Protein AF-A0A0K8T2D1-F1 (afdb_monomer)

Radius of gyration: 96.95 Å; Cα contacts (8 Å, |Δi|>4): 441; chains: 1; bounding box: 193×61×308 Å

Structure (mmCIF, N/CA/C/O backbone):
data_AF-A0A0K8T2D1-F1
#
_entry.id   AF-A0A0K8T2D1-F1
#
loop_
_atom_site.group_PDB
_atom_site.id
_atom_site.type_symbol
_atom_site.label_atom_id
_atom_site.label_alt_id
_atom_site.label_comp_id
_atom_site.label_asym_id
_atom_site.label_entity_id
_atom_site.label_seq_id
_atom_site.pdbx_PDB_ins_code
_atom_site.Cartn_x
_atom_site.Cartn_y
_atom_site.Cartn_z
_atom_site.occupancy
_atom_site.B_iso_or_equiv
_atom_site.auth_seq_id
_atom_site.auth_comp_id
_atom_site.auth_asym_id
_atom_site.auth_atom_id
_atom_site.pdbx_PDB_model_num
ATOM 1 N N . ASP A 1 1 ? -95.360 -29.405 116.923 1.00 57.44 1 ASP A N 1
ATOM 2 C CA . ASP A 1 1 ? -95.898 -30.783 117.040 1.00 57.44 1 ASP A CA 1
ATOM 3 C C . ASP A 1 1 ? -95.953 -31.373 118.453 1.00 57.44 1 ASP A C 1
ATOM 5 O O . ASP A 1 1 ? -97.002 -31.284 119.079 1.00 57.44 1 ASP A O 1
ATOM 9 N N . LYS A 1 2 ? -94.900 -32.011 119.003 1.00 67.50 2 LYS A N 1
ATOM 10 C CA . LYS A 1 2 ? -95.017 -32.697 120.321 1.00 67.50 2 LYS A CA 1
ATOM 11 C C . LYS A 1 2 ? -95.194 -31.742 121.511 1.00 67.50 2 LYS A C 1
ATOM 13 O O . LYS A 1 2 ? -95.903 -32.084 122.450 1.00 67.50 2 LYS A O 1
ATOM 18 N N . LEU A 1 3 ? -94.571 -30.562 121.461 1.00 66.62 3 LEU A N 1
ATOM 19 C CA . LEU A 1 3 ? -94.695 -29.537 122.503 1.00 66.62 3 LEU A CA 1
ATOM 20 C C . LEU A 1 3 ? -96.104 -28.937 122.524 1.00 66.62 3 LEU A C 1
ATOM 22 O O . LEU A 1 3 ? -96.723 -28.935 123.571 1.00 66.62 3 LEU A O 1
ATOM 26 N N . GLU A 1 4 ? -96.676 -28.568 121.377 1.00 66.44 4 GLU A N 1
ATOM 27 C CA . GLU A 1 4 ? -98.050 -28.034 121.291 1.00 66.44 4 GLU A CA 1
ATOM 28 C C . GLU A 1 4 ? -99.099 -28.978 121.894 1.00 66.44 4 GLU A C 1
ATOM 30 O O . GLU A 1 4 ? -99.939 -28.539 122.674 1.00 66.44 4 GLU A O 1
ATOM 35 N N . LYS A 1 5 ? -98.983 -30.292 121.654 1.00 68.69 5 LYS A N 1
ATOM 36 C CA . LYS A 1 5 ? -99.836 -31.298 122.316 1.00 68.69 5 LYS A CA 1
ATOM 37 C C . LYS A 1 5 ? -99.653 -31.335 123.840 1.00 68.69 5 LYS A C 1
ATOM 39 O O . LYS A 1 5 ? -100.604 -31.623 124.563 1.00 68.69 5 LYS A O 1
ATOM 44 N N . GLY A 1 6 ? -98.443 -31.057 124.328 1.00 67.31 6 GLY A N 1
ATOM 45 C CA . GLY A 1 6 ? -98.145 -30.907 125.753 1.00 67.31 6 GLY A CA 1
ATOM 46 C C . GLY A 1 6 ? -98.808 -29.672 126.369 1.00 67.31 6 GLY A C 1
ATOM 47 O O . GLY A 1 6 ? -99.274 -29.756 127.501 1.00 67.31 6 GLY A O 1
ATOM 48 N N . SER A 1 7 ? -98.943 -28.578 125.608 1.00 70.12 7 SER A N 1
ATOM 49 C CA . SER A 1 7 ? -99.693 -27.377 126.011 1.00 70.12 7 SER A CA 1
ATOM 50 C C . SER A 1 7 ? -101.149 -27.716 126.318 1.00 70.12 7 SER A C 1
ATOM 52 O O . SER A 1 7 ? -101.653 -27.369 127.381 1.00 70.12 7 SER A O 1
ATOM 54 N N . ASP A 1 8 ? -101.807 -28.457 125.425 1.00 71.38 8 ASP A N 1
ATOM 55 C CA . ASP A 1 8 ? -103.209 -28.857 125.593 1.00 71.38 8 ASP A CA 1
ATOM 56 C C . ASP A 1 8 ? -103.417 -29.770 126.809 1.00 71.38 8 ASP A C 1
ATOM 58 O O . ASP A 1 8 ? -104.426 -29.669 127.513 1.00 71.38 8 ASP A O 1
ATOM 62 N N . GLN A 1 9 ? -102.461 -30.664 127.083 1.00 71.12 9 GLN A N 1
ATOM 63 C CA . GLN A 1 9 ? -102.489 -31.530 128.264 1.00 71.12 9 GLN A CA 1
ATOM 64 C C . GLN A 1 9 ? -102.270 -30.744 129.566 1.00 71.12 9 GLN A C 1
ATOM 66 O O . GLN A 1 9 ? -102.945 -31.022 130.556 1.00 71.12 9 GLN A O 1
ATOM 71 N N . LEU A 1 10 ? -101.391 -29.736 129.561 1.00 73.19 10 LEU A N 1
ATOM 72 C CA . LEU A 1 10 ? -101.150 -28.836 130.694 1.00 73.19 10 LEU A CA 1
ATOM 73 C C . LEU A 1 10 ? -102.385 -27.986 131.022 1.00 73.19 10 LEU A C 1
ATOM 75 O O . LEU A 1 10 ? -102.747 -27.840 132.186 1.00 73.19 10 LEU A O 1
ATOM 79 N N . THR A 1 11 ? -103.067 -27.464 129.999 1.00 73.38 11 THR A N 1
ATOM 80 C CA . THR A 1 11 ? -104.312 -26.698 130.161 1.00 73.38 11 THR A CA 1
ATOM 81 C C . THR A 1 11 ? -105.405 -27.566 130.780 1.00 73.38 11 THR A C 1
ATOM 83 O O . THR A 1 11 ? -106.062 -27.146 131.729 1.00 73.38 11 THR A O 1
ATOM 86 N N . LYS A 1 12 ? -105.547 -28.819 130.322 1.00 76.25 12 LYS A N 1
ATOM 87 C CA . LYS A 1 12 ? -106.464 -29.798 130.932 1.00 76.25 12 LYS A CA 1
ATOM 88 C C . LYS A 1 12 ? -106.097 -30.123 132.384 1.00 76.25 12 LYS A C 1
ATOM 90 O O . LYS A 1 12 ? -106.997 -30.236 133.210 1.00 76.25 12 LYS A O 1
ATOM 95 N N . LEU A 1 13 ? -104.806 -30.244 132.705 1.00 74.00 13 LEU A N 1
ATOM 96 C CA . LEU A 1 13 ? -104.315 -30.472 134.070 1.00 74.00 13 LEU A CA 1
ATOM 97 C C . LEU A 1 13 ? -104.621 -29.279 134.997 1.00 74.00 13 LEU A C 1
ATOM 99 O O . LEU A 1 13 ? -105.077 -29.489 136.119 1.00 74.00 13 LEU A O 1
ATOM 103 N N . ASN A 1 14 ? -104.427 -28.042 134.521 1.00 72.81 14 ASN A N 1
ATOM 104 C CA . ASN A 1 14 ? -104.759 -26.819 135.263 1.00 72.81 14 ASN A CA 1
ATOM 105 C C . ASN A 1 14 ? -106.273 -26.721 135.547 1.00 72.81 14 ASN A C 1
ATOM 107 O O . ASN A 1 14 ? -106.655 -26.423 136.675 1.00 72.81 14 ASN A O 1
ATOM 111 N N . VAL A 1 15 ? -107.130 -27.040 134.566 1.00 76.06 15 VAL A N 1
ATOM 112 C CA . VAL A 1 15 ? -108.599 -27.073 134.739 1.00 76.06 15 VAL A CA 1
ATOM 113 C C . VAL A 1 15 ? -109.030 -28.187 135.702 1.00 76.06 15 VAL A C 1
ATOM 115 O O . VAL A 1 15 ? -109.853 -27.968 136.586 1.00 76.06 15 VAL A O 1
ATOM 118 N N . ALA A 1 16 ? -108.451 -29.386 135.591 1.00 72.38 16 ALA A N 1
ATOM 119 C CA . ALA A 1 16 ? -108.781 -30.507 136.477 1.00 72.38 16 ALA A CA 1
ATOM 120 C C . ALA A 1 16 ? -108.389 -30.260 137.950 1.00 72.38 16 ALA A C 1
ATOM 122 O O . ALA A 1 16 ? -108.983 -30.852 138.851 1.00 72.38 16 ALA A O 1
ATOM 123 N N . ALA A 1 17 ? -107.410 -29.389 138.208 1.00 69.00 17 ALA A N 1
ATOM 124 C CA . ALA A 1 17 ? -106.948 -29.038 139.550 1.00 69.00 17 ALA A CA 1
ATOM 125 C C . ALA A 1 17 ? -107.707 -27.855 140.196 1.00 69.00 17 ALA A C 1
ATOM 127 O O . ALA A 1 17 ? -107.524 -27.573 141.381 1.00 69.00 17 ALA A O 1
ATOM 128 N N . GLU A 1 18 ? -108.599 -27.193 139.457 1.00 73.19 18 GLU A N 1
ATOM 129 C CA . GLU A 1 18 ? -109.391 -26.037 139.900 1.00 73.19 18 GLU A CA 1
ATOM 130 C C . GLU A 1 18 ? -110.307 -26.305 141.122 1.00 73.19 18 GLU A C 1
ATOM 132 O O . GLU A 1 18 ? -110.395 -25.440 142.000 1.00 73.19 18 GLU A O 1
ATOM 137 N N . PRO A 1 19 ? -110.929 -27.496 141.288 1.00 68.81 19 PRO A N 1
ATOM 138 C CA . PRO A 1 19 ? -111.664 -27.836 142.510 1.00 68.81 19 PRO A CA 1
ATOM 139 C C . PRO A 1 19 ? -110.750 -27.989 143.737 1.00 68.81 19 PRO A C 1
ATOM 141 O O . PRO A 1 19 ? -111.132 -27.610 144.843 1.00 68.81 19 PRO A O 1
ATOM 144 N N . LEU A 1 20 ? -109.533 -28.520 143.548 1.00 63.78 20 LEU A N 1
ATOM 145 C CA . LEU A 1 20 ? -108.553 -28.743 144.621 1.00 63.78 20 LEU A CA 1
ATOM 146 C C . LEU A 1 20 ? -107.973 -27.427 145.154 1.00 63.78 20 LEU A C 1
ATOM 148 O O . LEU A 1 20 ? -107.656 -27.338 146.340 1.00 63.78 20 LEU A O 1
ATOM 152 N N . LEU A 1 21 ? -107.912 -26.393 144.312 1.00 63.94 21 LEU A N 1
ATOM 153 C CA . LEU A 1 21 ? -107.496 -25.037 144.684 1.00 63.94 21 LEU A CA 1
ATOM 154 C C . LEU A 1 21 ? -108.496 -24.310 145.603 1.00 63.94 21 LEU A C 1
ATOM 156 O O . LEU A 1 21 ? -108.130 -23.319 146.220 1.00 63.94 21 LEU A O 1
ATOM 160 N N . LYS A 1 22 ? -109.737 -24.803 145.740 1.00 68.88 22 LYS A N 1
ATOM 161 C CA . LYS A 1 22 ? -110.740 -24.279 146.693 1.00 68.88 22 LYS A CA 1
ATOM 162 C C . LYS A 1 22 ? -110.741 -25.014 148.042 1.00 68.88 22 LYS A C 1
ATOM 164 O O . LYS A 1 22 ? -111.593 -24.742 148.885 1.00 68.88 22 LYS A O 1
ATOM 169 N N . SER A 1 23 ? -109.826 -25.965 148.236 1.00 64.62 23 SER A N 1
ATOM 170 C CA . SER A 1 23 ? -109.704 -26.778 149.452 1.00 64.62 23 SER A CA 1
ATOM 171 C C . SER A 1 23 ? -108.515 -26.343 150.318 1.00 64.62 23 SER A C 1
ATOM 173 O O . SER A 1 23 ? -107.701 -25.525 149.902 1.00 64.62 23 SER A O 1
ATOM 175 N N . HIS A 1 24 ? -108.349 -26.955 151.496 1.00 63.44 24 HIS A N 1
ATOM 176 C CA . HIS A 1 24 ? -107.194 -26.734 152.385 1.00 63.44 24 HIS A CA 1
ATOM 177 C C . HIS A 1 24 ? -105.820 -27.079 151.759 1.00 63.44 24 HIS A C 1
ATOM 179 O O . HIS A 1 24 ? -104.791 -26.842 152.384 1.00 63.44 24 HIS A O 1
ATOM 185 N N . LEU A 1 25 ? -105.789 -27.666 150.553 1.00 68.44 25 LEU A N 1
ATOM 186 C CA . LEU A 1 25 ? -104.579 -28.040 149.807 1.00 68.44 25 LEU A CA 1
ATOM 187 C C . LEU A 1 25 ? -104.137 -26.984 148.777 1.00 68.44 25 LEU A C 1
ATOM 189 O O . LEU A 1 25 ? -103.207 -27.250 148.007 1.00 68.44 25 LEU A O 1
ATOM 193 N N . ASP A 1 26 ? -104.780 -25.810 148.748 1.00 71.94 26 ASP A N 1
ATOM 194 C CA . ASP A 1 26 ? -104.563 -24.766 147.738 1.00 71.94 26 ASP A CA 1
ATOM 195 C C . ASP A 1 26 ? -103.077 -24.453 147.516 1.00 71.94 26 ASP A C 1
ATOM 197 O O . ASP A 1 26 ? -102.587 -24.469 146.391 1.00 71.94 26 ASP A O 1
ATOM 201 N N . THR A 1 27 ? -102.324 -24.289 148.597 1.00 71.56 27 THR A N 1
ATOM 202 C CA . THR A 1 27 ? -100.961 -23.777 148.582 1.00 71.56 27 THR A CA 1
ATOM 203 C C . THR A 1 27 ? -100.010 -24.820 147.992 1.00 71.56 27 THR A C 1
ATOM 205 O O . THR A 1 27 ? -99.103 -24.487 147.230 1.00 71.56 27 THR A O 1
ATOM 208 N N . TYR A 1 28 ? -100.237 -26.107 148.287 1.00 76.94 28 TYR A N 1
ATOM 209 C CA . TYR A 1 28 ? -99.431 -27.210 147.760 1.00 76.94 28 TYR A CA 1
ATOM 210 C C . TYR A 1 28 ? -99.719 -27.464 146.275 1.00 76.94 28 TYR A C 1
ATOM 212 O O . TYR A 1 28 ? -98.788 -27.549 145.472 1.00 76.94 28 TYR A O 1
ATOM 220 N N . VAL A 1 29 ? -100.998 -27.537 145.891 1.00 75.88 29 VAL A N 1
ATOM 221 C CA . VAL A 1 29 ? -101.412 -27.804 144.502 1.00 75.88 29 VAL A CA 1
ATOM 222 C C . VAL A 1 29 ? -101.021 -26.646 143.583 1.00 75.88 29 VAL A C 1
ATOM 224 O O . VAL A 1 29 ? -100.479 -26.881 142.504 1.00 75.88 29 VAL A O 1
ATOM 227 N N . ASN A 1 30 ? -101.202 -25.401 144.029 1.00 77.44 30 ASN A N 1
ATOM 228 C CA . ASN A 1 30 ? -100.813 -24.217 143.265 1.00 77.44 30 ASN A CA 1
ATOM 229 C C . ASN A 1 30 ? -99.290 -24.163 143.052 1.00 77.44 30 ASN A C 1
ATOM 231 O O . ASN A 1 30 ? -98.827 -23.905 141.942 1.00 77.44 30 ASN A O 1
ATOM 235 N N . ASN A 1 31 ? -98.492 -24.516 144.068 1.00 78.25 31 ASN A N 1
ATOM 236 C CA . ASN A 1 31 ? -97.039 -24.617 143.917 1.00 78.25 31 ASN A CA 1
ATOM 237 C C . ASN A 1 31 ? -96.616 -25.715 142.923 1.00 78.25 31 ASN A C 1
ATOM 239 O O . ASN A 1 31 ? -95.725 -25.472 142.110 1.00 78.25 31 ASN A O 1
ATOM 243 N N . GLN A 1 32 ? -97.259 -26.890 142.929 1.00 78.50 32 GLN A N 1
ATOM 244 C CA . GLN A 1 32 ? -96.952 -27.970 141.977 1.00 78.50 32 GLN A CA 1
ATOM 245 C C . GLN A 1 32 ? -97.352 -27.614 140.538 1.00 78.50 32 GLN A C 1
ATOM 247 O O . GLN A 1 32 ? -96.557 -27.809 139.617 1.00 78.50 32 GLN A O 1
ATOM 252 N N . LEU A 1 33 ? -98.537 -27.028 140.333 1.00 78.38 33 LEU A N 1
ATOM 253 C CA . LEU A 1 33 ? -98.969 -26.545 139.016 1.00 78.38 33 LEU A CA 1
ATOM 254 C C . LEU A 1 33 ? -98.051 -25.440 138.500 1.00 78.38 33 LEU A C 1
ATOM 256 O O . LEU A 1 33 ? -97.628 -25.484 137.349 1.00 78.38 33 LEU A O 1
ATOM 260 N N . ARG A 1 34 ? -97.673 -24.480 139.351 1.00 79.12 34 ARG A N 1
ATOM 261 C CA . ARG A 1 34 ? -96.733 -23.414 138.987 1.00 79.12 34 ARG A CA 1
ATOM 262 C C . ARG A 1 34 ? -95.361 -23.977 138.615 1.00 79.12 34 ARG A C 1
ATOM 264 O O . ARG A 1 34 ? -94.764 -23.516 137.645 1.00 79.12 34 ARG A O 1
ATOM 271 N N . HIS A 1 35 ? -94.886 -24.997 139.328 1.00 80.50 35 HIS A N 1
ATOM 272 C CA . HIS A 1 35 ? -93.622 -25.666 139.024 1.00 80.50 35 HIS A CA 1
ATOM 273 C C . HIS A 1 35 ? -93.678 -26.450 137.700 1.00 80.50 35 HIS A C 1
ATOM 275 O O . HIS A 1 35 ? -92.724 -26.412 136.924 1.00 80.50 35 HIS A O 1
ATOM 281 N N . ILE A 1 36 ? -94.783 -27.144 137.411 1.00 80.25 36 ILE A N 1
ATOM 282 C CA . ILE A 1 36 ? -94.980 -27.881 136.152 1.00 80.25 36 ILE A CA 1
ATOM 283 C C . ILE A 1 36 ? -95.158 -26.916 134.968 1.00 80.25 36 ILE A C 1
ATOM 285 O O . ILE A 1 36 ? -94.495 -27.098 133.947 1.00 80.25 36 ILE A O 1
ATOM 289 N N . ASN A 1 37 ? -95.967 -25.861 135.120 1.00 80.50 37 ASN A N 1
ATOM 290 C CA . ASN A 1 37 ? -96.170 -24.820 134.106 1.00 80.50 37 ASN A CA 1
ATOM 291 C C . ASN A 1 37 ? -94.863 -24.093 133.775 1.00 80.50 37 ASN A C 1
ATOM 293 O O . ASN A 1 37 ? -94.491 -24.011 132.609 1.00 80.50 37 ASN A O 1
ATOM 297 N N . SER A 1 38 ? -94.117 -23.667 134.797 1.00 81.75 38 SER A N 1
ATOM 298 C CA . SER A 1 38 ? -92.802 -23.042 134.624 1.00 81.75 38 SER A CA 1
ATOM 299 C C . SER A 1 38 ? -91.823 -23.970 133.901 1.00 81.75 38 SER A C 1
ATOM 301 O O . SER A 1 38 ? -91.172 -23.580 132.935 1.00 81.75 38 SER A O 1
ATOM 303 N N . ARG A 1 39 ? -91.755 -25.245 134.301 1.00 81.19 39 ARG A N 1
ATOM 304 C CA . ARG A 1 39 ? -90.843 -26.220 133.689 1.00 81.19 39 ARG A CA 1
ATOM 305 C C . ARG A 1 39 ? -91.211 -26.537 132.233 1.00 81.19 39 ARG A C 1
ATOM 307 O O . ARG A 1 39 ? -90.311 -26.731 131.418 1.00 81.19 39 ARG A O 1
ATOM 314 N N . TYR A 1 40 ? -92.498 -26.562 131.891 1.00 82.31 40 TYR A N 1
ATOM 315 C CA . TYR A 1 40 ? -92.961 -26.698 130.510 1.00 82.31 40 TYR A CA 1
ATOM 316 C C . TYR A 1 40 ? -92.665 -25.440 129.676 1.00 82.31 40 TYR A C 1
ATOM 318 O O . TYR A 1 40 ? -92.135 -25.572 128.576 1.00 82.31 40 TYR A O 1
ATOM 326 N N . GLU A 1 41 ? -92.907 -24.231 130.197 1.00 80.88 41 GLU A N 1
ATOM 327 C CA . GLU A 1 41 ? -92.520 -22.977 129.528 1.00 80.88 41 GLU A CA 1
ATOM 328 C C . GLU A 1 41 ? -91.013 -22.907 129.267 1.00 80.88 41 GLU A C 1
ATOM 330 O O . GLU A 1 41 ? -90.599 -22.556 128.163 1.00 80.88 41 GLU A O 1
ATOM 335 N N . VAL A 1 42 ? -90.184 -23.302 130.239 1.00 83.19 42 VAL A N 1
ATOM 336 C CA . VAL A 1 42 ? -88.727 -23.397 130.067 1.00 83.19 42 VAL A CA 1
ATOM 337 C C . VAL A 1 42 ? -88.377 -24.375 128.945 1.00 83.19 42 VAL A C 1
ATOM 339 O O . VAL A 1 42 ? -87.566 -24.038 128.087 1.00 83.19 42 VAL A O 1
ATOM 342 N N . LEU A 1 43 ? -89.012 -25.551 128.887 1.00 80.94 43 LEU A N 1
ATOM 343 C CA . LEU A 1 43 ? -88.780 -26.528 127.816 1.00 80.94 43 LEU A CA 1
ATOM 344 C C . LEU A 1 43 ? -89.247 -26.029 126.439 1.00 80.94 43 LEU A C 1
ATOM 346 O O . LEU A 1 43 ? -88.560 -26.266 125.447 1.00 80.94 43 LEU A O 1
ATOM 350 N N . VAL A 1 44 ? -90.376 -25.319 126.360 1.00 8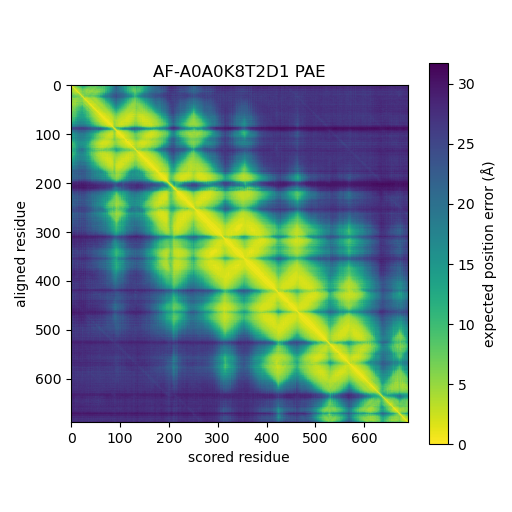1.50 44 VAL A N 1
ATOM 351 C CA . VAL A 1 44 ? -90.872 -24.703 125.117 1.00 81.50 44 VAL A CA 1
ATOM 352 C C . VAL A 1 44 ? -89.937 -23.594 124.651 1.00 81.50 44 VAL A C 1
ATOM 354 O O . VAL A 1 44 ? -89.601 -23.546 123.470 1.00 81.50 44 VAL A O 1
ATOM 357 N N . ASN A 1 45 ? -89.491 -22.726 125.558 1.00 81.94 45 ASN A N 1
ATOM 358 C CA . ASN A 1 45 ? -88.550 -21.657 125.238 1.00 81.94 45 ASN A CA 1
ATOM 359 C C . ASN A 1 45 ? -87.195 -22.232 124.814 1.00 81.94 45 ASN A C 1
ATOM 361 O O . ASN A 1 45 ? -86.679 -21.836 123.775 1.00 81.94 45 ASN A O 1
ATOM 365 N N . MET A 1 46 ? -86.682 -23.253 125.510 1.00 82.25 46 MET A N 1
ATOM 366 C CA . MET A 1 46 ? -85.479 -23.980 125.092 1.00 82.25 46 MET A CA 1
ATOM 367 C C . MET A 1 46 ? -85.643 -24.621 123.710 1.00 82.25 46 MET A C 1
ATOM 369 O O . MET A 1 46 ? -84.728 -24.553 122.897 1.00 82.25 46 MET A O 1
ATOM 373 N N . ALA A 1 47 ? -86.791 -25.228 123.411 1.00 80.62 47 ALA A N 1
ATOM 374 C CA . ALA A 1 47 ? -87.036 -25.835 122.107 1.00 80.62 47 ALA A CA 1
ATOM 375 C C . ALA A 1 47 ? -87.184 -24.797 120.984 1.00 80.62 47 ALA A C 1
ATOM 377 O O . ALA A 1 47 ? -86.665 -25.023 119.895 1.00 80.62 47 ALA A O 1
ATOM 378 N N . LYS A 1 48 ? -87.833 -23.653 121.241 1.00 82.25 48 LYS A N 1
ATOM 379 C CA . LYS A 1 48 ? -87.893 -22.515 120.306 1.00 82.25 48 LYS A CA 1
ATOM 380 C C . LYS A 1 48 ? -86.510 -21.908 120.075 1.00 82.25 48 LYS A C 1
ATOM 382 O O . LYS A 1 48 ? -86.181 -21.585 118.940 1.00 82.25 48 LYS A O 1
ATOM 387 N N . ASP A 1 49 ? -85.689 -21.806 121.116 1.00 82.81 49 ASP A N 1
ATOM 388 C CA . ASP A 1 49 ? -84.305 -21.343 121.007 1.00 82.81 49 ASP A CA 1
ATOM 389 C C . ASP A 1 49 ? -83.437 -22.330 120.222 1.00 82.81 49 ASP A C 1
ATOM 391 O O . ASP A 1 49 ? -82.619 -21.912 119.406 1.00 82.81 49 ASP A O 1
ATOM 395 N N . VAL A 1 50 ? -83.614 -23.640 120.426 1.00 83.06 50 VAL A N 1
ATOM 396 C CA . VAL A 1 50 ? -82.938 -24.677 119.631 1.00 83.06 50 VAL A CA 1
ATOM 397 C C . VAL A 1 50 ? -83.406 -24.635 118.177 1.00 83.06 50 VAL A C 1
ATOM 399 O O . VAL A 1 50 ? -82.559 -24.654 117.290 1.00 83.06 50 VAL A O 1
ATOM 402 N N . LEU A 1 51 ? -84.710 -24.512 117.917 1.00 82.81 51 LEU A N 1
ATOM 403 C CA . LEU A 1 51 ? -85.259 -24.392 116.564 1.00 82.81 51 LEU A CA 1
ATOM 404 C C . LEU A 1 51 ? -84.700 -23.155 115.851 1.00 82.81 51 LEU A C 1
ATOM 406 O O . LEU A 1 51 ? -84.099 -23.302 114.794 1.00 82.81 51 LEU A O 1
ATOM 410 N N . ARG A 1 52 ? -84.764 -21.972 116.480 1.00 84.31 52 ARG A N 1
ATOM 411 C CA . ARG A 1 52 ? -84.175 -20.735 115.941 1.00 84.31 52 ARG A CA 1
ATOM 412 C C . ARG A 1 52 ? -82.682 -20.877 115.666 1.00 84.31 52 ARG A C 1
ATOM 414 O O . ARG A 1 52 ? -82.202 -20.385 114.649 1.00 84.31 52 ARG A O 1
ATOM 421 N N . LYS A 1 53 ? -81.932 -21.553 116.546 1.00 83.19 53 LYS A N 1
ATOM 422 C CA . LYS A 1 53 ? -80.501 -21.824 116.337 1.00 83.19 53 LYS A CA 1
ATOM 423 C C . LYS A 1 53 ? -80.272 -22.749 115.144 1.00 83.19 53 LYS A C 1
ATOM 425 O O . LYS A 1 53 ? -79.337 -22.506 114.391 1.00 83.19 53 LYS A O 1
ATOM 430 N N . VAL A 1 54 ? -81.096 -23.780 114.964 1.00 84.06 54 VAL A N 1
ATOM 431 C CA . VAL A 1 54 ? -81.002 -24.714 113.832 1.00 84.06 54 VAL A CA 1
ATOM 432 C C . VAL A 1 54 ? -81.385 -24.029 112.518 1.00 84.06 54 VAL A C 1
ATOM 434 O O . VAL A 1 54 ? -80.635 -24.152 111.556 1.00 84.06 54 VAL A O 1
ATOM 437 N N . GLU A 1 55 ? -82.472 -23.256 112.486 1.00 84.56 55 GLU A N 1
ATOM 438 C CA . GLU A 1 55 ? -82.903 -22.465 111.321 1.00 84.56 55 GLU A CA 1
ATOM 439 C C . GLU A 1 55 ? -81.835 -21.442 110.915 1.00 84.56 55 GLU A C 1
ATOM 441 O O . GLU A 1 55 ? -81.394 -21.428 109.769 1.00 84.56 55 GLU A O 1
ATOM 446 N N . THR A 1 56 ? -81.317 -20.671 111.878 1.00 84.94 56 THR A N 1
ATOM 447 C CA . THR A 1 56 ? -80.232 -19.706 111.631 1.00 84.94 56 THR A CA 1
ATOM 448 C C . THR A 1 56 ? -78.962 -20.395 111.114 1.00 84.94 56 THR A C 1
ATOM 450 O O . THR A 1 56 ? -78.280 -19.869 110.238 1.00 84.94 56 THR A O 1
ATOM 453 N N . ASN A 1 57 ? -78.618 -21.574 111.643 1.00 84.88 57 ASN A N 1
ATOM 454 C CA . ASN A 1 57 ? -77.456 -22.346 111.195 1.00 84.88 57 ASN A CA 1
ATOM 455 C C . ASN A 1 57 ? -77.662 -22.868 109.760 1.00 84.88 57 ASN A C 1
ATOM 457 O O . ASN A 1 57 ? -76.774 -22.729 108.923 1.00 84.88 57 ASN A O 1
ATOM 461 N N . TYR A 1 58 ? -78.855 -23.380 109.446 1.00 87.44 58 TYR A N 1
ATOM 462 C CA . TYR A 1 58 ? -79.220 -23.810 108.096 1.00 87.44 58 TYR A CA 1
ATOM 463 C C . TYR A 1 58 ? -79.144 -22.663 107.079 1.00 87.44 58 TYR A C 1
ATOM 465 O O . TYR A 1 58 ? -78.492 -22.818 106.050 1.00 87.44 58 TYR A O 1
ATOM 473 N N . GLU A 1 59 ? -79.726 -21.498 107.375 1.00 86.44 59 GLU A N 1
ATOM 474 C CA . GLU A 1 59 ? -79.663 -20.319 106.496 1.00 86.44 59 GLU A CA 1
ATOM 475 C C . GLU A 1 59 ? -78.221 -19.846 106.259 1.00 86.44 59 GLU A C 1
ATOM 477 O O . GLU A 1 59 ? -77.854 -19.450 105.150 1.00 86.44 59 GLU A O 1
ATOM 482 N N . GLN A 1 60 ? -77.375 -19.917 107.291 1.00 86.88 60 GLN A N 1
ATOM 483 C CA . GLN A 1 60 ? -75.953 -19.598 107.173 1.00 86.88 60 GLN A CA 1
ATOM 484 C C . GLN A 1 60 ? -75.216 -20.597 106.266 1.00 86.88 60 GLN A C 1
ATOM 486 O O . GLN A 1 60 ? -74.436 -20.162 105.415 1.00 86.88 60 GLN A O 1
ATOM 491 N N . HIS A 1 61 ? -75.478 -21.905 106.397 1.00 87.62 61 HIS A N 1
ATOM 492 C CA . HIS A 1 61 ? -74.920 -22.943 105.513 1.00 87.62 61 HIS A CA 1
ATOM 493 C C . HIS A 1 61 ? -75.423 -22.813 104.070 1.00 87.62 61 HIS A C 1
ATOM 495 O O . HIS A 1 61 ? -74.619 -22.891 103.146 1.00 87.62 61 HIS A O 1
ATOM 501 N N . ASP A 1 62 ? -76.717 -22.563 103.855 1.00 88.62 62 ASP A N 1
ATOM 502 C CA . ASP A 1 62 ? -77.298 -22.349 102.520 1.00 88.62 62 ASP A CA 1
ATOM 503 C C . ASP A 1 62 ? -76.682 -21.120 101.830 1.00 88.62 62 ASP A C 1
ATOM 505 O O . ASP A 1 62 ? -76.283 -21.174 100.664 1.00 88.62 62 ASP A O 1
ATOM 509 N N . SER A 1 63 ? -76.506 -20.022 102.572 1.00 89.06 63 SER A N 1
ATOM 510 C CA . SER A 1 63 ? -75.824 -18.820 102.082 1.00 89.06 63 SER A CA 1
ATOM 511 C C . SER A 1 63 ? -74.354 -19.085 101.731 1.00 89.06 63 SER A C 1
ATOM 513 O O . SER A 1 63 ? -73.889 -18.667 100.667 1.00 89.06 63 SER A O 1
ATOM 515 N N . TYR A 1 64 ? -73.627 -19.829 102.573 1.00 90.75 64 TYR A N 1
ATOM 516 C CA . TYR A 1 64 ? -72.253 -20.255 102.288 1.00 90.75 64 TYR A CA 1
ATOM 517 C C . TYR A 1 64 ? -72.169 -21.105 101.016 1.00 90.75 64 TYR A C 1
ATOM 519 O O . TYR A 1 64 ? -71.382 -20.780 100.129 1.00 90.75 64 TYR A O 1
ATOM 527 N N . LEU A 1 65 ? -73.013 -22.131 100.873 1.00 89.62 65 LEU A N 1
ATOM 528 C CA . LEU A 1 65 ? -73.026 -23.009 99.699 1.00 89.62 65 LEU A CA 1
ATOM 529 C C . LEU A 1 65 ? -73.365 -22.248 98.408 1.00 89.62 65 LEU A C 1
ATOM 531 O O . LEU A 1 65 ? -72.742 -22.482 97.372 1.00 89.62 65 LEU A O 1
ATOM 535 N N . LYS A 1 66 ? -74.291 -21.282 98.463 1.00 90.38 66 LYS A N 1
ATOM 536 C CA . LYS A 1 66 ? -74.605 -20.403 97.322 1.00 90.38 66 LYS A CA 1
ATOM 537 C C . LYS A 1 66 ? -73.428 -19.506 96.933 1.00 90.38 66 LYS A C 1
ATOM 539 O O . LYS A 1 66 ? -73.172 -19.322 95.744 1.00 90.38 66 LYS A O 1
ATOM 544 N N . ASN A 1 67 ? -72.712 -18.940 97.906 1.00 89.94 67 ASN A N 1
ATOM 545 C CA . ASN A 1 67 ? -71.521 -18.126 97.636 1.00 89.94 67 ASN A CA 1
ATOM 546 C C . ASN A 1 67 ? -70.362 -18.983 97.100 1.00 89.94 67 ASN A C 1
ATOM 548 O O . ASN A 1 67 ? -69.677 -18.575 96.160 1.00 89.94 67 ASN A O 1
ATOM 552 N N . LEU A 1 68 ? -70.209 -20.199 97.628 1.00 89.56 68 LEU A N 1
ATOM 553 C CA . LEU A 1 68 ? -69.237 -21.195 97.188 1.00 89.56 68 LEU A CA 1
ATOM 554 C C . LEU A 1 68 ? -69.442 -21.583 95.716 1.00 89.56 68 LEU A C 1
ATOM 556 O O . LEU A 1 68 ? -68.492 -21.549 94.936 1.00 89.56 68 LEU A O 1
ATOM 560 N N . ASP A 1 69 ? -70.680 -21.896 95.322 1.00 90.31 69 ASP A N 1
ATOM 561 C CA . ASP A 1 69 ? -71.041 -22.235 93.939 1.00 90.31 69 ASP A CA 1
ATOM 562 C C . ASP A 1 69 ? -70.775 -21.070 92.974 1.00 90.31 69 ASP A C 1
ATOM 564 O O . ASP A 1 69 ? -70.140 -21.254 91.933 1.00 90.31 69 ASP A O 1
ATOM 568 N N . LYS A 1 70 ? -71.177 -19.846 93.344 1.00 90.56 70 LYS A N 1
ATOM 569 C CA . LYS A 1 70 ? -70.891 -18.639 92.549 1.00 90.56 70 LYS A CA 1
ATOM 570 C C . LYS A 1 70 ? -69.390 -18.421 92.358 1.00 90.56 70 LYS A C 1
ATOM 572 O O . LYS A 1 70 ? -68.955 -18.130 91.245 1.00 90.56 70 LYS A O 1
ATOM 577 N N . THR A 1 71 ? -68.606 -18.590 93.421 1.00 90.56 71 THR A N 1
ATOM 578 C CA . THR A 1 71 ? -67.147 -18.420 93.384 1.00 90.56 71 THR A CA 1
ATOM 579 C C . THR A 1 71 ? -66.488 -19.483 92.511 1.00 90.56 71 THR A C 1
ATOM 581 O O . THR A 1 71 ? -65.679 -19.143 91.653 1.00 90.56 71 THR A O 1
ATOM 584 N N . ARG A 1 72 ? -66.884 -20.755 92.647 1.00 89.88 72 ARG A N 1
ATOM 585 C CA . ARG A 1 72 ? -66.381 -21.853 91.805 1.00 89.88 72 ARG A CA 1
ATOM 586 C C . ARG A 1 72 ? -66.697 -21.636 90.327 1.00 89.88 72 ARG A C 1
ATOM 588 O O . ARG A 1 72 ? -65.799 -21.734 89.499 1.00 89.88 72 ARG A O 1
ATOM 595 N N . LYS A 1 73 ? -67.937 -21.266 89.988 1.00 91.06 73 LYS A N 1
ATOM 596 C CA . LYS A 1 73 ? -68.334 -20.965 88.599 1.00 91.06 73 LYS A CA 1
ATOM 597 C C . LYS A 1 73 ? -67.524 -19.820 87.996 1.00 91.06 73 LYS A C 1
ATOM 599 O O . LYS A 1 73 ? -67.139 -19.890 86.832 1.00 91.06 73 LYS A O 1
ATOM 604 N N . TRP A 1 74 ? -67.262 -18.774 88.779 1.00 92.69 74 TRP A N 1
ATOM 605 C CA . TRP A 1 74 ? -66.435 -17.656 88.330 1.00 92.69 74 TRP A CA 1
ATOM 606 C C . TRP A 1 74 ? -64.977 -18.088 88.113 1.00 92.69 74 TRP A C 1
ATOM 608 O O . TRP A 1 74 ? -64.404 -17.782 87.068 1.00 92.69 74 TRP A O 1
ATOM 618 N N . LEU A 1 75 ? -64.399 -18.849 89.053 1.00 90.25 75 LEU A N 1
ATOM 619 C CA . LEU A 1 75 ? -63.031 -19.369 88.953 1.00 90.25 75 LEU A CA 1
ATOM 620 C C . LEU A 1 75 ? -62.852 -20.281 87.733 1.00 90.25 75 LEU A C 1
ATOM 622 O O . LEU A 1 75 ? -61.875 -20.114 87.010 1.00 90.25 75 LEU A O 1
ATOM 626 N N . GLU A 1 76 ? -63.788 -21.192 87.464 1.00 89.56 76 GLU A N 1
ATOM 627 C CA . GLU A 1 76 ? -63.728 -22.068 86.284 1.00 89.56 76 GLU A CA 1
ATOM 628 C C . GLU A 1 76 ? -63.797 -21.273 84.978 1.00 89.56 76 GLU A C 1
ATOM 630 O O . GLU A 1 76 ? -62.945 -21.443 84.108 1.00 89.56 76 GLU A O 1
ATOM 635 N N . LYS A 1 77 ? -64.712 -20.300 84.877 1.00 89.31 77 LYS A N 1
ATOM 636 C CA . LYS A 1 77 ? -64.780 -19.419 83.703 1.00 89.31 77 LYS A CA 1
ATOM 637 C C . LYS A 1 77 ? -63.476 -18.636 83.493 1.00 89.31 77 LYS A C 1
ATOM 639 O O . LYS A 1 77 ? -63.025 -18.478 82.362 1.00 89.31 77 LYS A O 1
ATOM 644 N N . ALA A 1 78 ? -62.855 -18.153 84.568 1.00 88.00 78 ALA A N 1
ATOM 645 C CA . ALA A 1 78 ? -61.568 -17.465 84.499 1.00 88.00 78 ALA A CA 1
ATOM 646 C C . ALA A 1 78 ? -60.422 -18.405 84.077 1.00 88.00 78 ALA A C 1
ATOM 648 O O . ALA A 1 78 ? -59.579 -18.018 83.266 1.00 88.00 78 ALA A O 1
ATOM 649 N N . LYS A 1 79 ? -60.399 -19.646 84.586 1.00 88.88 79 LYS A N 1
ATOM 650 C CA . LYS A 1 79 ? -59.441 -20.687 84.171 1.00 88.88 79 LYS A CA 1
ATOM 651 C C . LYS A 1 79 ? -59.598 -21.020 82.683 1.00 88.88 79 LYS A C 1
ATOM 653 O O . LYS A 1 79 ? -58.585 -21.151 81.998 1.00 88.88 79 LYS A O 1
ATOM 658 N N . ASP A 1 80 ? -60.828 -21.095 82.177 1.00 87.81 80 ASP A N 1
ATOM 659 C CA . ASP A 1 80 ? -61.113 -21.347 80.761 1.00 87.81 80 ASP A CA 1
ATOM 660 C C . ASP A 1 80 ? -60.570 -20.233 79.855 1.00 87.81 80 ASP A C 1
ATOM 662 O O . ASP A 1 80 ? -59.868 -20.533 78.890 1.00 87.81 80 ASP A O 1
ATOM 666 N N . VAL A 1 81 ? -60.798 -18.961 80.208 1.00 87.44 81 VAL A N 1
ATOM 667 C CA . VAL A 1 81 ? -60.257 -17.803 79.465 1.00 87.44 81 VAL A CA 1
ATOM 668 C C . VAL A 1 81 ? -58.725 -17.833 79.429 1.00 87.44 81 VAL A C 1
ATOM 670 O O . VAL A 1 81 ? -58.115 -17.605 78.386 1.00 87.44 81 VAL A O 1
ATOM 673 N N . ILE A 1 82 ? -58.075 -18.170 80.547 1.00 86.75 82 ILE A N 1
ATOM 674 C CA . ILE A 1 82 ? -56.611 -18.304 80.596 1.00 86.75 82 ILE A CA 1
ATOM 675 C C . ILE A 1 82 ? -56.130 -19.484 79.748 1.00 86.75 82 ILE A C 1
ATOM 677 O O . ILE A 1 82 ? -55.110 -19.375 79.065 1.00 86.75 82 ILE A O 1
ATOM 681 N N . ARG A 1 83 ? -56.844 -20.615 79.776 1.00 86.81 83 ARG A N 1
ATOM 682 C CA . ARG A 1 83 ? -56.518 -21.795 78.966 1.00 86.81 83 ARG A CA 1
ATOM 683 C C . ARG A 1 83 ? -56.601 -21.471 77.479 1.00 86.81 83 ARG A C 1
ATOM 685 O O . ARG A 1 83 ? -55.683 -21.824 76.748 1.00 86.81 83 ARG A O 1
ATOM 692 N N . GLU A 1 84 ? -57.642 -20.767 77.049 1.00 83.62 84 GLU A N 1
ATOM 693 C CA . GLU A 1 84 ? -57.812 -20.328 75.662 1.00 83.62 84 GLU A CA 1
ATOM 694 C C . GLU A 1 84 ? -56.710 -19.343 75.240 1.00 83.62 84 GLU A C 1
ATOM 696 O O . GLU A 1 84 ? -56.074 -19.535 74.203 1.00 83.62 84 GLU A O 1
ATOM 701 N N . ALA A 1 85 ? -56.380 -18.368 76.093 1.00 81.94 85 ALA A N 1
ATOM 702 C CA . ALA A 1 85 ? -55.297 -17.416 75.843 1.00 81.94 85 ALA A CA 1
ATOM 703 C C . ALA A 1 85 ? -53.900 -18.067 75.789 1.00 81.94 85 ALA A C 1
ATOM 705 O O . ALA A 1 85 ? -53.017 -17.576 75.086 1.00 81.94 85 ALA A O 1
ATOM 706 N N . THR A 1 86 ? -53.700 -19.174 76.512 1.00 79.56 86 THR A N 1
ATOM 707 C CA . THR A 1 86 ? -52.435 -19.932 76.526 1.00 79.56 86 THR A CA 1
ATOM 708 C C . THR A 1 86 ? -52.373 -20.973 75.401 1.00 79.56 86 THR A C 1
ATOM 710 O O . THR A 1 86 ? -51.287 -21.347 74.957 1.00 79.56 86 THR A O 1
ATOM 713 N N . SER A 1 87 ? -53.523 -21.457 74.921 1.00 68.62 87 SER A N 1
ATOM 714 C CA . SER A 1 87 ? -53.589 -22.479 73.876 1.00 68.62 87 SER A CA 1
ATOM 715 C C . SER A 1 87 ? -53.000 -21.957 72.563 1.00 68.62 87 SER A C 1
ATOM 717 O O . SER A 1 87 ? -53.447 -20.952 72.013 1.00 68.62 87 SER A O 1
ATOM 719 N N . SER A 1 88 ? -51.957 -22.621 72.063 1.00 60.72 88 SER A N 1
ATOM 720 C CA . SER A 1 88 ? -51.300 -22.267 70.796 1.00 60.72 88 SER A CA 1
ATOM 721 C C . SER A 1 88 ? -50.790 -20.815 70.754 1.00 60.72 88 SER A C 1
ATOM 723 O O . SER A 1 88 ? -50.986 -20.110 69.766 1.00 60.72 88 SER A O 1
ATOM 725 N N . ALA A 1 89 ? -50.206 -20.313 71.848 1.00 57.72 89 ALA A N 1
ATOM 726 C CA . ALA A 1 89 ? -49.596 -18.976 71.889 1.00 57.72 89 ALA A CA 1
ATOM 727 C C . ALA A 1 89 ? -48.358 -18.859 70.978 1.00 57.72 89 ALA A C 1
ATOM 729 O O . ALA A 1 89 ? -48.104 -17.794 70.429 1.00 57.72 89 ALA A O 1
ATOM 730 N N . SER A 1 90 ? -47.639 -19.961 70.755 1.00 54.00 90 SER A N 1
ATOM 731 C CA . SER A 1 90 ? -46.412 -20.008 69.949 1.00 54.00 90 SER A CA 1
ATOM 732 C C . SER A 1 90 ? -46.630 -19.959 68.430 1.00 54.00 90 SER A C 1
ATOM 734 O O . SER A 1 90 ? -45.693 -19.647 67.711 1.00 54.00 90 SER A O 1
ATOM 736 N N . THR A 1 91 ? -47.845 -20.226 67.939 1.00 57.84 91 THR A N 1
ATOM 737 C CA . THR A 1 91 ? -48.182 -20.283 66.497 1.00 57.84 91 THR A CA 1
ATOM 738 C C . THR A 1 91 ? -49.170 -19.190 66.065 1.00 57.84 91 THR A C 1
ATOM 740 O O . THR A 1 91 ? -49.750 -19.264 64.983 1.00 57.84 91 THR A O 1
ATOM 743 N N . ALA A 1 92 ? -49.476 -18.230 66.938 1.00 67.38 92 ALA A N 1
ATOM 744 C CA . ALA A 1 92 ? -50.554 -17.267 66.730 1.00 67.38 92 ALA A CA 1
ATOM 745 C C . ALA A 1 92 ? -50.079 -16.016 65.972 1.00 67.38 92 ALA A C 1
ATOM 747 O O . ALA A 1 92 ? -49.006 -15.483 66.255 1.00 67.38 92 ALA A O 1
ATOM 748 N N . SER A 1 93 ? -50.905 -15.514 65.044 1.00 74.38 93 SER A N 1
ATOM 749 C CA . SER A 1 93 ? -50.647 -14.234 64.371 1.00 74.38 93 SER A CA 1
ATOM 750 C C . SER A 1 93 ? -50.702 -13.067 65.362 1.00 74.38 93 SER A C 1
ATOM 752 O O . SER A 1 93 ? -51.280 -13.174 66.451 1.00 74.38 93 SER A O 1
ATOM 754 N N . LYS A 1 94 ? -50.139 -11.920 64.970 1.00 81.62 94 LYS A N 1
ATOM 755 C CA . LYS A 1 94 ? -50.170 -10.685 65.765 1.00 81.62 94 LYS A CA 1
ATOM 756 C C . LYS A 1 94 ? -51.589 -10.318 66.214 1.00 81.62 94 LYS A C 1
ATOM 758 O O . LYS A 1 94 ? -51.791 -9.976 67.377 1.00 81.62 94 LYS A O 1
ATOM 763 N N . GLU A 1 95 ? -52.572 -10.428 65.324 1.00 83.00 95 GLU A N 1
ATOM 764 C CA . GLU A 1 95 ? -53.980 -10.107 65.592 1.00 83.00 95 GLU A CA 1
ATOM 765 C C . GLU A 1 95 ? -54.570 -11.050 66.648 1.00 83.00 95 GLU A C 1
ATOM 767 O O . GLU A 1 95 ? -55.280 -10.616 67.556 1.00 83.00 95 GLU A O 1
ATOM 772 N N . VAL A 1 96 ? -54.225 -12.339 66.575 1.00 82.88 96 VAL A N 1
ATOM 773 C CA . VAL A 1 96 ? -54.666 -13.352 67.542 1.00 82.88 96 VAL A CA 1
ATOM 774 C C . VAL A 1 96 ? -54.029 -13.111 68.915 1.00 82.88 96 VAL A C 1
ATOM 776 O O . VAL A 1 96 ? -54.717 -13.194 69.933 1.00 82.88 96 VAL A O 1
ATOM 779 N N . LEU A 1 97 ? -52.740 -12.759 68.970 1.00 84.12 97 LEU A N 1
ATOM 780 C CA . LEU A 1 97 ? -52.050 -12.409 70.218 1.00 84.12 97 LEU A CA 1
ATOM 781 C C . LEU A 1 97 ? -52.629 -11.138 70.863 1.00 84.12 97 LEU A C 1
ATOM 783 O O . LEU A 1 97 ? -52.835 -11.110 72.077 1.00 84.12 97 LEU A O 1
ATOM 787 N N . GLN A 1 98 ? -52.956 -10.114 70.065 1.00 86.44 98 GLN A N 1
ATOM 788 C CA . GLN A 1 98 ? -53.619 -8.893 70.542 1.00 86.44 98 GLN A CA 1
ATOM 789 C C . GLN A 1 98 ? -55.019 -9.179 71.097 1.00 86.44 98 GLN A C 1
ATOM 791 O O . GLN A 1 98 ? -55.353 -8.710 72.187 1.00 86.44 98 GLN A O 1
ATOM 796 N N . ALA A 1 99 ? -55.820 -9.984 70.391 1.00 86.31 99 ALA A N 1
ATOM 797 C CA . ALA A 1 99 ? -57.152 -10.374 70.847 1.00 86.31 99 ALA A CA 1
ATOM 798 C C . ALA A 1 99 ? -57.099 -11.147 72.178 1.00 86.31 99 ALA A C 1
ATOM 800 O O . ALA A 1 99 ? -57.870 -10.863 73.096 1.00 86.31 99 ALA A O 1
ATOM 801 N N . ARG A 1 100 ? -56.144 -12.074 72.327 1.00 87.12 100 ARG A N 1
ATOM 802 C CA . ARG A 1 100 ? -55.926 -12.830 73.574 1.00 87.12 100 ARG A CA 1
ATOM 803 C C . ARG A 1 100 ? -55.455 -11.944 74.725 1.00 87.12 100 ARG A C 1
ATOM 805 O O . ARG A 1 100 ? -55.928 -12.101 75.849 1.00 87.12 100 ARG A O 1
ATOM 812 N N . LEU A 1 101 ? -54.560 -10.988 74.462 1.00 88.62 101 LEU A N 1
ATOM 813 C CA . LEU A 1 101 ? -54.138 -10.020 75.475 1.00 88.62 101 LEU A CA 1
ATOM 814 C C . LEU A 1 101 ? -55.326 -9.179 75.957 1.00 88.62 101 LEU A C 1
ATOM 816 O O . LEU A 1 101 ? -55.476 -8.991 77.162 1.00 88.62 101 LEU A O 1
ATOM 820 N N . ALA A 1 102 ? -56.202 -8.741 75.046 1.00 88.75 102 ALA A N 1
ATOM 821 C CA . ALA A 1 102 ? -57.415 -8.008 75.402 1.00 88.75 102 ALA A CA 1
ATOM 822 C C . ALA A 1 102 ? -58.350 -8.838 76.304 1.00 88.75 102 ALA A C 1
ATOM 824 O O . ALA A 1 102 ? -58.856 -8.319 77.298 1.00 88.75 102 ALA A O 1
ATOM 825 N N . GLN A 1 103 ? -58.517 -10.138 76.028 1.00 89.00 103 GLN A N 1
ATOM 826 C CA . GLN A 1 103 ? -59.289 -11.051 76.887 1.00 89.00 103 GLN A CA 1
ATOM 827 C C . GLN A 1 103 ? -58.684 -11.187 78.296 1.00 89.00 103 GLN A C 1
ATOM 829 O O . GLN A 1 103 ? -59.407 -11.133 79.291 1.00 89.00 103 GLN A O 1
ATOM 834 N N . ILE A 1 104 ? -57.358 -11.329 78.407 1.00 90.56 104 ILE A N 1
ATOM 835 C CA . ILE A 1 104 ? -56.664 -11.414 79.704 1.00 90.56 104 ILE A CA 1
ATOM 836 C C . ILE A 1 104 ? -56.707 -10.080 80.461 1.00 90.56 104 ILE A C 1
ATOM 838 O O . ILE A 1 104 ? -56.835 -10.075 81.685 1.00 90.56 104 ILE A O 1
ATOM 842 N N . GLN A 1 105 ? -56.630 -8.947 79.760 1.00 89.75 105 GLN A N 1
ATOM 843 C CA . GLN A 1 105 ? -56.785 -7.618 80.354 1.00 89.75 105 GLN A CA 1
ATOM 844 C C . GLN A 1 105 ? -58.211 -7.396 80.879 1.00 89.75 105 GLN A C 1
ATOM 846 O O . GLN A 1 105 ? -58.363 -6.929 82.007 1.00 89.75 105 GLN A O 1
ATOM 851 N N . ASP A 1 106 ? -59.243 -7.794 80.129 1.00 90.06 106 ASP A N 1
ATOM 852 C CA . ASP A 1 106 ? -60.639 -7.768 80.588 1.00 90.06 106 ASP A CA 1
ATOM 853 C C . ASP A 1 106 ? -60.844 -8.659 81.827 1.00 90.06 106 ASP A C 1
ATOM 855 O O . ASP A 1 106 ? -61.432 -8.228 82.822 1.00 90.06 106 ASP A O 1
ATOM 859 N N . LEU A 1 107 ? -60.270 -9.868 81.829 1.00 89.31 107 LEU A N 1
ATOM 860 C CA . LEU A 1 107 ? -60.293 -10.752 82.998 1.00 89.31 107 LEU A CA 1
ATOM 861 C C . LEU A 1 107 ? -59.579 -10.130 84.209 1.00 89.31 107 LEU A C 1
ATOM 863 O O . LEU A 1 107 ? -60.053 -10.245 85.339 1.00 89.31 107 LEU A O 1
ATOM 867 N N . ASN A 1 108 ? -58.457 -9.444 83.984 1.00 88.50 108 ASN A N 1
ATOM 868 C CA . ASN A 1 108 ? -57.724 -8.742 85.032 1.00 88.50 108 ASN A CA 1
ATOM 869 C C . ASN A 1 108 ? -58.508 -7.541 85.591 1.00 88.50 108 ASN A C 1
ATOM 871 O O . ASN A 1 108 ? -58.406 -7.269 86.783 1.00 88.50 108 ASN A O 1
ATOM 875 N N . ASN A 1 109 ? -59.322 -6.862 84.777 1.00 89.00 109 ASN A N 1
ATOM 876 C CA . ASN A 1 109 ? -60.211 -5.790 85.241 1.00 89.00 109 ASN A CA 1
ATOM 877 C C . ASN A 1 109 ? -61.361 -6.338 86.103 1.00 89.00 109 ASN A C 1
ATOM 879 O O . ASN A 1 109 ? -61.727 -5.736 87.107 1.00 89.00 109 ASN A O 1
ATOM 883 N N . LYS A 1 110 ? -61.873 -7.533 85.780 1.00 89.12 110 LYS A N 1
ATOM 884 C CA . LYS A 1 110 ? -62.903 -8.244 86.568 1.00 89.12 110 LYS A CA 1
ATOM 885 C C . LYS A 1 110 ? -62.362 -8.914 87.836 1.00 89.12 110 LYS A C 1
ATOM 887 O O . LYS A 1 110 ? -63.106 -9.568 88.566 1.00 89.12 110 LYS A O 1
ATOM 892 N N . ARG A 1 111 ? -61.070 -8.755 88.134 1.00 87.56 111 ARG A N 1
ATOM 893 C CA . ARG A 1 111 ? -60.424 -9.323 89.323 1.00 87.56 111 ARG A CA 1
ATOM 894 C C . ARG A 1 111 ? -61.108 -8.898 90.623 1.00 87.56 111 ARG A C 1
ATOM 896 O O . ARG A 1 111 ? -61.233 -9.712 91.532 1.00 87.56 111 ARG A O 1
ATOM 903 N N . GLU A 1 112 ? -61.538 -7.647 90.738 1.00 87.75 112 GLU A N 1
ATOM 904 C CA . GLU A 1 112 ? -62.174 -7.161 91.969 1.00 87.75 112 GLU A CA 1
ATOM 905 C C . GLU A 1 112 ? -63.500 -7.883 92.246 1.00 87.75 112 GLU A C 1
ATOM 907 O O . GLU A 1 112 ? -63.798 -8.226 93.390 1.00 87.75 112 GLU A O 1
ATOM 912 N N . GLU A 1 113 ? -64.252 -8.217 91.194 1.00 88.44 113 GLU A N 1
ATOM 913 C CA . GLU A 1 113 ? -65.474 -9.019 91.294 1.00 88.44 113 GLU A CA 1
ATOM 914 C C . GLU A 1 113 ? -65.171 -10.426 91.827 1.00 88.44 113 GLU A C 1
ATOM 916 O O . GLU A 1 113 ? -65.816 -10.888 92.771 1.00 88.44 113 GLU A O 1
ATOM 921 N N . GLY A 1 114 ? -64.146 -11.088 91.276 1.00 87.31 114 GLY A N 1
ATOM 922 C CA . GLY A 1 114 ? -63.692 -12.401 91.742 1.00 87.31 114 GLY A CA 1
ATOM 923 C C . GLY A 1 114 ? -63.192 -12.379 93.192 1.00 87.31 114 GLY A C 1
ATOM 924 O O . GLY A 1 114 ? -63.545 -13.251 93.986 1.00 87.31 114 GLY A O 1
ATOM 925 N N . GLN A 1 115 ? -62.443 -11.340 93.576 1.00 89.69 115 GLN A N 1
ATOM 926 C CA . GLN A 1 115 ? -61.947 -11.160 94.942 1.00 89.69 115 GLN A CA 1
ATOM 927 C C . GLN A 1 115 ? -63.090 -10.974 95.943 1.00 89.69 115 GLN A C 1
ATOM 929 O O . GLN A 1 115 ? -63.065 -11.559 97.028 1.00 89.69 115 GLN A O 1
ATOM 934 N N . ASN A 1 116 ? -64.112 -10.202 95.567 1.00 90.38 116 ASN A N 1
ATOM 935 C CA . ASN A 1 116 ? -65.305 -10.004 96.383 1.00 90.38 116 ASN A CA 1
ATOM 936 C C . ASN A 1 116 ? -66.080 -11.315 96.581 1.00 90.38 116 ASN A C 1
ATOM 938 O O . ASN A 1 116 ? -66.491 -11.607 97.704 1.00 90.38 116 ASN A O 1
ATOM 942 N N . LEU A 1 117 ? -66.224 -12.145 95.540 1.00 89.62 117 LEU A N 1
ATOM 943 C CA . LEU A 1 117 ? -66.866 -13.464 95.644 1.00 89.62 117 LEU A CA 1
ATOM 944 C C . LEU A 1 117 ? -66.111 -14.407 96.595 1.00 89.62 117 LEU A C 1
ATOM 946 O O . LEU A 1 117 ? -66.722 -15.024 97.475 1.00 89.62 117 LEU A O 1
ATOM 950 N N . VAL A 1 118 ? -64.779 -14.459 96.487 1.00 89.94 118 VAL A N 1
ATOM 951 C CA . VAL A 1 118 ? -63.922 -15.227 97.407 1.00 89.94 118 VAL A CA 1
ATOM 952 C C . VAL A 1 118 ? -64.068 -14.710 98.841 1.00 89.94 118 VAL A C 1
ATOM 954 O O . VAL A 1 118 ? -64.291 -15.502 99.754 1.00 89.94 118 VAL A O 1
ATOM 957 N N . HIS A 1 119 ? -64.029 -13.391 99.053 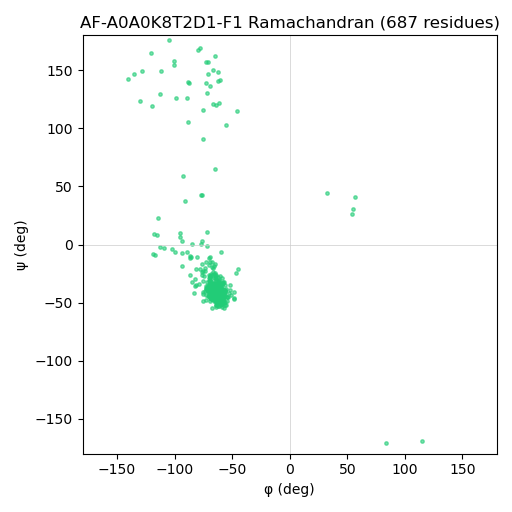1.00 91.75 119 HIS A N 1
ATOM 958 C CA . HIS A 1 119 ? -64.188 -12.784 100.377 1.00 91.75 119 HIS A CA 1
ATOM 959 C C . HIS A 1 119 ? -65.565 -13.073 100.997 1.00 91.75 119 HIS A C 1
ATOM 961 O O . HIS A 1 119 ? -65.654 -13.437 102.170 1.00 91.75 119 HIS A O 1
ATOM 967 N N . MET A 1 120 ? -66.648 -12.976 100.219 1.00 89.38 120 MET A N 1
ATOM 968 C CA . MET A 1 120 ? -67.997 -13.330 100.674 1.00 89.38 120 MET A CA 1
ATOM 969 C C . MET A 1 120 ? -68.106 -14.811 101.057 1.00 89.38 120 MET A C 1
ATOM 971 O O . MET A 1 120 ? -68.738 -15.143 102.063 1.00 89.38 120 MET A O 1
ATOM 975 N N . THR A 1 121 ? -67.467 -15.700 100.297 1.00 88.88 121 THR A N 1
ATOM 976 C CA . THR A 1 121 ? -67.427 -17.144 100.577 1.00 88.88 121 THR A CA 1
ATOM 977 C C . THR A 1 121 ? -66.639 -17.454 101.846 1.00 88.88 121 THR A C 1
ATOM 979 O O . THR A 1 121 ? -67.110 -18.219 102.681 1.00 88.88 121 THR A O 1
ATOM 982 N N . VAL A 1 122 ? -65.491 -16.804 102.049 1.00 89.00 122 VAL A N 1
ATOM 983 C CA . VAL A 1 122 ? -64.687 -16.935 103.275 1.00 89.00 122 VAL A CA 1
ATOM 984 C C . VAL A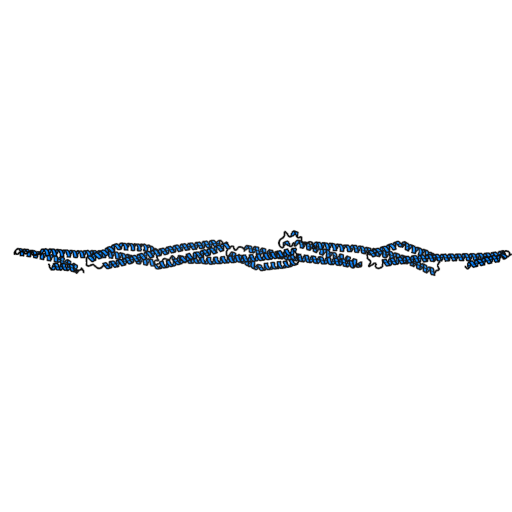 1 122 ? -65.444 -16.391 104.483 1.00 89.00 122 VAL A C 1
ATOM 986 O O . VAL A 1 122 ? -65.597 -17.102 105.469 1.00 89.00 122 VAL A O 1
ATOM 989 N N . SER A 1 123 ? -66.015 -15.188 104.390 1.00 89.44 123 SER A N 1
ATOM 990 C CA . SER A 1 123 ? -66.776 -14.576 105.487 1.00 89.44 123 SER A CA 1
ATOM 991 C C . SER A 1 123 ? -68.021 -15.387 105.871 1.00 89.44 123 SER A C 1
ATOM 993 O O . SER A 1 123 ? -68.328 -15.543 107.055 1.00 89.44 123 SER A O 1
ATOM 995 N N . SER A 1 124 ? -68.753 -15.926 104.888 1.00 88.19 124 SER A N 1
ATOM 996 C CA . SER A 1 124 ? -69.895 -16.813 105.158 1.00 88.19 124 SER A CA 1
ATOM 997 C C . SER A 1 124 ? -69.449 -18.175 105.702 1.00 88.19 124 SER A C 1
ATOM 999 O O . SER A 1 124 ? -70.042 -18.648 106.670 1.00 88.19 124 SER A O 1
ATOM 1001 N N . GLY A 1 125 ? -68.359 -18.751 105.190 1.00 86.62 125 GLY A N 1
ATOM 1002 C CA . GLY A 1 125 ? -67.772 -19.987 105.712 1.00 86.62 125 GLY A CA 1
ATOM 1003 C C . GLY A 1 125 ? -67.263 -19.855 107.154 1.00 86.62 125 GLY A C 1
ATOM 1004 O O . GLY A 1 125 ? -67.535 -20.717 107.985 1.00 86.62 125 GLY A O 1
ATOM 1005 N N . GLU A 1 126 ? -66.624 -18.738 107.513 1.00 86.75 126 GLU A N 1
ATOM 1006 C CA . GLU A 1 126 ? -66.188 -18.437 108.886 1.00 86.75 126 GLU A CA 1
ATOM 1007 C C . GLU A 1 126 ? -67.354 -18.330 109.879 1.00 86.75 126 GLU A C 1
ATOM 1009 O O . GLU A 1 126 ? -67.238 -18.775 111.025 1.00 86.75 126 GLU A O 1
ATOM 1014 N N . LYS A 1 127 ? -68.493 -17.761 109.458 1.00 85.88 127 LYS A N 1
ATOM 1015 C CA . LYS A 1 127 ? -69.716 -17.701 110.281 1.00 85.88 127 LYS A CA 1
ATOM 1016 C C . LYS A 1 127 ? -70.256 -19.101 110.567 1.00 85.88 127 LYS A C 1
ATOM 1018 O O . LYS A 1 127 ? -70.580 -19.415 111.711 1.00 85.88 127 LYS A O 1
ATOM 1023 N N . VAL A 1 128 ? -70.284 -19.942 109.540 1.00 86.25 128 VAL A N 1
ATOM 1024 C CA . VAL A 1 128 ? -70.779 -21.319 109.593 1.00 86.25 128 VAL A CA 1
ATOM 1025 C C . VAL A 1 128 ? -69.872 -22.236 110.430 1.00 86.25 128 VAL A C 1
ATOM 1027 O O . VAL A 1 128 ? -70.357 -23.091 111.180 1.00 86.25 128 VAL A O 1
ATOM 1030 N N . LEU A 1 129 ? -68.553 -22.017 110.396 1.00 84.06 129 LEU A N 1
ATOM 1031 C CA . LEU A 1 129 ? -67.582 -22.773 111.194 1.00 84.06 129 LEU A CA 1
ATOM 1032 C C . LEU A 1 129 ? -67.856 -22.692 112.701 1.00 84.06 129 LEU A C 1
ATOM 1034 O O . LEU A 1 129 ? -67.634 -23.670 113.411 1.00 84.06 129 LEU A O 1
ATOM 1038 N N . ARG A 1 130 ? -68.387 -21.570 113.210 1.00 81.81 130 ARG A N 1
ATOM 1039 C CA . ARG A 1 130 ? -68.648 -21.379 114.651 1.00 81.81 130 ARG A CA 1
ATOM 1040 C C . ARG A 1 130 ? -69.701 -22.339 115.210 1.00 81.81 130 ARG A C 1
ATOM 1042 O O . ARG A 1 130 ? -69.609 -22.697 116.384 1.00 81.81 130 ARG A O 1
ATOM 1049 N N . ASN A 1 131 ? -70.633 -22.798 114.371 1.00 79.06 131 ASN A N 1
ATOM 1050 C CA . ASN A 1 131 ? -71.823 -23.559 114.773 1.00 79.06 131 ASN A CA 1
ATOM 1051 C C . ASN A 1 131 ? -71.881 -24.986 114.186 1.00 79.06 131 ASN A C 1
ATOM 1053 O O . ASN A 1 131 ? -72.900 -25.663 114.315 1.00 79.06 131 ASN A O 1
ATOM 1057 N N . THR A 1 132 ? -70.803 -25.456 113.552 1.00 83.62 132 THR A N 1
ATOM 1058 C CA . THR A 1 132 ? -70.720 -26.790 112.922 1.00 83.62 132 THR A CA 1
ATOM 1059 C C . THR A 1 132 ? -69.971 -27.786 113.823 1.00 83.62 132 THR A C 1
ATOM 1061 O O . THR A 1 132 ? -69.176 -27.369 114.669 1.00 83.62 132 THR A O 1
ATOM 1064 N N . ARG A 1 133 ? -70.225 -29.096 113.692 1.00 78.88 133 ARG A N 1
ATOM 1065 C CA . ARG A 1 133 ? -69.496 -30.169 114.406 1.00 78.88 133 ARG A CA 1
ATOM 1066 C C . ARG A 1 133 ? -68.076 -30.342 113.834 1.00 78.88 133 ARG A C 1
ATOM 1068 O O . ARG A 1 133 ? -67.814 -29.918 112.715 1.00 78.88 133 ARG A O 1
ATOM 1075 N N . SER A 1 134 ? -67.147 -30.899 114.613 1.00 76.19 134 SER A N 1
ATOM 1076 C CA . SER A 1 134 ? -65.712 -30.975 114.277 1.00 76.19 134 SER A CA 1
ATOM 1077 C C . SER A 1 134 ? -65.403 -31.637 112.927 1.00 76.19 134 SER A C 1
ATOM 1079 O O . SER A 1 134 ? -64.552 -31.134 112.207 1.00 76.19 134 SER A O 1
ATOM 1081 N N . ASP A 1 135 ? -66.134 -32.688 112.553 1.00 77.00 135 ASP A N 1
ATOM 1082 C CA . ASP A 1 135 ? -66.017 -33.384 111.263 1.00 77.00 135 ASP A CA 1
ATOM 1083 C C . ASP A 1 135 ? -66.380 -32.492 110.063 1.00 77.00 135 ASP A C 1
ATOM 1085 O O . ASP A 1 135 ? -65.649 -32.436 109.081 1.00 77.00 135 ASP A O 1
ATOM 1089 N N . GLY A 1 136 ? -67.468 -31.724 110.157 1.00 81.56 136 GLY A N 1
ATOM 1090 C CA . GLY A 1 136 ? -67.849 -30.760 109.119 1.00 81.56 136 GLY A CA 1
ATOM 1091 C C . GLY A 1 136 ? -66.995 -29.484 109.108 1.00 81.56 136 GLY A C 1
ATOM 1092 O O . GLY A 1 136 ? -66.909 -28.809 108.084 1.00 81.56 136 GLY A O 1
ATOM 1093 N N . ARG A 1 137 ? -66.352 -29.130 110.234 1.00 83.56 137 ARG A N 1
ATOM 1094 C CA . ARG A 1 137 ? -65.461 -27.957 110.314 1.00 83.56 137 ARG A CA 1
ATOM 1095 C C . ARG A 1 137 ? -64.182 -28.147 109.510 1.00 83.56 137 ARG A C 1
ATOM 1097 O O . ARG A 1 137 ? -63.770 -27.205 108.838 1.00 83.56 137 ARG A O 1
ATOM 1104 N N . GLU A 1 138 ? -63.565 -29.324 109.583 1.00 84.06 138 GLU A N 1
ATOM 1105 C CA . GLU A 1 138 ? -62.338 -29.615 108.831 1.00 84.06 138 GLU A CA 1
ATOM 1106 C C . GLU A 1 138 ? -62.582 -29.545 107.317 1.00 84.06 138 GLU A C 1
ATOM 1108 O O . GLU A 1 138 ? -61.807 -28.905 106.606 1.00 84.06 138 GLU A O 1
ATOM 1113 N N . GLU A 1 139 ? -63.708 -30.082 106.840 1.00 85.31 139 GLU A N 1
ATOM 1114 C CA . GLU A 1 139 ? -64.097 -30.061 105.422 1.00 85.31 139 GLU A CA 1
ATOM 1115 C C . GLU A 1 139 ? -64.321 -28.632 104.889 1.00 85.31 139 GLU A C 1
ATOM 1117 O O . GLU A 1 139 ? -63.777 -28.241 103.851 1.00 85.31 139 GLU A O 1
ATOM 1122 N N . ILE A 1 140 ? -65.070 -27.803 105.630 1.00 86.56 140 ILE A N 1
ATOM 1123 C CA . ILE A 1 140 ? -65.308 -26.395 105.266 1.00 86.56 140 ILE A CA 1
ATOM 1124 C C . ILE A 1 140 ? -63.996 -25.606 105.299 1.00 86.56 140 ILE A C 1
ATOM 1126 O O . ILE A 1 140 ? -63.725 -24.816 104.396 1.00 86.56 140 ILE A O 1
ATOM 1130 N N . GLN A 1 141 ? -63.150 -25.824 106.309 1.00 86.25 141 GLN A N 1
ATOM 1131 C CA . GLN A 1 141 ? -61.860 -25.146 106.416 1.00 86.25 141 GLN A CA 1
ATOM 1132 C C . GLN A 1 141 ? -60.899 -25.549 105.287 1.00 86.25 141 GLN A C 1
ATOM 1134 O O . GLN A 1 141 ? -60.190 -24.687 104.764 1.00 86.25 141 GLN A O 1
ATOM 1139 N N . SER A 1 142 ? -60.892 -26.826 104.892 1.00 87.81 142 SER A N 1
ATOM 1140 C CA . SER A 1 142 ? -60.158 -27.320 103.723 1.00 87.81 142 SER A CA 1
ATOM 1141 C C . SER A 1 142 ? -60.647 -26.635 102.445 1.00 87.81 142 SER A C 1
ATOM 1143 O O . SER A 1 142 ? -59.852 -26.024 101.733 1.00 87.81 142 SER A O 1
ATOM 1145 N N . THR A 1 143 ? -61.965 -26.602 102.229 1.00 89.38 143 THR A N 1
ATOM 1146 C CA . THR A 1 143 ? -62.593 -25.966 101.060 1.00 89.38 143 THR A CA 1
ATOM 1147 C C . THR A 1 143 ? -62.298 -24.460 100.977 1.00 89.38 143 THR A C 1
ATOM 1149 O O . THR A 1 143 ? -62.039 -23.926 99.898 1.00 89.38 143 THR A O 1
ATOM 1152 N N . LEU A 1 144 ? -62.314 -23.743 102.108 1.00 89.12 144 LEU A N 1
ATOM 1153 C CA . LEU A 1 144 ? -61.973 -22.315 102.154 1.00 89.12 144 LEU A CA 1
ATOM 1154 C C . LEU A 1 144 ? -60.502 -22.063 101.813 1.00 89.12 144 LEU A C 1
ATOM 1156 O O . LEU A 1 144 ? -60.208 -21.165 101.022 1.00 89.12 144 LEU A O 1
ATOM 1160 N N . LYS A 1 145 ? -59.590 -22.871 102.371 1.00 89.69 145 LYS A N 1
ATOM 1161 C CA . LYS A 1 145 ? -58.161 -22.812 102.033 1.00 89.69 145 LYS A CA 1
ATOM 1162 C C . LYS A 1 145 ? -57.928 -23.131 100.561 1.00 89.69 145 LYS A C 1
ATOM 1164 O O . LYS A 1 145 ? -57.112 -22.472 99.925 1.00 89.69 145 LYS A O 1
ATOM 1169 N N . GLU A 1 146 ? -58.647 -24.109 100.018 1.00 91.25 146 GLU A N 1
ATOM 1170 C CA . GLU A 1 146 ? -58.567 -24.485 98.610 1.00 91.25 146 GLU A CA 1
ATOM 1171 C C . GLU A 1 146 ? -58.994 -23.327 97.705 1.00 91.25 146 GLU A C 1
ATOM 1173 O O . GLU A 1 146 ? -58.217 -22.931 96.844 1.00 91.25 146 GLU A O 1
ATOM 1178 N N . ILE A 1 147 ? -60.149 -22.699 97.944 1.00 90.12 147 ILE A N 1
ATOM 1179 C CA . ILE A 1 147 ? -60.608 -21.554 97.137 1.00 90.12 147 ILE A CA 1
ATOM 1180 C C . ILE A 1 147 ? -59.662 -20.356 97.236 1.00 90.12 147 ILE A C 1
ATOM 1182 O O . ILE A 1 147 ? -59.391 -19.707 96.224 1.00 90.12 147 ILE A O 1
ATOM 1186 N N . GLN A 1 148 ? -59.137 -20.058 98.427 1.00 89.81 148 GLN A N 1
ATOM 1187 C CA . GLN A 1 148 ? -58.135 -19.002 98.598 1.00 89.81 148 GLN A CA 1
ATOM 1188 C C . GLN A 1 148 ? -56.845 -19.324 97.826 1.00 89.81 148 GLN A C 1
ATOM 1190 O O . GLN A 1 148 ? -56.316 -18.462 97.122 1.00 89.81 148 GLN A O 1
ATOM 1195 N N . ALA A 1 149 ? -56.371 -20.571 97.884 1.00 91.19 149 ALA A N 1
ATOM 1196 C CA . ALA A 1 149 ? -55.197 -21.016 97.138 1.00 91.19 149 ALA A CA 1
ATOM 1197 C C . ALA A 1 149 ? -55.433 -21.024 95.617 1.00 91.19 149 ALA A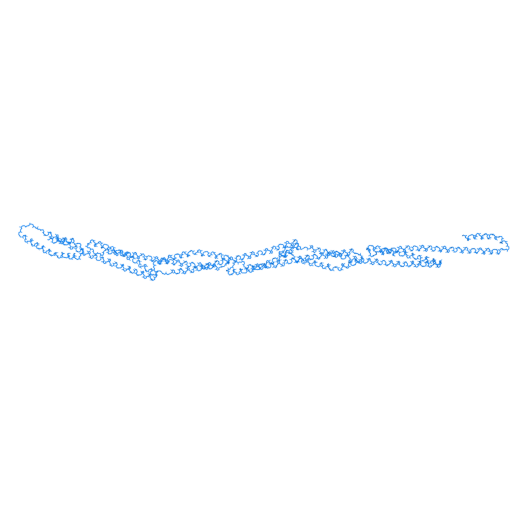 C 1
ATOM 1199 O O . ALA A 1 149 ? -54.542 -20.654 94.850 1.00 91.19 149 ALA A O 1
ATOM 1200 N N . GLU A 1 150 ? -56.620 -21.424 95.157 1.00 90.56 150 GLU A N 1
ATOM 1201 C CA . GLU A 1 150 ? -57.006 -21.365 93.747 1.00 90.56 150 GLU A CA 1
ATOM 1202 C C . GLU A 1 150 ? -57.051 -19.927 93.233 1.00 90.56 150 GLU A C 1
ATOM 1204 O O . GLU A 1 150 ? -56.528 -19.656 92.153 1.00 90.56 150 GLU A O 1
ATOM 1209 N N . TRP A 1 151 ? -57.605 -19.001 94.017 1.00 92.56 151 TRP A N 1
ATOM 1210 C CA . TRP A 1 151 ? -57.611 -17.575 93.704 1.00 92.56 151 TRP A CA 1
ATOM 1211 C C . TRP A 1 151 ? -56.191 -17.017 93.553 1.00 92.56 151 TRP A C 1
ATOM 1213 O O . TRP A 1 151 ? -55.871 -16.397 92.539 1.00 92.56 151 TRP A O 1
ATOM 1223 N N . GLU A 1 152 ? -55.300 -17.281 94.512 1.00 90.62 152 GLU A N 1
ATOM 1224 C CA . GLU A 1 152 ? -53.906 -16.830 94.431 1.00 90.62 152 GLU A CA 1
ATOM 1225 C C . GLU A 1 152 ? -53.169 -17.409 93.217 1.00 90.62 152 GLU A C 1
ATOM 1227 O O . GLU A 1 152 ? -52.426 -16.693 92.533 1.00 90.62 152 GLU A O 1
ATOM 1232 N N . ARG A 1 153 ? -53.379 -18.699 92.920 1.00 91.31 153 ARG A N 1
ATOM 1233 C CA . ARG A 1 153 ? -52.832 -19.341 91.715 1.00 91.31 153 ARG A CA 1
ATOM 1234 C C . ARG A 1 153 ? -53.371 -18.682 90.451 1.00 91.31 153 ARG A C 1
ATOM 1236 O O . ARG A 1 153 ? -52.586 -18.421 89.541 1.00 91.31 153 ARG A O 1
ATOM 1243 N N . LEU A 1 154 ? -54.669 -18.388 90.402 1.00 90.06 154 LEU A N 1
ATOM 1244 C CA . LEU A 1 154 ? -55.310 -17.735 89.268 1.00 90.06 154 LEU A CA 1
ATOM 1245 C C . LEU A 1 154 ? -54.719 -16.344 89.024 1.00 90.06 154 LEU A C 1
ATOM 1247 O O . LEU A 1 154 ? -54.332 -16.055 87.897 1.00 90.06 154 LEU A O 1
ATOM 1251 N N . ILE A 1 155 ? -54.556 -15.514 90.060 1.00 90.12 155 ILE A N 1
ATOM 1252 C CA . ILE A 1 155 ? -53.944 -14.180 89.928 1.00 90.12 155 ILE A CA 1
ATOM 1253 C C . ILE A 1 155 ? -52.531 -14.264 89.361 1.00 90.12 155 ILE A C 1
ATOM 1255 O O . ILE A 1 155 ? -52.208 -13.566 88.399 1.00 90.12 155 ILE A O 1
ATOM 1259 N N . LYS A 1 156 ? -51.698 -15.158 89.906 1.00 89.94 156 LYS A N 1
ATOM 1260 C CA . LYS A 1 156 ? -50.349 -15.389 89.372 1.00 89.94 156 LYS A CA 1
ATOM 1261 C C . LYS A 1 156 ? -50.404 -15.825 87.907 1.00 89.94 156 LYS A C 1
ATOM 1263 O O . LYS A 1 156 ? -49.606 -15.353 87.097 1.00 89.94 156 LYS A O 1
ATOM 1268 N N . LYS A 1 157 ? -51.355 -16.689 87.543 1.00 89.50 157 LYS A N 1
ATOM 1269 C CA . LYS A 1 157 ? -51.545 -17.170 86.168 1.00 89.50 157 LYS A CA 1
ATOM 1270 C C . LYS A 1 157 ? -52.002 -16.053 85.218 1.00 89.50 157 LYS A C 1
ATOM 1272 O O . LYS A 1 157 ? -51.449 -15.949 84.129 1.00 89.50 157 LYS A O 1
ATOM 1277 N N . ILE A 1 158 ? -52.926 -15.180 85.629 1.00 88.69 158 ILE A N 1
ATOM 1278 C CA . ILE A 1 158 ? -53.366 -14.003 84.853 1.00 88.69 158 ILE A CA 1
ATOM 1279 C C . ILE A 1 158 ? -52.173 -13.084 84.576 1.00 88.69 158 ILE A C 1
ATOM 1281 O O . ILE A 1 158 ? -51.915 -12.747 83.423 1.00 88.69 158 ILE A O 1
ATOM 1285 N N . SER A 1 159 ? -51.403 -12.723 85.609 1.00 89.62 159 SER A N 1
ATOM 1286 C CA . SER A 1 159 ? -50.247 -11.832 85.450 1.00 89.62 159 SER A CA 1
ATOM 1287 C C . SER A 1 159 ? -49.146 -12.443 84.580 1.00 89.62 159 SER A C 1
ATOM 1289 O O . SER A 1 159 ? -48.631 -11.769 83.695 1.00 89.62 159 SER A O 1
ATOM 1291 N N . THR A 1 160 ? -48.806 -13.719 84.781 1.00 89.62 160 THR A N 1
ATOM 1292 C CA . THR A 1 160 ? -47.780 -14.405 83.968 1.00 89.62 160 THR A CA 1
ATOM 1293 C C . THR A 1 160 ? -48.203 -14.564 82.509 1.00 89.62 160 THR A C 1
ATOM 1295 O O . THR A 1 160 ? -47.393 -14.321 81.619 1.00 89.62 160 THR A O 1
ATOM 1298 N N . THR A 1 161 ? -49.472 -14.892 82.249 1.00 87.69 161 THR A N 1
ATOM 1299 C CA . THR A 1 161 ? -50.013 -14.994 80.881 1.00 87.69 161 THR A CA 1
ATOM 1300 C C . THR A 1 161 ? -50.046 -13.626 80.199 1.00 87.69 161 THR A C 1
ATOM 1302 O O . THR A 1 161 ? -49.668 -13.518 79.036 1.00 87.69 161 THR A O 1
ATOM 1305 N N . LYS A 1 162 ? -50.419 -12.562 80.928 1.00 88.44 162 LYS A N 1
ATOM 1306 C CA . LYS A 1 162 ? -50.373 -11.180 80.430 1.00 88.44 162 LYS A CA 1
ATOM 1307 C C . LYS A 1 162 ? -48.953 -10.786 80.009 1.00 88.44 162 LYS A C 1
ATOM 1309 O O . LYS A 1 162 ? -48.760 -10.382 78.869 1.00 88.44 162 LYS A O 1
ATOM 1314 N N . VAL A 1 163 ? -47.972 -10.956 80.900 1.00 89.81 163 VAL A N 1
ATOM 1315 C CA . VAL A 1 163 ? -46.562 -10.621 80.623 1.00 89.81 163 VAL A CA 1
ATOM 1316 C C . VAL A 1 163 ? -46.023 -11.431 79.444 1.00 89.81 163 VAL A C 1
ATOM 1318 O O . VAL A 1 163 ? -45.317 -10.888 78.598 1.00 89.81 163 VAL A O 1
ATOM 1321 N N . HIS A 1 164 ? -46.370 -12.717 79.356 1.00 86.75 164 HIS A N 1
ATOM 1322 C CA . HIS A 1 164 ? -45.985 -13.558 78.226 1.00 86.75 164 HIS A CA 1
ATOM 1323 C C . HIS A 1 164 ? -46.539 -13.022 76.896 1.00 86.75 164 HIS A C 1
ATOM 1325 O O . HIS A 1 164 ? -45.763 -12.814 75.969 1.00 86.75 164 HIS A O 1
ATOM 1331 N N . LEU A 1 165 ? -47.841 -12.712 76.821 1.00 86.38 165 LEU A N 1
ATOM 1332 C CA . LEU A 1 165 ? -48.465 -12.158 75.612 1.00 86.38 165 LEU A CA 1
ATOM 1333 C C . LEU A 1 165 ? -47.900 -10.773 75.247 1.00 86.38 165 LEU A C 1
ATOM 1335 O O . LEU A 1 165 ? -47.663 -10.506 74.071 1.00 86.38 165 LEU A O 1
ATOM 1339 N N . GLU A 1 166 ? -47.636 -9.909 76.233 1.00 87.56 166 GLU A N 1
ATOM 1340 C CA . GLU A 1 166 ? -46.986 -8.604 76.021 1.00 87.56 166 GLU A CA 1
ATOM 1341 C C . GLU A 1 166 ? -45.556 -8.760 75.478 1.00 87.56 166 GLU A C 1
ATOM 1343 O O . GLU A 1 166 ? -45.176 -8.062 74.539 1.00 87.56 166 GLU A O 1
ATOM 1348 N N . THR A 1 167 ? -44.788 -9.718 76.004 1.00 87.81 167 THR A N 1
ATOM 1349 C CA . THR A 1 167 ? -43.425 -10.020 75.533 1.00 87.81 167 THR A CA 1
ATOM 1350 C C . THR A 1 167 ? -43.443 -10.547 74.099 1.00 87.81 167 THR A C 1
ATOM 1352 O O . THR A 1 167 ? -42.693 -10.055 73.258 1.00 87.81 167 THR A O 1
ATOM 1355 N N . SER A 1 168 ? -44.336 -11.489 73.785 1.00 83.56 168 SER A N 1
ATOM 1356 C CA . SER A 1 168 ? -44.479 -12.034 72.430 1.00 83.56 168 SER A CA 1
ATOM 1357 C C . SER A 1 168 ? -44.933 -10.980 71.416 1.00 83.56 168 SER A C 1
ATOM 1359 O O . SER A 1 168 ? -44.454 -10.974 70.285 1.00 83.56 168 SER A O 1
ATOM 1361 N N . LEU A 1 169 ? -45.809 -10.043 71.801 1.00 86.00 169 LEU A N 1
ATOM 1362 C CA . LEU A 1 169 ? -46.195 -8.920 70.937 1.00 86.00 169 LEU A CA 1
ATOM 1363 C C . LEU A 1 169 ? -45.042 -7.944 70.687 1.00 86.00 169 LEU A C 1
ATOM 1365 O O . LEU A 1 169 ? -44.943 -7.387 69.593 1.00 86.00 169 LEU A O 1
ATOM 1369 N N . LEU A 1 170 ? -44.164 -7.750 71.672 1.00 87.31 170 LEU A N 1
ATOM 1370 C CA . LEU A 1 170 ? -42.980 -6.908 71.527 1.00 87.31 170 LEU A CA 1
ATOM 1371 C C . LEU A 1 170 ? -41.941 -7.556 70.599 1.00 87.31 170 LEU A C 1
ATOM 1373 O O . LEU A 1 170 ? -41.401 -6.878 69.729 1.00 87.31 170 LEU A O 1
ATOM 1377 N N . GLN A 1 171 ? -41.744 -8.875 70.706 1.00 85.81 171 GLN A N 1
ATOM 1378 C CA . GLN A 1 171 ? -40.936 -9.657 69.759 1.00 85.81 171 GLN A CA 1
ATOM 1379 C C . GLN A 1 171 ? -41.500 -9.581 68.332 1.00 85.81 171 GLN A C 1
ATOM 1381 O O . GLN A 1 171 ? -40.750 -9.380 67.380 1.00 85.81 171 GLN A O 1
ATOM 1386 N N . TRP A 1 172 ? -42.826 -9.649 68.175 1.00 85.75 172 TRP A N 1
ATOM 1387 C CA . TRP A 1 172 ? -43.496 -9.451 66.886 1.00 85.75 172 TRP A CA 1
ATOM 1388 C C . TRP A 1 172 ? -43.308 -8.043 66.314 1.00 85.75 172 TRP A C 1
ATOM 1390 O O . TRP A 1 172 ? -43.160 -7.888 65.102 1.00 85.75 172 TRP A O 1
ATOM 1400 N N . ALA A 1 173 ? -43.333 -7.011 67.159 1.00 85.62 173 ALA A N 1
ATOM 1401 C CA . ALA A 1 173 ? -43.079 -5.638 66.732 1.00 85.62 173 ALA A CA 1
ATOM 1402 C C . ALA A 1 173 ? -41.623 -5.453 66.269 1.00 85.62 173 ALA A C 1
ATOM 1404 O O . ALA A 1 173 ? -41.402 -4.859 65.213 1.00 85.62 173 ALA A O 1
ATOM 1405 N N . ASP A 1 174 ? -40.654 -6.015 67.003 1.00 85.69 174 ASP A N 1
ATOM 1406 C CA . ASP A 1 174 ? -39.239 -6.012 66.610 1.00 85.69 174 ASP A CA 1
ATOM 1407 C C . ASP A 1 174 ? -39.014 -6.766 65.293 1.00 85.69 174 ASP A C 1
ATOM 1409 O O . ASP A 1 174 ? -38.354 -6.253 64.388 1.00 85.69 174 ASP A O 1
ATOM 1413 N N . TYR A 1 175 ? -39.623 -7.943 65.133 1.00 85.56 175 TYR A N 1
ATOM 1414 C CA . TYR A 1 175 ? -39.571 -8.704 63.887 1.00 85.56 175 TYR A CA 1
ATOM 1415 C C . TYR A 1 175 ? -40.206 -7.947 62.717 1.00 85.56 175 TYR A C 1
ATOM 1417 O O . TYR A 1 175 ? -39.571 -7.798 61.680 1.00 85.56 175 TYR A O 1
ATOM 1425 N N . SER A 1 176 ? -41.420 -7.413 62.878 1.00 85.50 176 SER A N 1
ATOM 1426 C CA . SER A 1 176 ? -42.109 -6.667 61.817 1.00 85.50 176 SER A CA 1
ATOM 1427 C C . SER A 1 176 ? -41.321 -5.430 61.377 1.00 85.50 176 SER A C 1
ATOM 1429 O O . SER A 1 176 ? -41.278 -5.137 60.182 1.00 85.50 176 SER A O 1
ATOM 1431 N N . SER A 1 177 ? -40.684 -4.725 62.317 1.00 84.62 177 SER A N 1
ATOM 1432 C CA . SER A 1 177 ? -39.772 -3.621 62.004 1.00 84.62 177 SER A CA 1
ATOM 1433 C C . SER A 1 177 ? -38.495 -4.114 61.321 1.00 84.62 177 SER A C 1
ATOM 1435 O O . SER A 1 177 ? -38.018 -3.485 60.383 1.00 84.62 177 SER A O 1
ATOM 1437 N N . SER A 1 178 ? -37.935 -5.233 61.780 1.00 85.31 178 SER A N 1
ATOM 1438 C CA . SER A 1 178 ? -36.720 -5.816 61.206 1.00 85.31 178 SER A CA 1
ATOM 1439 C C . SER A 1 178 ? -36.958 -6.391 59.807 1.00 85.31 178 SER A C 1
ATOM 1441 O O . SER A 1 178 ? -36.028 -6.401 59.018 1.00 85.31 178 SER A O 1
ATOM 1443 N N . TYR A 1 179 ? -38.172 -6.852 59.484 1.00 87.81 179 TYR A N 1
ATOM 1444 C CA . TYR A 1 179 ? -38.540 -7.458 58.198 1.00 87.81 179 TYR A CA 1
ATOM 1445 C C . TYR A 1 179 ? -38.849 -6.422 57.107 1.00 87.81 179 TYR A C 1
ATOM 1447 O O . TYR A 1 179 ? -38.513 -6.621 55.939 1.00 87.81 179 TYR A O 1
ATOM 1455 N N . SER A 1 180 ? -39.443 -5.281 57.475 1.00 88.56 180 SER A N 1
ATOM 1456 C CA . SER A 1 180 ? -39.754 -4.212 56.516 1.00 88.56 180 SER A CA 1
ATOM 1457 C C . SER A 1 180 ? -38.496 -3.584 55.906 1.00 88.56 180 SER A C 1
ATOM 1459 O O . SER A 1 180 ? -38.499 -3.230 54.725 1.00 88.56 180 SER A O 1
ATOM 1461 N N . GLN A 1 181 ? -37.408 -3.503 56.678 1.00 89.50 181 GLN A N 1
ATOM 1462 C CA . GLN A 1 181 ? -36.142 -2.918 56.243 1.00 89.50 181 GLN A CA 1
ATOM 1463 C C . GLN A 1 181 ? -35.487 -3.699 55.080 1.00 89.50 181 GLN A C 1
ATOM 1465 O O . GLN A 1 181 ? -35.227 -3.077 54.049 1.00 89.50 181 GLN A O 1
ATOM 1470 N N . PRO A 1 182 ? -35.254 -5.028 55.154 1.00 90.94 182 PRO A N 1
ATOM 1471 C CA . PRO A 1 182 ? -34.809 -5.821 54.012 1.00 90.94 182 PRO A CA 1
ATOM 1472 C C . PRO A 1 182 ? -35.724 -5.734 52.801 1.00 90.94 182 PRO A C 1
ATOM 1474 O O . PRO A 1 182 ? -35.236 -5.661 51.680 1.00 90.94 182 PRO A O 1
ATOM 1477 N N . GLN A 1 183 ? -37.042 -5.716 53.002 1.00 91.25 183 GLN A N 1
ATOM 1478 C CA . GLN A 1 183 ? -37.984 -5.699 51.888 1.00 91.25 183 GLN A CA 1
ATOM 1479 C C . GLN A 1 183 ? -37.924 -4.388 51.092 1.00 91.25 183 GLN A C 1
ATOM 1481 O O . GLN A 1 183 ? -37.914 -4.420 49.859 1.00 91.25 183 GLN A O 1
ATOM 1486 N N . GLN A 1 184 ? -37.833 -3.245 51.778 1.00 92.62 184 GLN A N 1
ATOM 1487 C CA . GLN A 1 184 ? -37.589 -1.955 51.127 1.00 92.62 184 GLN A CA 1
ATOM 1488 C C . GLN A 1 184 ? -36.215 -1.925 50.461 1.00 92.62 184 GLN A C 1
ATOM 1490 O O . GLN A 1 184 ? -36.105 -1.545 49.301 1.00 92.62 184 GLN A O 1
ATOM 1495 N N . TRP A 1 185 ? -35.180 -2.399 51.158 1.00 94.88 185 TRP A N 1
ATOM 1496 C CA . TRP A 1 185 ? -33.817 -2.392 50.637 1.00 94.88 185 TRP A CA 1
ATOM 1497 C C . TRP A 1 185 ? -33.665 -3.221 49.352 1.00 94.88 185 TRP A C 1
ATOM 1499 O O . TRP A 1 185 ? -33.046 -2.752 48.395 1.00 94.88 185 TRP A O 1
ATOM 1509 N N . ILE A 1 186 ? -34.264 -4.419 49.303 1.00 94.50 186 ILE A N 1
ATOM 1510 C CA . ILE A 1 186 ? -34.293 -5.271 48.105 1.00 94.50 186 ILE A CA 1
ATOM 1511 C C . ILE A 1 186 ? -35.004 -4.537 46.967 1.00 94.50 186 ILE A C 1
ATOM 1513 O O . ILE A 1 186 ? -34.437 -4.432 45.884 1.00 94.50 186 ILE A O 1
ATOM 1517 N N . SER A 1 187 ? -36.180 -3.957 47.227 1.00 93.75 187 SER A N 1
ATOM 1518 C CA . SER A 1 187 ? -36.952 -3.219 46.214 1.00 93.75 187 SER A CA 1
ATOM 1519 C C . SER A 1 187 ? -36.162 -2.027 45.649 1.00 93.75 187 SER A C 1
ATOM 1521 O O . SER A 1 187 ? -36.100 -1.826 44.437 1.00 93.75 187 SER A O 1
ATOM 1523 N N . ASP A 1 188 ? -35.489 -1.264 46.514 1.00 94.00 188 ASP A N 1
ATOM 1524 C CA . ASP A 1 188 ? -34.664 -0.120 46.116 1.00 94.00 188 ASP A CA 1
ATOM 1525 C C . ASP A 1 188 ? -33.445 -0.545 45.287 1.00 94.00 188 ASP A C 1
ATOM 1527 O O . ASP A 1 188 ? -33.008 0.179 44.389 1.00 94.00 188 ASP A O 1
ATOM 1531 N N . ARG A 1 189 ? -32.834 -1.695 45.598 1.00 93.19 189 ARG A N 1
ATOM 1532 C CA . ARG A 1 189 ? -31.682 -2.213 44.846 1.00 93.19 189 ARG A CA 1
ATOM 1533 C C . ARG A 1 189 ? -32.089 -2.885 43.543 1.00 93.19 189 ARG A C 1
ATOM 1535 O O . ARG A 1 189 ? -31.370 -2.699 42.568 1.00 93.19 189 ARG A O 1
ATOM 1542 N N . GLU A 1 190 ? -33.237 -3.552 43.488 1.00 92.62 190 GLU A N 1
ATOM 1543 C CA . GLU A 1 190 ? -33.859 -4.006 42.238 1.00 92.62 190 GLU A CA 1
ATOM 1544 C C . GLU A 1 190 ? -34.132 -2.822 41.300 1.00 92.62 190 GLU A C 1
ATOM 1546 O O . GLU A 1 190 ? -33.743 -2.864 40.133 1.00 92.62 190 GLU A O 1
ATOM 1551 N N . ALA A 1 191 ? -34.710 -1.728 41.813 1.00 91.75 191 ALA A N 1
ATOM 1552 C CA . ALA A 1 191 ? -34.975 -0.523 41.026 1.00 91.75 191 ALA A CA 1
ATOM 1553 C C . ALA A 1 191 ? -33.685 0.119 40.489 1.00 91.75 191 ALA A C 1
ATOM 1555 O O . ALA A 1 191 ? -33.596 0.422 39.300 1.00 91.75 191 ALA A O 1
ATOM 1556 N N . LYS A 1 192 ? -32.652 0.264 41.333 1.00 91.06 192 LYS A N 1
ATOM 1557 C CA . LYS A 1 192 ? -31.340 0.765 40.884 1.00 91.06 192 LYS A CA 1
ATOM 1558 C C . LYS A 1 192 ? -30.670 -0.159 39.871 1.00 91.06 192 LYS A C 1
ATOM 1560 O O . LYS A 1 192 ? -30.023 0.327 38.949 1.00 91.06 192 LYS A O 1
ATOM 1565 N N . LEU A 1 193 ? -30.795 -1.476 40.036 1.00 91.06 193 LEU A N 1
ATOM 1566 C CA . LEU A 1 193 ? -30.242 -2.442 39.089 1.00 91.06 193 LEU A CA 1
ATOM 1567 C C . LEU A 1 193 ? -30.928 -2.320 37.720 1.00 91.06 193 LEU A C 1
ATOM 1569 O O . LEU A 1 193 ? -30.243 -2.340 36.698 1.00 91.06 193 LEU A O 1
ATOM 1573 N N . MET A 1 194 ? -32.253 -2.133 37.694 1.00 87.38 194 MET A N 1
ATOM 1574 C CA . MET A 1 194 ? -32.984 -1.855 36.454 1.00 87.38 194 MET A CA 1
ATOM 1575 C C . MET A 1 194 ? -32.573 -0.525 35.822 1.00 87.38 194 MET A C 1
ATOM 1577 O O . MET A 1 194 ? -32.335 -0.492 34.619 1.00 87.38 194 MET A O 1
ATOM 1581 N N . GLU A 1 195 ? -32.403 0.540 36.608 1.00 87.31 195 GLU A N 1
ATOM 1582 C CA . GLU A 1 195 ? -31.956 1.841 36.095 1.00 87.31 195 GLU A CA 1
ATOM 1583 C C . GLU A 1 195 ? -30.600 1.734 35.378 1.00 87.31 195 GLU A C 1
ATOM 1585 O O . GLU A 1 195 ? -30.437 2.233 34.267 1.00 87.31 195 GLU A O 1
ATOM 1590 N N . VAL A 1 196 ? -29.635 1.022 35.968 1.00 85.19 196 VAL A N 1
ATOM 1591 C CA . VAL A 1 196 ? -28.304 0.813 35.368 1.00 85.19 196 VAL A CA 1
ATOM 1592 C C . VAL A 1 196 ? -28.361 -0.100 34.136 1.00 85.19 196 VAL A C 1
ATOM 1594 O O . VAL A 1 196 ? -27.547 0.037 33.224 1.00 85.19 196 VAL A O 1
ATOM 1597 N N . CYS A 1 197 ? -29.333 -1.012 34.071 1.00 77.31 197 CYS A N 1
ATOM 1598 C CA . CYS A 1 197 ? -29.593 -1.832 32.887 1.00 77.31 197 CYS A CA 1
ATOM 1599 C C . CYS A 1 197 ? -30.200 -1.005 31.733 1.00 77.31 197 CYS A C 1
ATOM 1601 O O . CYS A 1 197 ? -29.858 -1.208 30.567 1.00 77.31 197 CYS A O 1
ATOM 1603 N N . GLU A 1 198 ? -31.082 -0.053 32.055 1.00 68.38 198 GLU A N 1
ATOM 1604 C CA . GLU A 1 198 ? -31.749 0.832 31.092 1.00 68.38 198 GLU A CA 1
ATOM 1605 C C . GLU A 1 198 ? -30.905 2.030 30.654 1.00 68.38 198 GLU A C 1
ATOM 1607 O O . GLU A 1 198 ? -31.167 2.575 29.577 1.00 68.38 198 GLU A O 1
ATOM 1612 N N . GLN A 1 199 ? -29.887 2.418 31.434 1.00 65.19 199 GLN A N 1
ATOM 1613 C CA . GLN A 1 199 ? -28.835 3.367 31.051 1.00 65.19 199 GLN A CA 1
ATOM 1614 C C . GLN A 1 199 ? -27.988 2.799 29.900 1.00 65.19 199 GLN A C 1
ATOM 1616 O O . GLN A 1 199 ? -26.794 2.525 30.014 1.00 65.19 199 GLN A O 1
ATOM 1621 N N . LYS A 1 200 ? -28.622 2.626 28.744 1.00 59.81 200 LYS A N 1
ATOM 1622 C CA . LYS A 1 200 ? -27.957 2.412 27.470 1.00 59.81 200 LYS A CA 1
ATOM 1623 C C . LYS A 1 200 ? -27.125 3.649 27.168 1.00 59.81 200 LYS A C 1
ATOM 1625 O O . LYS A 1 200 ? -27.568 4.777 27.397 1.00 59.81 200 LYS A O 1
ATOM 1630 N N . VAL A 1 201 ? -25.932 3.425 26.623 1.00 58.78 201 VAL A N 1
ATOM 1631 C CA . VAL A 1 201 ? -25.063 4.472 26.079 1.00 58.78 201 VAL A CA 1
ATOM 1632 C C . VAL A 1 201 ? -25.911 5.397 25.203 1.00 58.78 201 VAL A C 1
ATOM 1634 O O . VAL A 1 201 ? -26.503 4.977 24.208 1.00 58.78 201 VAL A O 1
ATOM 1637 N N . SER A 1 202 ? -26.052 6.653 25.623 1.00 49.69 202 SER A N 1
ATOM 1638 C CA . SER A 1 202 ? -26.986 7.592 25.009 1.00 49.69 202 SER A CA 1
ATOM 1639 C C . SER A 1 202 ? -26.633 7.828 23.536 1.00 49.69 202 SER A C 1
ATOM 1641 O O . SER A 1 202 ? -25.554 8.341 23.233 1.00 49.69 202 SER A O 1
ATOM 1643 N N . ARG A 1 203 ? -27.584 7.540 22.631 1.00 49.31 203 ARG A N 1
ATOM 1644 C CA . ARG A 1 203 ? -27.515 7.763 21.167 1.00 49.31 203 ARG A CA 1
ATOM 1645 C C . ARG A 1 203 ? -27.007 9.155 20.750 1.00 49.31 203 ARG A C 1
ATOM 1647 O O . ARG A 1 203 ? -26.481 9.315 19.656 1.00 49.31 203 ARG A O 1
ATOM 1654 N N . ALA A 1 204 ? -27.145 10.161 21.613 1.00 42.78 204 ALA A N 1
ATOM 1655 C CA . ALA A 1 204 ? -26.873 11.565 21.311 1.00 42.78 204 ALA A CA 1
ATOM 1656 C C . ALA A 1 204 ? -25.381 11.946 21.175 1.00 42.78 204 ALA A C 1
ATOM 1658 O O . ALA A 1 204 ? -25.096 13.018 20.649 1.00 42.78 204 ALA A O 1
ATOM 1659 N N . LYS A 1 205 ? -24.425 11.110 21.614 1.00 48.97 205 LYS A N 1
ATOM 1660 C CA . LYS A 1 205 ? -22.978 11.422 21.527 1.00 48.97 205 LYS A CA 1
ATOM 1661 C C . LYS A 1 205 ? -22.231 10.763 20.359 1.00 48.97 205 LYS A C 1
ATOM 1663 O O . LYS A 1 205 ? -21.072 11.099 20.133 1.00 48.97 205 LYS A O 1
ATOM 1668 N N . ARG A 1 206 ? -22.873 9.874 19.587 1.00 51.00 206 ARG A N 1
ATOM 1669 C CA . ARG A 1 206 ? -22.220 9.125 18.491 1.00 51.00 206 ARG A CA 1
ATOM 1670 C C . ARG A 1 206 ? -21.763 9.997 17.309 1.00 51.00 206 ARG A C 1
ATOM 1672 O O . ARG A 1 206 ? -20.867 9.602 16.582 1.00 51.00 206 ARG A O 1
ATOM 1679 N N . GLY A 1 207 ? -22.306 11.205 17.146 1.00 49.25 207 GLY A N 1
ATOM 1680 C CA . GLY A 1 207 ? -22.029 12.061 15.982 1.00 49.25 207 GLY A CA 1
ATOM 1681 C C . GLY A 1 207 ? -20.635 12.707 15.903 1.00 49.25 207 GLY A C 1
ATOM 1682 O O . GLY A 1 207 ? -20.394 13.447 14.956 1.00 49.25 207 GLY A O 1
ATOM 1683 N N . GLN A 1 208 ? -19.737 12.497 16.875 1.00 52.62 208 GLN A N 1
ATOM 1684 C CA . GLN A 1 208 ? -18.405 13.134 16.897 1.00 52.62 208 GLN A CA 1
ATOM 1685 C C . GLN A 1 208 ? -17.215 12.166 16.809 1.00 52.62 208 GLN A C 1
ATOM 1687 O O . GLN A 1 208 ? -16.092 12.634 16.636 1.00 52.62 208 GLN A O 1
ATOM 1692 N N . ALA A 1 209 ? -17.426 10.851 16.910 1.00 57.19 209 ALA A N 1
ATOM 1693 C CA . ALA A 1 209 ? -16.349 9.863 16.871 1.00 57.19 209 ALA A CA 1
ATOM 1694 C C . ALA A 1 209 ? -16.547 8.904 15.688 1.00 57.19 209 ALA A C 1
ATOM 1696 O O . ALA A 1 209 ? -17.555 8.208 15.628 1.00 57.19 209 ALA A O 1
ATOM 1697 N N . SER A 1 210 ? -15.581 8.880 14.768 1.00 61.84 210 SER A N 1
ATOM 1698 C CA . SER A 1 210 ? -15.459 7.876 13.700 1.00 61.84 210 SER A CA 1
ATOM 1699 C C . SER A 1 210 ? -14.417 6.829 14.091 1.00 61.84 210 SER A C 1
ATOM 1701 O O . SER A 1 210 ? -13.529 7.121 14.902 1.00 61.84 210 SER A O 1
ATOM 1703 N N . GLY A 1 211 ? -14.472 5.640 13.497 1.00 68.56 211 GLY A N 1
ATOM 1704 C CA . GLY A 1 211 ? -13.520 4.586 13.821 1.00 68.56 211 GLY A CA 1
ATOM 1705 C C . GLY A 1 211 ? -13.926 3.799 15.071 1.00 68.56 211 GLY A C 1
ATOM 1706 O O . GLY A 1 211 ? -14.945 4.065 15.715 1.00 68.56 211 GLY A O 1
ATOM 1707 N N . LEU A 1 212 ? -13.005 2.952 15.534 1.00 71.62 212 LEU A N 1
ATOM 1708 C CA . LEU A 1 212 ? -13.009 2.289 16.850 1.00 71.62 212 LEU A CA 1
ATOM 1709 C C . LEU A 1 212 ? -13.349 3.204 18.055 1.00 71.62 212 LEU A C 1
ATOM 1711 O O . LEU A 1 212 ? -13.736 2.715 19.117 1.00 71.62 212 LEU A O 1
ATOM 1715 N N . GLY A 1 213 ? -13.197 4.528 17.926 1.00 68.19 213 GLY A N 1
ATOM 1716 C CA . GLY A 1 213 ? -13.546 5.505 18.966 1.00 68.19 213 GLY A CA 1
ATOM 1717 C C . GLY A 1 213 ? -15.053 5.675 19.210 1.00 68.19 213 GLY A C 1
ATOM 1718 O O . GLY A 1 213 ? -15.442 6.296 20.200 1.00 68.19 213 GLY A O 1
ATOM 1719 N N . SER A 1 214 ? -15.900 5.127 18.338 1.00 70.38 214 SER A N 1
ATOM 1720 C CA . SER A 1 214 ? -17.365 5.229 18.388 1.00 70.38 214 SER A CA 1
ATOM 1721 C C . SER A 1 214 ? -18.028 4.290 19.413 1.00 70.38 214 SER A C 1
ATOM 1723 O O . SER A 1 214 ? -19.118 4.596 19.898 1.00 70.38 214 SER A O 1
ATOM 1725 N N . LEU A 1 215 ? -17.352 3.213 19.840 1.00 70.19 215 LEU A N 1
ATOM 1726 C CA . LEU A 1 215 ? -17.877 2.172 20.748 1.00 70.19 215 LEU A CA 1
ATOM 1727 C C . LEU A 1 215 ? -18.052 2.597 22.227 1.00 70.19 215 LEU A C 1
ATOM 1729 O O . LEU A 1 215 ? -18.262 1.752 23.097 1.00 70.19 215 LEU A O 1
ATOM 1733 N N . SER A 1 216 ? -17.943 3.898 22.536 1.00 76.31 216 SER A N 1
ATOM 1734 C CA . SER A 1 216 ? -18.100 4.537 23.862 1.00 76.31 216 SER A CA 1
ATOM 1735 C C . SER A 1 216 ? -17.660 3.679 25.067 1.00 76.31 216 SER A C 1
ATOM 1737 O O . SER A 1 216 ? -18.320 3.604 26.110 1.00 76.31 216 SER A O 1
ATOM 1739 N N . ILE A 1 217 ? -16.500 3.023 24.941 1.00 83.56 217 ILE A N 1
ATOM 1740 C CA . ILE A 1 217 ? -15.988 2.048 25.918 1.00 83.56 217 ILE A CA 1
ATOM 1741 C C . ILE A 1 217 ? -15.816 2.650 27.319 1.00 83.56 217 ILE A C 1
ATOM 1743 O O . ILE A 1 217 ? -15.947 1.962 28.330 1.00 83.56 217 ILE A O 1
ATOM 1747 N N . VAL A 1 218 ? -15.553 3.957 27.389 1.00 84.19 218 VAL A N 1
ATOM 1748 C CA . VAL A 1 218 ? -15.413 4.713 28.638 1.00 84.19 218 VAL A CA 1
ATOM 1749 C C . VAL A 1 218 ? -16.730 4.743 29.412 1.00 84.19 218 VAL A C 1
ATOM 1751 O O . VAL A 1 218 ? -16.730 4.513 30.622 1.00 84.19 218 VAL A O 1
ATOM 1754 N N . GLU A 1 219 ? -17.846 4.984 28.722 1.00 83.88 219 GLU A N 1
ATOM 1755 C CA . GLU A 1 219 ? -19.176 5.013 29.331 1.00 83.88 219 GLU A CA 1
ATOM 1756 C C . GLU A 1 219 ? -19.573 3.600 29.783 1.00 83.88 219 GLU A C 1
ATOM 1758 O O . GLU A 1 219 ? -19.945 3.423 30.942 1.00 83.88 219 GLU A O 1
ATOM 1763 N N . ARG A 1 220 ? -19.346 2.568 28.953 1.00 85.81 220 ARG A N 1
ATOM 1764 C CA . ARG A 1 220 ? -19.598 1.162 29.336 1.00 85.81 220 ARG A CA 1
ATOM 1765 C C . ARG A 1 220 ? -18.768 0.720 30.553 1.00 85.81 220 ARG A C 1
ATOM 1767 O O . ARG A 1 220 ? -19.291 0.064 31.453 1.00 85.81 220 ARG A O 1
ATOM 1774 N N . LYS A 1 221 ? -17.494 1.127 30.645 1.00 89.25 221 LYS A N 1
ATOM 1775 C CA . LYS A 1 221 ? -16.636 0.881 31.823 1.00 89.25 221 LYS A CA 1
ATOM 1776 C C . LYS A 1 221 ? -17.146 1.586 33.083 1.00 89.25 221 LYS A C 1
ATOM 1778 O O . LYS A 1 221 ? -16.990 1.048 34.179 1.00 89.25 221 LYS A O 1
ATOM 1783 N N . ALA A 1 222 ? -17.732 2.776 32.955 1.00 88.50 222 ALA A N 1
ATOM 1784 C CA . ALA A 1 222 ? -18.346 3.477 34.080 1.00 88.50 222 ALA A CA 1
ATOM 1785 C C . ALA A 1 222 ? -19.604 2.742 34.572 1.00 88.50 222 ALA A C 1
ATOM 1787 O O . ALA A 1 222 ? -19.711 2.480 35.772 1.00 88.50 222 ALA A O 1
ATOM 1788 N N . THR A 1 223 ? -20.480 2.322 33.653 1.00 89.00 223 THR A N 1
ATOM 1789 C CA . THR A 1 223 ? -21.668 1.509 33.962 1.00 89.00 223 THR A CA 1
ATOM 1790 C C . THR A 1 223 ? -21.282 0.197 34.649 1.00 89.00 223 THR A C 1
ATOM 1792 O O . THR A 1 223 ? -21.828 -0.122 35.700 1.00 89.00 223 THR A O 1
ATOM 1795 N N . LEU A 1 224 ? -20.263 -0.515 34.153 1.00 92.12 224 LEU A N 1
ATOM 1796 C CA . LEU A 1 224 ? -19.771 -1.752 34.774 1.00 92.12 224 LEU A CA 1
ATOM 1797 C C . LEU A 1 224 ? -19.298 -1.541 36.224 1.00 92.12 224 LEU A C 1
ATOM 1799 O O . LEU A 1 224 ? -19.586 -2.357 37.100 1.00 92.12 224 LEU A O 1
ATOM 1803 N N . ARG A 1 225 ? -18.596 -0.433 36.510 1.00 92.25 225 ARG A N 1
ATOM 1804 C CA . ARG A 1 225 ? -18.177 -0.079 37.881 1.00 92.25 225 ARG A CA 1
ATOM 1805 C C . ARG A 1 225 ? -19.377 0.199 38.784 1.00 92.25 225 ARG A C 1
ATOM 1807 O O . ARG A 1 225 ? -19.370 -0.214 39.942 1.00 92.25 225 ARG A O 1
ATOM 1814 N N . GLN A 1 226 ? -20.400 0.871 38.262 1.00 91.88 226 GLN A N 1
ATOM 1815 C CA . GLN A 1 226 ? -21.639 1.120 38.995 1.00 91.88 226 GLN A CA 1
ATOM 1816 C C . GLN A 1 226 ? -22.365 -0.194 39.316 1.00 91.88 226 GLN A C 1
ATOM 1818 O O . GLN A 1 226 ? -22.711 -0.424 40.474 1.00 91.88 226 GLN A O 1
ATOM 1823 N N . THR A 1 227 ? -22.504 -1.098 38.341 1.00 92.56 227 THR A N 1
ATOM 1824 C CA . THR A 1 227 ? -23.065 -2.444 38.550 1.00 92.56 227 THR A CA 1
ATOM 1825 C C . THR A 1 227 ? -22.247 -3.240 39.568 1.00 92.56 227 THR A C 1
ATOM 1827 O O . THR A 1 227 ? -22.819 -3.846 40.470 1.00 92.56 227 THR A O 1
ATOM 1830 N N . SER A 1 228 ? -20.911 -3.177 39.504 1.00 94.88 228 SER A N 1
ATOM 1831 C CA . SER A 1 228 ? -20.021 -3.814 40.488 1.00 94.88 228 SER A CA 1
ATOM 1832 C C . SER A 1 228 ? -20.288 -3.328 41.913 1.00 94.88 228 SER A C 1
ATOM 1834 O O . SER A 1 228 ? -20.312 -4.136 42.840 1.00 94.88 228 SER A O 1
ATOM 1836 N N . SER A 1 229 ? -20.497 -2.019 42.095 1.00 94.62 229 SER A N 1
ATOM 1837 C CA . SER A 1 229 ? -20.835 -1.442 43.401 1.00 94.62 229 SER A CA 1
ATOM 1838 C C . SER A 1 229 ? -22.177 -1.968 43.911 1.00 94.62 229 SER A C 1
ATOM 1840 O O . SER A 1 229 ? -22.291 -2.289 45.089 1.00 94.62 229 SER A O 1
ATOM 1842 N N . ILE A 1 230 ? -23.180 -2.101 43.036 1.00 93.75 230 ILE A N 1
ATOM 1843 C CA . ILE A 1 230 ? -24.496 -2.648 43.400 1.00 93.75 230 ILE A CA 1
ATOM 1844 C C . ILE A 1 230 ? -24.382 -4.127 43.795 1.00 93.75 230 ILE A C 1
ATOM 1846 O O . ILE A 1 230 ? -24.969 -4.540 44.793 1.00 93.75 230 ILE A O 1
ATOM 1850 N N . VAL A 1 231 ? -23.606 -4.928 43.060 1.00 95.00 231 VAL A N 1
ATOM 1851 C CA . VAL A 1 231 ? -23.358 -6.338 43.409 1.00 95.00 231 VAL A CA 1
ATOM 1852 C C . VAL A 1 231 ? -22.691 -6.448 44.782 1.00 95.00 231 VAL A C 1
ATOM 1854 O O . VAL A 1 231 ? -23.091 -7.285 45.590 1.00 95.00 231 VAL A O 1
ATOM 1857 N N . GLN A 1 232 ? -21.710 -5.591 45.077 1.00 94.31 232 GLN A N 1
ATOM 1858 C CA . GLN A 1 232 ? -21.042 -5.574 46.378 1.00 94.31 232 GLN A CA 1
ATOM 1859 C C . GLN A 1 232 ? -22.001 -5.183 47.513 1.00 94.31 232 GLN A C 1
ATOM 1861 O O . GLN A 1 232 ? -22.005 -5.848 48.551 1.00 94.31 232 GLN A O 1
ATOM 1866 N N . ASP A 1 233 ? -22.856 -4.178 47.293 1.00 94.50 233 ASP A N 1
ATOM 1867 C CA . ASP A 1 233 ? -23.937 -3.805 48.212 1.00 94.50 233 ASP A CA 1
ATOM 1868 C C . ASP A 1 233 ? -24.841 -5.019 48.515 1.00 94.50 233 ASP A C 1
ATOM 1870 O O . ASP A 1 233 ? -25.087 -5.321 49.682 1.00 94.50 233 ASP A O 1
ATOM 1874 N N . ILE A 1 234 ? -25.284 -5.757 47.486 1.00 94.44 234 ILE A N 1
ATOM 1875 C CA . ILE A 1 234 ? -26.138 -6.957 47.617 1.00 94.44 234 ILE A CA 1
ATOM 1876 C C . ILE A 1 234 ? -25.456 -8.060 48.412 1.00 94.44 234 ILE A C 1
ATOM 1878 O O . ILE A 1 234 ? -26.053 -8.602 49.341 1.00 94.44 234 ILE A O 1
ATOM 1882 N N . VAL A 1 235 ? -24.199 -8.373 48.111 1.00 93.75 235 VAL A N 1
ATOM 1883 C CA . VAL A 1 235 ? -23.459 -9.397 48.862 1.00 93.75 235 VAL A CA 1
ATOM 1884 C C . VAL A 1 235 ? -23.271 -8.976 50.323 1.00 93.75 235 VAL A C 1
ATOM 1886 O O . VAL A 1 235 ? -23.416 -9.800 51.221 1.00 93.75 235 VAL A O 1
ATOM 1889 N N . SER A 1 236 ? -23.017 -7.691 50.589 1.00 94.31 236 SER A N 1
ATOM 1890 C CA . SER A 1 236 ? -22.849 -7.185 51.958 1.00 94.31 236 SER A CA 1
ATOM 1891 C C . SER A 1 236 ? -24.132 -7.223 52.800 1.00 94.31 236 SER A C 1
ATOM 1893 O O . SER A 1 236 ? -24.051 -7.192 54.028 1.00 94.31 236 SER A O 1
ATOM 1895 N N . PHE A 1 237 ? -25.304 -7.313 52.161 1.00 93.81 237 PHE A N 1
ATOM 1896 C CA . PHE A 1 237 ? -26.608 -7.338 52.828 1.00 93.81 237 PHE A CA 1
ATOM 1897 C C . PHE A 1 237 ? -27.047 -8.745 53.277 1.00 93.81 237 PHE A C 1
ATOM 1899 O O . PHE A 1 237 ? -27.978 -8.874 54.073 1.00 93.81 237 PHE A O 1
ATOM 1906 N N . GLU A 1 238 ? -26.344 -9.797 52.842 1.00 93.00 238 GLU A N 1
ATOM 1907 C CA . GLU A 1 238 ? -26.584 -11.201 53.220 1.00 93.00 238 GLU A CA 1
ATOM 1908 C C . GLU A 1 238 ? -26.744 -11.418 54.744 1.00 93.00 238 GLU A C 1
ATOM 1910 O O . GLU A 1 238 ? -27.729 -12.037 55.154 1.00 93.00 238 GLU A O 1
ATOM 1915 N N . PRO A 1 239 ? -25.880 -10.871 55.631 1.00 92.56 239 PRO A N 1
ATOM 1916 C CA . PRO A 1 239 ? -26.012 -11.100 57.072 1.00 92.56 239 PRO A CA 1
ATOM 1917 C C . PRO A 1 239 ? -27.313 -10.529 57.655 1.00 92.56 239 PRO A C 1
ATOM 1919 O O . PRO A 1 239 ? -27.847 -11.058 58.630 1.00 92.56 239 PRO A O 1
ATOM 1922 N N . MET A 1 240 ? -27.838 -9.450 57.063 1.00 90.75 240 MET A N 1
ATOM 1923 C CA . MET A 1 240 ? -29.107 -8.851 57.481 1.00 90.75 240 MET A CA 1
ATOM 1924 C C . MET A 1 240 ? -30.287 -9.751 57.103 1.00 90.75 240 MET A C 1
ATOM 1926 O O . MET A 1 240 ? -31.201 -9.922 57.908 1.00 90.75 240 MET A O 1
ATOM 1930 N N . ILE A 1 241 ? -30.245 -10.367 55.916 1.00 92.44 241 ILE A N 1
ATOM 1931 C CA . ILE A 1 241 ? -31.239 -11.360 55.489 1.00 92.44 241 ILE A CA 1
ATOM 1932 C C . ILE A 1 241 ? -31.225 -12.550 56.446 1.00 92.44 241 ILE A C 1
ATOM 1934 O O . ILE A 1 241 ? -32.265 -12.871 57.010 1.00 92.44 241 ILE A O 1
ATOM 1938 N N . GLN A 1 242 ? -30.051 -13.119 56.730 1.00 90.94 242 GLN A N 1
ATOM 1939 C CA . GLN A 1 242 ? -29.908 -14.241 57.667 1.00 90.94 242 GLN A CA 1
ATOM 1940 C C . GLN A 1 242 ? -30.449 -13.909 59.064 1.00 90.94 242 GLN A C 1
ATOM 1942 O O . GLN A 1 242 ? -31.176 -14.706 59.650 1.00 90.94 242 GLN A O 1
ATOM 1947 N N . SER A 1 243 ? -30.156 -12.711 59.581 1.00 90.25 243 SER A N 1
ATOM 1948 C CA . SER A 1 243 ? -30.683 -12.232 60.867 1.00 90.25 243 SER A CA 1
ATOM 1949 C C . SER A 1 243 ? -32.216 -12.195 60.892 1.00 90.25 243 SER A C 1
ATOM 1951 O O . SER A 1 243 ? -32.843 -12.657 61.846 1.00 90.25 243 SER A O 1
ATOM 1953 N N . VAL A 1 244 ? -32.842 -11.683 59.830 1.00 89.25 244 VAL A N 1
ATOM 1954 C CA . VAL A 1 244 ? -34.306 -11.583 59.730 1.00 89.25 244 VAL A CA 1
ATOM 1955 C C . VAL A 1 244 ? -34.959 -12.946 59.508 1.00 89.25 244 VAL A C 1
ATOM 1957 O O . VAL A 1 244 ? -36.022 -13.197 60.078 1.00 89.25 244 VAL A O 1
ATOM 1960 N N . THR A 1 245 ? -34.317 -13.842 58.758 1.00 88.50 245 THR A N 1
ATOM 1961 C CA . THR A 1 245 ? -34.764 -15.229 58.574 1.00 88.50 245 THR A CA 1
ATOM 1962 C C . THR A 1 245 ? -34.704 -16.008 59.891 1.00 88.50 245 THR A C 1
ATOM 1964 O O . THR A 1 245 ? -35.686 -16.655 60.241 1.00 88.50 245 THR A O 1
ATOM 1967 N N . LEU A 1 246 ? -33.636 -15.865 60.686 1.00 87.44 246 LEU A N 1
ATOM 1968 C CA . LEU A 1 246 ? -33.539 -16.471 62.023 1.00 87.44 246 LEU A CA 1
ATOM 1969 C C . LEU A 1 246 ? -34.636 -15.955 62.969 1.00 87.44 246 LEU A C 1
ATOM 1971 O O . LEU A 1 246 ? -35.330 -16.743 63.607 1.00 87.44 246 LEU A O 1
ATOM 1975 N N . LYS A 1 247 ? -34.869 -14.634 63.009 1.00 85.75 247 LYS A N 1
ATOM 1976 C CA . LYS A 1 247 ? -35.972 -14.051 63.800 1.00 85.75 247 LYS A CA 1
ATOM 1977 C C . LYS A 1 247 ? -37.351 -14.557 63.348 1.00 85.75 247 LYS A C 1
ATOM 1979 O O . LYS A 1 247 ? -38.254 -14.700 64.170 1.00 85.75 247 LYS A O 1
ATOM 1984 N N . ALA A 1 248 ? -37.535 -14.796 62.049 1.00 84.75 248 ALA A N 1
ATOM 1985 C CA . ALA A 1 248 ? -38.766 -15.368 61.511 1.00 84.75 248 ALA A CA 1
ATOM 1986 C C . ALA A 1 248 ? -38.938 -16.837 61.927 1.00 84.75 248 ALA A C 1
ATOM 1988 O O . ALA A 1 248 ? -40.048 -17.233 62.278 1.00 84.75 248 ALA A O 1
ATOM 1989 N N . GLU A 1 249 ? -37.864 -17.632 61.927 1.00 83.62 249 GLU A N 1
ATOM 1990 C CA . GLU A 1 249 ? -37.870 -19.018 62.412 1.00 83.62 249 GLU A CA 1
ATOM 1991 C C . GLU A 1 249 ? -38.249 -19.101 63.897 1.00 83.62 249 GLU A C 1
ATOM 1993 O O . GLU A 1 249 ? -39.131 -19.888 64.250 1.00 83.62 249 GLU A O 1
ATOM 1998 N N . ASP A 1 250 ? -37.683 -18.230 64.743 1.00 81.88 250 ASP A N 1
ATOM 1999 C CA . ASP A 1 250 ? -38.017 -18.131 66.175 1.00 81.88 250 ASP A CA 1
ATOM 2000 C C . ASP A 1 250 ? -39.515 -17.849 66.416 1.00 81.88 250 ASP A C 1
ATOM 2002 O O . ASP A 1 250 ? -40.103 -18.323 67.390 1.00 81.88 250 ASP A O 1
ATOM 2006 N N . LEU A 1 251 ? -40.155 -17.104 65.506 1.00 80.19 251 LEU A N 1
ATOM 2007 C CA . LEU A 1 251 ? -41.589 -16.776 65.526 1.00 80.19 251 LEU A CA 1
ATOM 2008 C C . LEU A 1 251 ? -42.453 -17.730 64.679 1.00 80.19 251 LEU A C 1
ATOM 2010 O O . LEU A 1 251 ? -43.638 -17.461 64.450 1.00 80.19 251 LEU A O 1
ATOM 2014 N N . GLN A 1 252 ? -41.872 -18.833 64.193 1.00 79.38 252 GLN A N 1
ATOM 2015 C CA . GLN A 1 252 ? -42.521 -19.831 63.335 1.00 79.38 252 GLN A CA 1
ATOM 2016 C C . GLN A 1 252 ? -43.153 -19.237 62.055 1.00 79.38 252 GLN A C 1
ATOM 2018 O O . GLN A 1 252 ? -44.133 -19.756 61.522 1.00 79.38 252 GLN A O 1
ATOM 2023 N N . GLN A 1 253 ? -42.576 -18.150 61.532 1.00 79.38 253 GLN A N 1
ATOM 2024 C CA . GLN A 1 253 ? -42.982 -17.442 60.313 1.00 79.38 253 GLN A CA 1
ATOM 2025 C C . GLN A 1 253 ? -42.230 -17.948 59.074 1.00 79.38 253 GLN A C 1
ATOM 2027 O O . GLN A 1 253 ? -41.557 -17.187 58.378 1.00 79.38 253 GLN A O 1
ATOM 2032 N N . ALA A 1 254 ? -42.361 -19.241 58.769 1.00 77.88 254 ALA A N 1
ATOM 2033 C CA . ALA A 1 254 ? -41.605 -19.884 57.687 1.00 77.88 254 ALA A CA 1
ATOM 2034 C C . ALA A 1 254 ? -41.875 -19.287 56.287 1.00 77.88 254 ALA A C 1
ATOM 2036 O O . ALA A 1 254 ? -40.958 -19.178 55.476 1.00 77.88 254 ALA A O 1
ATOM 2037 N N . LEU A 1 255 ? -43.119 -18.880 55.999 1.00 81.38 255 LEU A N 1
ATOM 2038 C CA . LEU A 1 255 ? -43.503 -18.340 54.687 1.00 81.38 255 LEU A CA 1
ATOM 2039 C C . LEU A 1 255 ? -42.839 -16.974 54.392 1.00 81.38 255 LEU A C 1
ATOM 2041 O O . LEU A 1 255 ? -42.143 -16.887 53.380 1.00 81.38 255 LEU A O 1
ATOM 2045 N N . PRO A 1 256 ? -42.958 -15.938 55.254 1.00 83.56 256 PRO A N 1
ATOM 2046 C CA . PRO A 1 256 ? -42.221 -14.682 55.074 1.00 83.56 256 PRO A CA 1
ATOM 2047 C C . PRO A 1 256 ? -40.696 -14.855 55.030 1.00 83.56 256 PRO A C 1
ATOM 2049 O O . PRO A 1 256 ? -40.031 -14.218 54.217 1.00 83.56 256 PRO A O 1
ATOM 2052 N N . ALA A 1 257 ? -40.133 -15.740 55.866 1.00 83.56 257 ALA A N 1
ATOM 2053 C CA . ALA A 1 257 ? -38.701 -16.061 55.834 1.00 83.56 257 ALA A CA 1
ATOM 2054 C C . ALA A 1 257 ? -38.268 -16.581 54.456 1.00 83.56 257 ALA A C 1
ATOM 2056 O O . ALA A 1 257 ? -37.300 -16.096 53.877 1.00 83.56 257 ALA A O 1
ATOM 2057 N N . SER A 1 258 ? -39.019 -17.535 53.904 1.00 87.19 258 SER A N 1
ATOM 2058 C CA . SER A 1 258 ? -38.731 -18.078 52.579 1.00 87.19 258 SER A CA 1
ATOM 2059 C C . SER A 1 258 ? -38.902 -17.034 51.473 1.00 87.19 258 SER A C 1
ATOM 2061 O O . SER A 1 258 ? -38.143 -17.056 50.506 1.00 87.19 258 SER A O 1
ATOM 2063 N N . GLU A 1 259 ? -39.883 -16.134 51.582 1.00 90.06 259 GLU A N 1
ATOM 2064 C CA . GLU A 1 259 ? -40.141 -15.104 50.571 1.00 90.06 259 GLU A CA 1
ATOM 2065 C C . GLU A 1 259 ? -39.000 -14.081 50.495 1.00 90.06 259 GLU A C 1
ATOM 2067 O O . GLU A 1 259 ? -38.523 -13.780 49.399 1.00 90.06 259 GLU A O 1
ATOM 2072 N N . ILE A 1 260 ? -38.532 -13.569 51.642 1.00 90.81 260 ILE A N 1
ATOM 2073 C CA . ILE A 1 260 ? -37.449 -12.578 51.669 1.00 90.81 260 ILE A CA 1
ATOM 2074 C C . ILE A 1 260 ? -36.121 -13.182 51.201 1.00 90.81 260 ILE A C 1
ATOM 2076 O O . ILE A 1 260 ? -35.415 -12.554 50.410 1.00 90.81 260 ILE A O 1
ATOM 2080 N N . THR A 1 261 ? -35.819 -14.420 51.611 1.00 92.12 261 THR A N 1
ATOM 2081 C CA . THR A 1 261 ? -34.642 -15.157 51.136 1.00 92.12 261 THR A CA 1
ATOM 2082 C C . THR A 1 261 ? -34.727 -15.398 49.629 1.00 92.12 261 THR A C 1
ATOM 2084 O O . THR A 1 261 ? -33.776 -15.100 48.914 1.00 92.12 261 THR A O 1
ATOM 2087 N N . SER A 1 262 ? -35.883 -15.831 49.112 1.00 94.12 262 SER A N 1
ATOM 2088 C CA . SER A 1 262 ? -36.072 -16.055 47.674 1.00 94.12 262 SER A CA 1
ATOM 2089 C C . SER A 1 262 ? -35.906 -14.771 46.852 1.00 94.12 262 SER A C 1
ATOM 2091 O O . SER A 1 262 ? -35.195 -14.777 45.846 1.00 94.12 262 SER A O 1
ATOM 2093 N N . LYS A 1 263 ? -36.501 -13.653 47.290 1.00 93.88 263 LYS A N 1
ATOM 2094 C CA . LYS A 1 263 ? -36.339 -12.342 46.637 1.00 93.88 263 LYS A CA 1
ATOM 2095 C C . LYS A 1 263 ? -34.878 -11.897 46.617 1.00 93.88 263 LYS A C 1
ATOM 2097 O O . LYS A 1 263 ? -34.371 -11.503 45.570 1.00 93.88 263 LYS A O 1
ATOM 2102 N N . TYR A 1 264 ? -34.184 -12.021 47.748 1.00 95.56 264 TYR A N 1
ATOM 2103 C CA . TYR A 1 264 ? -32.760 -11.708 47.835 1.00 95.56 264 TYR A CA 1
ATOM 2104 C C . TYR A 1 264 ? -31.917 -12.573 46.884 1.00 95.56 264 TYR A C 1
ATOM 2106 O O . TYR A 1 264 ? -31.077 -12.047 46.155 1.00 95.56 264 TYR A O 1
ATOM 2114 N N . GLU A 1 265 ? -32.149 -13.888 46.849 1.00 94.75 265 GLU A N 1
ATOM 2115 C CA . GLU A 1 265 ? -31.424 -14.803 45.962 1.00 94.75 265 GLU A CA 1
ATOM 2116 C C . GLU A 1 265 ? -31.657 -14.480 44.482 1.00 94.75 265 GLU A C 1
ATOM 2118 O O . GLU A 1 265 ? -30.716 -14.535 43.687 1.00 94.75 265 GLU A O 1
ATOM 2123 N N . ILE A 1 266 ? -32.889 -14.118 44.103 1.00 94.81 266 ILE A N 1
ATOM 2124 C CA . ILE A 1 266 ? -33.224 -13.683 42.741 1.00 94.81 266 ILE A CA 1
ATOM 2125 C C . ILE A 1 266 ? -32.488 -12.384 42.398 1.00 94.81 266 ILE A C 1
ATOM 2127 O O . ILE A 1 266 ? -31.837 -12.329 41.352 1.00 94.81 266 ILE A O 1
ATOM 2131 N N . LEU A 1 267 ? -32.527 -11.371 43.269 1.00 95.00 267 LEU A N 1
ATOM 2132 C CA . LEU A 1 267 ? -31.799 -10.112 43.078 1.00 95.00 267 LEU A CA 1
ATOM 2133 C C . LEU A 1 267 ? -30.285 -10.356 42.958 1.00 95.00 267 LEU A C 1
ATOM 2135 O O . LEU A 1 267 ? -29.653 -9.873 42.021 1.00 95.00 267 LEU A O 1
ATOM 2139 N N . SER A 1 268 ? -29.705 -11.145 43.866 1.00 95.50 268 SER A N 1
ATOM 2140 C CA . SER A 1 268 ? -28.276 -11.490 43.879 1.00 95.50 268 SER A CA 1
ATOM 2141 C C . SER A 1 268 ? -27.850 -12.205 42.600 1.00 95.50 268 SER A C 1
ATOM 2143 O O . SER A 1 268 ? -26.828 -11.857 42.005 1.00 95.50 268 SER A O 1
ATOM 2145 N N . ARG A 1 269 ? -28.653 -13.166 42.129 1.00 95.25 269 ARG A N 1
ATOM 2146 C CA . ARG A 1 269 ? -28.411 -13.874 40.868 1.00 95.25 269 ARG A CA 1
ATOM 2147 C C . ARG A 1 269 ? -28.484 -12.929 39.672 1.00 95.25 269 ARG A C 1
ATOM 2149 O O . ARG A 1 269 ? -27.527 -12.850 38.912 1.00 95.25 269 ARG A O 1
ATOM 2156 N N . THR A 1 270 ? -29.566 -12.160 39.566 1.00 93.94 270 THR A N 1
ATOM 2157 C CA . THR A 1 270 ? -29.801 -11.226 38.452 1.00 93.94 270 THR A CA 1
ATOM 2158 C C . THR A 1 270 ? -28.704 -10.162 38.377 1.00 93.94 270 THR A C 1
ATOM 2160 O O . THR A 1 270 ? -28.214 -9.847 37.296 1.00 93.94 270 THR A O 1
ATOM 2163 N N . ALA A 1 271 ? -28.260 -9.634 39.523 1.00 94.25 271 ALA A N 1
ATOM 2164 C CA . ALA A 1 271 ? -27.181 -8.653 39.580 1.00 94.25 271 ALA A CA 1
ATOM 2165 C C . ALA A 1 271 ? -25.833 -9.238 39.131 1.00 94.25 271 ALA A C 1
ATOM 2167 O O . ALA A 1 271 ? -25.096 -8.576 38.400 1.00 94.25 271 ALA A O 1
ATOM 2168 N N . LYS A 1 272 ? -25.518 -10.479 39.531 1.00 94.62 272 LYS A N 1
ATOM 2169 C CA . LYS A 1 272 ? -24.298 -11.183 39.101 1.00 94.62 272 LYS A CA 1
ATOM 2170 C C . LYS A 1 272 ? -24.319 -11.502 37.608 1.00 94.62 272 LYS A C 1
ATOM 2172 O O . LYS A 1 272 ? -23.327 -11.249 36.937 1.00 94.62 272 LYS A O 1
ATOM 2177 N N . GLU A 1 273 ? -25.436 -12.003 37.086 1.00 93.62 273 GLU A N 1
ATOM 2178 C CA . GLU A 1 273 ? -25.608 -12.290 35.654 1.00 93.62 273 GLU A CA 1
ATOM 2179 C C . GLU A 1 273 ? -25.490 -11.016 34.804 1.00 93.62 273 GLU A C 1
ATOM 2181 O O . GLU A 1 273 ? -24.801 -11.013 33.784 1.00 93.62 273 GLU A O 1
ATOM 2186 N N . LEU A 1 274 ? -26.101 -9.907 35.243 1.00 91.62 274 LEU A N 1
ATOM 2187 C CA . LEU A 1 274 ? -25.982 -8.617 34.561 1.00 91.62 274 LEU A CA 1
ATOM 2188 C C . LEU A 1 274 ? -24.541 -8.097 34.577 1.00 91.62 274 LEU A C 1
ATOM 2190 O O . LEU A 1 274 ? -24.047 -7.642 33.545 1.00 91.62 274 LEU A O 1
ATOM 2194 N N . PHE A 1 275 ? -23.875 -8.159 35.734 1.00 93.94 275 PHE A N 1
ATOM 2195 C CA . PHE A 1 275 ? -22.477 -7.758 35.865 1.00 93.94 275 PHE A CA 1
ATOM 2196 C C . PHE A 1 275 ? -21.578 -8.564 34.928 1.00 93.94 275 PHE A C 1
ATOM 2198 O O . PHE A 1 275 ? -20.775 -7.977 34.208 1.00 93.94 275 PHE A O 1
ATOM 2205 N N . GLU A 1 276 ? -21.745 -9.885 34.906 1.00 94.06 276 GLU A N 1
ATOM 2206 C CA . GLU A 1 276 ? -20.943 -10.782 34.082 1.00 94.06 276 GLU A CA 1
ATOM 2207 C C . GLU A 1 276 ? -21.133 -10.485 32.591 1.00 94.06 276 GLU A C 1
ATOM 2209 O O . GLU A 1 276 ? -20.160 -10.255 31.877 1.00 94.06 276 GLU A O 1
ATOM 2214 N N . LYS A 1 277 ? -22.384 -10.329 32.143 1.00 91.38 277 LYS A N 1
ATOM 2215 C CA . LYS A 1 277 ? -22.692 -9.956 30.757 1.00 91.38 277 LYS A CA 1
ATOM 2216 C C . LYS A 1 277 ? -22.091 -8.601 30.365 1.00 91.38 277 LYS A C 1
ATOM 2218 O O . LYS A 1 277 ? -21.527 -8.452 29.279 1.00 91.38 277 LYS A O 1
ATOM 2223 N N . GLN A 1 278 ? -22.217 -7.589 31.228 1.00 90.19 278 GLN A N 1
ATOM 2224 C CA . GLN A 1 278 ? -21.621 -6.271 30.984 1.00 90.19 278 GLN A CA 1
ATOM 2225 C C . GLN A 1 278 ? -20.091 -6.345 30.950 1.00 90.19 278 GLN A C 1
ATOM 2227 O O . GLN A 1 278 ? -19.472 -5.670 30.127 1.00 90.19 278 GLN A O 1
ATOM 2232 N N . ARG A 1 279 ? -19.485 -7.165 31.818 1.00 93.12 279 ARG A N 1
ATOM 2233 C CA . ARG A 1 279 ? -18.040 -7.392 31.867 1.00 93.12 279 ARG A CA 1
ATOM 2234 C C . ARG A 1 279 ? -17.541 -8.015 30.570 1.00 93.12 279 ARG A C 1
ATOM 2236 O O . ARG A 1 279 ? -16.664 -7.428 29.947 1.00 93.12 279 ARG A O 1
ATOM 2243 N N . GLU A 1 280 ? -18.139 -9.124 30.141 1.00 93.69 280 GLU A N 1
ATOM 2244 C CA . GLU A 1 280 ? -17.794 -9.803 28.885 1.00 93.69 280 GLU A CA 1
ATOM 2245 C C . GLU A 1 280 ? -17.908 -8.850 27.689 1.00 93.69 280 GLU A C 1
ATOM 2247 O O . GLU A 1 280 ? -16.999 -8.774 26.867 1.00 93.69 280 GLU A O 1
ATOM 2252 N N . THR A 1 281 ? -18.978 -8.048 27.630 1.00 90.75 281 THR A N 1
ATOM 2253 C CA . THR A 1 281 ? -19.168 -7.051 26.560 1.00 90.75 281 THR A CA 1
ATOM 2254 C C . THR A 1 281 ? -18.050 -6.001 26.559 1.00 90.75 281 THR A C 1
ATOM 2256 O O . THR A 1 281 ? -17.485 -5.685 25.514 1.00 90.75 281 THR A O 1
ATOM 2259 N N . VAL A 1 282 ? -17.707 -5.450 27.731 1.00 91.38 282 VAL A N 1
ATOM 2260 C CA . VAL A 1 282 ? -16.637 -4.446 27.868 1.00 91.38 282 VAL A CA 1
ATOM 2261 C C . VAL A 1 282 ? -15.273 -5.035 27.508 1.00 91.38 282 VAL A C 1
ATOM 2263 O O . VAL A 1 282 ? -14.490 -4.371 26.833 1.00 91.38 282 VAL A O 1
ATOM 2266 N N . GLU A 1 283 ? -14.979 -6.256 27.948 1.00 93.31 283 GLU A N 1
ATOM 2267 C CA . GLU A 1 283 ? -13.727 -6.950 27.640 1.00 93.31 283 GLU A CA 1
ATOM 2268 C C . GLU A 1 283 ? -13.620 -7.274 26.144 1.00 93.31 283 GLU A C 1
ATOM 2270 O O . GLU A 1 283 ? -12.587 -6.984 25.542 1.00 93.31 283 GLU A O 1
ATOM 2275 N N . GLY A 1 284 ? -14.696 -7.768 25.524 1.00 93.00 284 GLY A N 1
ATOM 2276 C CA . GLY A 1 284 ? -14.761 -8.045 24.087 1.00 93.00 284 GLY A CA 1
ATOM 2277 C C . GLY A 1 284 ? -14.575 -6.790 23.232 1.00 93.00 284 GLY A C 1
ATOM 2278 O O . GLY A 1 284 ? -13.714 -6.765 22.354 1.00 93.00 284 GLY A O 1
ATOM 2279 N N . HIS A 1 285 ? -15.310 -5.710 23.530 1.00 91.88 285 HIS A N 1
ATOM 2280 C CA . HIS A 1 285 ? -15.155 -4.433 22.820 1.00 91.88 285 HIS A CA 1
ATOM 2281 C C . HIS A 1 285 ? -13.745 -3.857 22.998 1.00 91.88 285 HIS A C 1
ATOM 2283 O O . HIS A 1 285 ? -13.157 -3.369 22.038 1.00 91.88 285 HIS A O 1
ATOM 2289 N N . GLN A 1 286 ? -13.180 -3.919 24.210 1.00 93.44 286 GLN A N 1
ATOM 2290 C CA . GLN A 1 286 ? -11.822 -3.439 24.464 1.00 93.44 286 GLN A CA 1
ATOM 2291 C C . GLN A 1 286 ? -10.781 -4.251 23.683 1.00 93.44 286 GLN A C 1
ATOM 2293 O O . GLN A 1 286 ? -9.901 -3.654 23.072 1.00 93.44 286 GLN A O 1
ATOM 2298 N N . ALA A 1 287 ? -10.896 -5.581 23.664 1.00 95.44 287 ALA A N 1
ATOM 2299 C CA . ALA A 1 287 ? -9.981 -6.445 22.926 1.00 95.44 287 ALA A CA 1
ATOM 2300 C C . ALA A 1 287 ? -10.026 -6.166 21.415 1.00 95.44 287 ALA A C 1
ATOM 2302 O O . ALA A 1 287 ? -8.973 -6.043 20.789 1.00 95.44 287 ALA A O 1
ATOM 2303 N N . PHE A 1 288 ? -11.225 -5.994 20.845 1.00 95.44 288 PHE A N 1
ATOM 2304 C CA . PHE A 1 288 ? -11.387 -5.576 19.450 1.00 95.44 288 PHE A CA 1
ATOM 2305 C C . PHE A 1 288 ? -10.748 -4.206 19.189 1.00 95.44 288 PHE A C 1
ATOM 2307 O O . PHE A 1 288 ? -9.989 -4.055 18.232 1.00 95.44 288 PHE A O 1
ATOM 2314 N N . ILE A 1 289 ? -10.989 -3.225 20.070 1.00 93.12 289 ILE A N 1
ATOM 2315 C CA . ILE A 1 289 ? -10.408 -1.883 19.947 1.00 93.12 289 ILE A CA 1
ATOM 2316 C C . ILE A 1 289 ? -8.872 -1.937 19.982 1.00 93.12 289 ILE A C 1
ATOM 2318 O O . ILE A 1 289 ? -8.194 -1.290 19.184 1.00 93.12 289 ILE A O 1
ATOM 2322 N N . ASP A 1 290 ? -8.295 -2.704 20.900 1.00 94.69 290 ASP A N 1
ATOM 2323 C CA . ASP A 1 290 ? -6.842 -2.801 21.034 1.00 94.69 290 ASP A CA 1
ATOM 2324 C C . ASP A 1 290 ? -6.213 -3.488 19.813 1.00 94.69 290 ASP A C 1
ATOM 2326 O O . ASP A 1 290 ? -5.229 -2.983 19.266 1.00 94.69 290 ASP A O 1
ATOM 2330 N N . ALA A 1 291 ? -6.818 -4.575 19.325 1.00 96.88 291 ALA A N 1
ATOM 2331 C CA . ALA A 1 291 ? -6.360 -5.277 18.126 1.00 96.88 291 ALA A CA 1
ATOM 2332 C C . ALA A 1 291 ? -6.503 -4.428 16.850 1.00 96.88 291 ALA A C 1
ATOM 2334 O O . ALA A 1 291 ? -5.567 -4.349 16.052 1.00 96.88 291 ALA A O 1
ATOM 2335 N N . GLY A 1 292 ? -7.632 -3.734 16.671 1.00 95.69 292 GLY A N 1
ATOM 2336 C CA . GLY A 1 292 ? -7.842 -2.841 15.531 1.00 95.69 292 GLY A CA 1
ATOM 2337 C C . GLY A 1 292 ? -6.890 -1.639 15.534 1.00 95.69 292 GLY A C 1
ATOM 2338 O O . GLY A 1 292 ? -6.396 -1.247 14.475 1.00 95.69 292 GLY A O 1
ATOM 2339 N N . ASN A 1 293 ? -6.547 -1.090 16.706 1.00 95.00 293 ASN A N 1
ATOM 2340 C CA . ASN A 1 293 ? -5.544 -0.025 16.836 1.00 95.00 293 ASN A CA 1
ATOM 2341 C C . ASN A 1 293 ? -4.115 -0.513 16.549 1.00 95.00 293 ASN A C 1
ATOM 2343 O O . ASN A 1 293 ? -3.342 0.207 15.908 1.00 95.00 293 ASN A O 1
ATOM 2347 N N . ASP A 1 294 ? -3.757 -1.716 17.006 1.00 96.88 294 ASP A N 1
ATOM 2348 C CA . ASP A 1 294 ? -2.469 -2.353 16.703 1.00 96.88 294 ASP A CA 1
ATOM 2349 C C . ASP A 1 294 ? -2.309 -2.567 15.188 1.00 96.88 294 ASP A C 1
ATOM 2351 O O . ASP A 1 294 ? -1.329 -2.110 14.592 1.00 96.88 294 ASP A O 1
ATOM 2355 N N . PHE A 1 295 ? -3.326 -3.139 14.535 1.00 97.94 295 PHE A N 1
ATOM 2356 C CA . PHE A 1 295 ? -3.358 -3.285 13.079 1.00 97.94 295 PHE A CA 1
ATOM 2357 C C . PHE A 1 295 ? -3.304 -1.930 12.356 1.00 97.94 295 PHE A C 1
ATOM 2359 O O . PHE A 1 295 ? -2.463 -1.728 11.479 1.00 97.94 295 PHE A O 1
ATOM 2366 N N . SER A 1 296 ? -4.135 -0.962 12.753 1.00 96.31 296 SER A N 1
ATOM 2367 C CA . SER A 1 296 ? -4.160 0.372 12.134 1.00 96.31 296 SER A CA 1
ATOM 2368 C C . SER A 1 296 ? -2.809 1.084 12.241 1.00 96.31 296 SER A C 1
ATOM 2370 O O . SER A 1 296 ? -2.369 1.755 11.304 1.00 96.31 296 SER A O 1
ATOM 2372 N N . THR A 1 297 ? -2.114 0.925 13.371 1.00 96.62 297 THR A N 1
ATOM 2373 C CA . THR A 1 297 ? -0.773 1.485 13.578 1.00 96.62 297 THR A CA 1
ATOM 2374 C C . THR A 1 297 ? 0.245 0.824 12.657 1.00 96.62 297 THR A C 1
ATOM 2376 O O . THR A 1 297 ? 1.043 1.533 12.036 1.00 96.62 297 THR A O 1
ATOM 2379 N N . TRP A 1 298 ? 0.183 -0.503 12.521 1.00 98.06 298 TRP A N 1
ATOM 2380 C CA . TRP A 1 298 ? 1.028 -1.254 11.596 1.00 98.06 298 TRP A CA 1
ATOM 2381 C C . TRP A 1 298 ? 0.794 -0.817 10.141 1.00 98.06 298 TRP A C 1
ATOM 2383 O O . TRP A 1 298 ? 1.748 -0.420 9.470 1.00 98.06 298 TRP A O 1
ATOM 2393 N N . VAL A 1 299 ? -0.463 -0.766 9.677 1.00 97.25 299 VAL A N 1
ATOM 2394 C CA . VAL A 1 299 ? -0.805 -0.344 8.304 1.00 97.25 299 VAL A CA 1
ATOM 2395 C C . VAL A 1 299 ? -0.344 1.082 8.038 1.00 97.25 299 VAL A C 1
ATOM 2397 O O . VAL A 1 299 ? 0.216 1.360 6.979 1.00 97.25 299 VAL A O 1
ATOM 2400 N N . ARG A 1 300 ? -0.535 2.006 8.987 1.00 96.25 300 ARG A N 1
ATOM 2401 C CA . ARG A 1 300 ? -0.071 3.392 8.842 1.00 96.25 300 ARG A CA 1
ATOM 2402 C C . ARG A 1 300 ? 1.449 3.462 8.677 1.00 96.25 300 ARG A C 1
ATOM 2404 O O . ARG A 1 300 ? 1.923 4.156 7.781 1.00 96.25 300 ARG A O 1
ATOM 2411 N N . ALA A 1 301 ? 2.203 2.725 9.493 1.00 96.31 301 ALA A N 1
ATOM 2412 C CA . ALA A 1 301 ? 3.662 2.668 9.392 1.00 96.31 301 ALA A CA 1
ATOM 2413 C C . ALA A 1 301 ? 4.134 2.002 8.085 1.00 96.31 301 ALA A C 1
ATOM 2415 O O . ALA A 1 301 ? 5.140 2.410 7.498 1.00 96.31 301 ALA A O 1
ATOM 2416 N N . ALA A 1 302 ? 3.415 0.986 7.604 1.00 96.00 302 ALA A N 1
ATOM 2417 C CA . ALA A 1 302 ? 3.682 0.347 6.321 1.00 96.00 302 ALA A CA 1
ATOM 2418 C C . ALA A 1 302 ? 3.399 1.296 5.140 1.00 96.00 302 ALA A C 1
ATOM 2420 O O . ALA A 1 302 ? 4.239 1.420 4.248 1.00 96.00 302 ALA A O 1
ATOM 2421 N N . LYS A 1 303 ? 2.281 2.038 5.171 1.00 95.94 303 LYS A N 1
ATOM 2422 C CA . LYS A 1 303 ? 1.928 3.068 4.175 1.00 95.94 303 LYS A CA 1
ATOM 2423 C C . LYS A 1 303 ? 2.947 4.213 4.136 1.00 95.94 303 LYS A C 1
ATOM 2425 O O . LYS A 1 303 ? 3.338 4.632 3.053 1.00 95.94 303 LYS A O 1
ATOM 2430 N N . GLU A 1 304 ? 3.440 4.676 5.286 1.00 95.19 304 GLU A N 1
ATOM 2431 C CA . GLU A 1 304 ? 4.481 5.718 5.346 1.00 95.19 304 GLU A CA 1
ATOM 2432 C C . GLU A 1 304 ? 5.825 5.247 4.763 1.00 95.19 304 GLU A C 1
ATOM 2434 O O . GLU A 1 304 ? 6.565 6.018 4.151 1.00 95.19 304 GLU A O 1
ATOM 2439 N N . ARG A 1 305 ? 6.177 3.970 4.938 1.00 94.38 305 ARG A N 1
ATOM 2440 C CA . ARG A 1 305 ? 7.375 3.405 4.299 1.00 94.38 305 ARG A CA 1
ATOM 2441 C C . ARG A 1 305 ? 7.176 3.201 2.800 1.00 94.38 305 ARG A C 1
ATOM 2443 O O . ARG A 1 305 ? 8.107 3.458 2.039 1.00 94.38 305 ARG A O 1
ATOM 2450 N N . LEU A 1 306 ? 5.978 2.794 2.383 1.00 95.38 306 LEU A N 1
ATOM 2451 C CA . LEU A 1 306 ? 5.619 2.642 0.975 1.00 95.38 306 LEU A CA 1
ATOM 2452 C C . LEU A 1 306 ? 5.672 3.979 0.224 1.00 95.38 306 LEU A C 1
ATOM 2454 O O . LEU A 1 306 ? 6.248 4.025 -0.859 1.00 95.38 306 LEU A O 1
ATOM 2458 N N . SER A 1 307 ? 5.180 5.074 0.815 1.00 92.88 307 SER A N 1
ATOM 2459 C CA . SER A 1 307 ? 5.170 6.393 0.159 1.00 92.88 307 SER A CA 1
ATOM 2460 C C . SER A 1 307 ? 6.571 6.901 -0.208 1.00 92.88 307 SER A C 1
ATOM 2462 O O . SER A 1 307 ? 6.742 7.614 -1.192 1.00 92.88 307 SER A O 1
ATOM 2464 N N . LYS A 1 308 ? 7.614 6.472 0.518 1.00 90.25 308 LYS A N 1
ATOM 2465 C CA . LYS A 1 308 ? 9.022 6.793 0.204 1.00 90.25 308 LYS A CA 1
ATOM 2466 C C . LYS A 1 308 ? 9.534 6.093 -1.061 1.00 90.25 308 LYS A C 1
ATOM 2468 O O . LYS A 1 308 ? 10.568 6.486 -1.601 1.00 90.25 308 LYS A O 1
ATOM 2473 N N . CYS A 1 309 ? 8.842 5.050 -1.514 1.00 90.44 309 CYS A N 1
ATOM 2474 C CA . CYS A 1 309 ? 9.196 4.247 -2.683 1.00 90.44 309 CYS A CA 1
ATOM 2475 C C . CYS A 1 309 ? 8.202 4.409 -3.844 1.00 90.44 309 CYS A C 1
ATOM 2477 O O . CYS A 1 309 ? 8.420 3.803 -4.888 1.00 90.44 309 CYS A O 1
ATOM 2479 N N . GLU A 1 310 ? 7.136 5.195 -3.665 1.00 84.19 310 GLU A N 1
ATOM 2480 C CA . GLU A 1 310 ? 5.999 5.261 -4.589 1.00 84.19 310 GLU A CA 1
ATOM 2481 C C . GLU A 1 310 ? 6.367 5.840 -5.961 1.00 84.19 310 GLU A C 1
ATOM 2483 O O . GLU A 1 310 ? 5.863 5.405 -6.996 1.00 84.19 310 GLU A O 1
ATOM 2488 N N . GLU A 1 311 ? 7.296 6.794 -5.977 1.00 86.62 311 GLU A N 1
ATOM 2489 C CA . GLU A 1 311 ? 7.732 7.447 -7.203 1.00 86.62 311 GLU A CA 1
ATOM 2490 C C . GLU A 1 311 ? 8.913 6.705 -7.860 1.00 86.62 311 GLU A C 1
ATOM 2492 O O . GLU A 1 311 ? 9.973 6.553 -7.229 1.00 86.62 311 GLU A O 1
ATOM 2497 N N . PRO A 1 312 ? 8.811 6.322 -9.150 1.00 85.06 312 PRO A N 1
ATOM 2498 C CA . PRO A 1 312 ? 9.879 5.669 -9.909 1.00 85.06 312 PRO A CA 1
ATOM 2499 C C . PRO A 1 312 ? 10.972 6.649 -10.369 1.00 85.06 312 PRO A C 1
ATOM 2501 O O . PRO A 1 312 ? 11.454 6.571 -11.492 1.00 85.06 312 PRO A O 1
ATOM 2504 N N . THR A 1 313 ? 11.387 7.572 -9.502 1.00 88.19 313 THR A N 1
ATOM 2505 C CA . THR A 1 313 ? 12.389 8.609 -9.782 1.00 88.19 313 THR A CA 1
ATOM 2506 C C . THR A 1 313 ? 13.824 8.143 -9.518 1.00 88.19 313 THR A C 1
ATOM 2508 O O . THR A 1 313 ? 14.090 7.501 -8.492 1.00 88.19 313 THR A O 1
ATOM 2511 N N . GLY A 1 314 ? 14.750 8.517 -10.411 1.00 88.88 314 GLY A N 1
ATOM 2512 C CA . GLY A 1 314 ? 16.198 8.297 -10.279 1.00 88.88 314 GLY A CA 1
ATOM 2513 C C . GLY A 1 314 ? 16.814 7.348 -11.317 1.00 88.88 314 GLY A C 1
ATOM 2514 O O . GLY A 1 314 ? 16.181 6.984 -12.310 1.00 88.88 314 GLY A O 1
ATOM 2515 N N . ASP A 1 315 ? 18.070 6.951 -11.077 1.00 90.50 315 ASP A N 1
ATOM 2516 C CA . ASP A 1 315 ? 18.761 5.934 -11.884 1.00 90.50 315 ASP A CA 1
ATOM 2517 C C . ASP A 1 315 ? 18.336 4.507 -11.532 1.00 90.50 315 ASP A C 1
ATOM 2519 O O . ASP A 1 315 ? 17.689 4.238 -10.517 1.00 90.50 315 ASP A O 1
ATOM 2523 N N . LYS A 1 316 ? 18.763 3.566 -12.378 1.00 91.94 316 LYS A N 1
ATOM 2524 C CA . LYS A 1 316 ? 18.555 2.126 -12.211 1.00 91.94 316 LYS A CA 1
ATOM 2525 C C . LYS A 1 316 ? 18.923 1.618 -10.811 1.00 91.94 316 LYS A C 1
ATOM 2527 O O . LYS A 1 316 ? 18.189 0.802 -10.259 1.00 91.94 316 LYS A O 1
ATOM 2532 N N . GLU A 1 317 ? 20.019 2.099 -10.222 1.00 92.44 317 GLU A N 1
ATOM 2533 C CA . GLU A 1 317 ? 20.457 1.702 -8.874 1.00 92.44 317 GLU A CA 1
ATOM 2534 C C . GLU A 1 317 ? 19.518 2.235 -7.780 1.00 92.44 317 GLU A C 1
ATOM 2536 O O . GLU A 1 317 ? 19.125 1.492 -6.872 1.00 92.44 317 GLU A O 1
ATOM 2541 N N . SER A 1 318 ? 19.080 3.490 -7.900 1.00 92.56 318 SER A N 1
ATOM 2542 C CA . SER A 1 318 ? 18.075 4.083 -7.011 1.00 92.56 318 SER A CA 1
ATOM 2543 C C . SER A 1 318 ? 16.749 3.319 -7.068 1.00 92.56 318 SER A C 1
ATOM 2545 O O . SER A 1 318 ? 16.174 3.001 -6.023 1.00 92.56 318 SER A O 1
ATOM 2547 N N . LEU A 1 319 ? 16.280 2.961 -8.270 1.00 93.50 319 LEU A N 1
ATOM 2548 C CA . LEU A 1 319 ? 15.064 2.157 -8.440 1.00 93.50 319 LEU A CA 1
ATOM 2549 C C . LEU A 1 319 ? 15.222 0.747 -7.866 1.00 93.50 319 LEU A C 1
ATOM 2551 O O . LEU A 1 319 ? 14.321 0.266 -7.181 1.00 93.50 319 LEU A O 1
ATOM 2555 N N . ALA A 1 320 ? 16.371 0.099 -8.078 1.00 93.62 320 ALA A N 1
ATOM 2556 C CA . ALA A 1 320 ? 16.657 -1.217 -7.510 1.00 93.62 320 ALA A CA 1
ATOM 2557 C C . ALA A 1 320 ? 16.681 -1.186 -5.971 1.00 93.62 320 ALA A C 1
ATOM 2559 O O . ALA A 1 320 ? 16.175 -2.100 -5.318 1.00 93.62 320 ALA A O 1
ATOM 2560 N N . THR A 1 321 ? 17.206 -0.109 -5.383 1.00 94.25 321 THR A N 1
ATOM 2561 C CA . THR A 1 321 ? 17.205 0.103 -3.929 1.00 94.25 321 THR A CA 1
ATOM 2562 C C . THR A 1 321 ? 15.783 0.272 -3.391 1.00 94.25 321 THR A C 1
ATOM 2564 O O . THR A 1 321 ? 15.409 -0.399 -2.427 1.00 94.25 321 THR A O 1
ATOM 2567 N N . LYS A 1 322 ? 14.951 1.099 -4.043 1.00 94.44 322 LYS A N 1
ATOM 2568 C CA . LYS A 1 322 ? 13.519 1.236 -3.713 1.00 94.44 322 LYS A CA 1
ATOM 2569 C C . LYS A 1 322 ? 12.778 -0.102 -3.841 1.00 94.44 322 LYS A C 1
ATOM 2571 O O . LYS A 1 322 ? 12.017 -0.462 -2.946 1.00 94.44 322 LYS A O 1
ATOM 2576 N N . LEU A 1 323 ? 13.056 -0.882 -4.889 1.00 94.94 323 LEU A N 1
ATOM 2577 C CA . L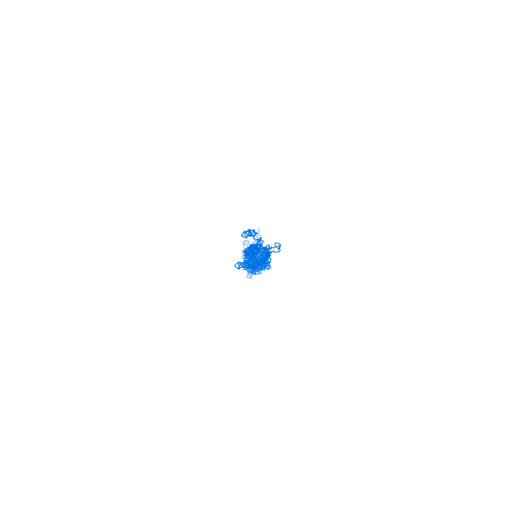EU A 1 323 ? 12.469 -2.210 -5.092 1.00 94.94 323 LEU A CA 1
ATOM 2578 C C . LEU A 1 323 ? 12.862 -3.189 -3.974 1.00 94.94 323 LEU A C 1
ATOM 2580 O O . LEU A 1 323 ? 12.034 -3.979 -3.526 1.00 94.94 323 LEU A O 1
ATOM 2584 N N . ASN A 1 324 ? 14.102 -3.130 -3.481 1.00 93.88 324 ASN A N 1
ATOM 2585 C CA . ASN A 1 324 ? 14.533 -3.944 -2.344 1.00 93.88 324 ASN A CA 1
ATOM 2586 C C . ASN A 1 324 ? 13.789 -3.574 -1.052 1.00 93.88 324 ASN A C 1
ATOM 2588 O O . ASN A 1 324 ? 13.358 -4.475 -0.335 1.00 93.88 324 ASN A O 1
ATOM 2592 N N . HIS A 1 325 ? 13.563 -2.285 -0.774 1.00 94.38 325 HIS A N 1
ATOM 2593 C CA . HIS A 1 325 ? 12.709 -1.871 0.349 1.00 94.38 325 HIS A CA 1
ATOM 2594 C C . HIS A 1 325 ? 11.267 -2.372 0.192 1.00 94.38 325 HIS A C 1
ATOM 2596 O O . HIS A 1 325 ? 10.663 -2.841 1.155 1.00 94.38 325 HIS A O 1
ATOM 2602 N N . LEU A 1 326 ? 10.734 -2.342 -1.030 1.00 95.12 326 LEU A N 1
ATOM 2603 C CA . LEU A 1 326 ? 9.418 -2.891 -1.353 1.00 95.12 326 LEU A CA 1
ATOM 2604 C C . LEU A 1 326 ? 9.331 -4.402 -1.102 1.00 95.12 326 LEU A C 1
ATOM 2606 O O . LEU A 1 326 ? 8.331 -4.874 -0.569 1.00 95.12 326 LEU A O 1
ATOM 2610 N N . LYS A 1 327 ? 10.389 -5.162 -1.410 1.00 94.12 327 LYS A N 1
ATOM 2611 C CA . LYS A 1 327 ? 10.468 -6.596 -1.083 1.00 94.12 327 LYS A CA 1
ATOM 2612 C C . LYS A 1 327 ? 10.454 -6.856 0.423 1.00 94.12 327 LYS A C 1
ATOM 2614 O O . LYS A 1 327 ? 9.868 -7.846 0.848 1.00 94.12 327 LYS A O 1
ATOM 2619 N N . ILE A 1 328 ? 11.062 -5.978 1.224 1.00 95.25 328 ILE A N 1
ATOM 2620 C CA . ILE A 1 328 ? 10.987 -6.062 2.692 1.00 95.25 328 ILE A CA 1
ATOM 2621 C C . ILE A 1 328 ? 9.536 -5.853 3.148 1.00 95.25 328 ILE A C 1
ATOM 2623 O O . ILE A 1 328 ? 9.015 -6.687 3.880 1.00 95.25 328 ILE A O 1
ATOM 2627 N N . LEU A 1 329 ? 8.854 -4.817 2.643 1.00 95.44 329 LEU A N 1
ATOM 2628 C CA . LEU A 1 329 ? 7.432 -4.571 2.934 1.00 95.44 329 LEU A CA 1
ATOM 2629 C C . LEU A 1 329 ? 6.531 -5.743 2.501 1.00 95.44 329 LEU A C 1
ATOM 2631 O O . LEU A 1 329 ? 5.627 -6.137 3.235 1.00 95.44 329 LEU A O 1
ATOM 2635 N N . GLN A 1 330 ? 6.807 -6.356 1.346 1.00 95.12 330 GLN A N 1
ATOM 2636 C CA . GLN A 1 330 ? 6.129 -7.586 0.919 1.00 95.12 330 GLN A CA 1
ATOM 2637 C C . GLN A 1 330 ? 6.382 -8.748 1.889 1.00 95.12 330 GLN A C 1
ATOM 2639 O O . GLN A 1 330 ? 5.459 -9.492 2.206 1.00 95.12 330 GLN A O 1
ATOM 2644 N N . GLY A 1 331 ? 7.604 -8.888 2.408 1.00 95.25 331 GLY A N 1
ATOM 2645 C CA . GLY A 1 331 ? 7.938 -9.895 3.418 1.00 95.25 331 GLY A CA 1
ATOM 2646 C C . GLY A 1 331 ? 7.234 -9.692 4.765 1.00 95.25 331 GLY A C 1
ATOM 2647 O O . GLY A 1 331 ? 7.014 -10.662 5.482 1.00 95.25 331 GLY A O 1
ATOM 2648 N N . GLU A 1 332 ? 6.847 -8.459 5.095 1.00 95.69 332 GLU A N 1
ATOM 2649 C CA . GLU A 1 332 ? 6.097 -8.114 6.311 1.00 95.69 332 GLU A CA 1
ATOM 2650 C C . GLU A 1 332 ? 4.575 -8.256 6.142 1.00 95.69 332 GLU A C 1
ATOM 2652 O O . GLU A 1 332 ? 3.840 -8.252 7.126 1.00 95.69 332 GLU A O 1
ATOM 2657 N N . THR A 1 333 ? 4.079 -8.423 4.913 1.00 95.69 333 THR A N 1
ATOM 2658 C CA . THR A 1 333 ? 2.640 -8.567 4.626 1.00 95.69 333 THR A CA 1
ATOM 2659 C C . THR A 1 333 ? 1.948 -9.673 5.446 1.00 95.69 333 THR A C 1
ATOM 2661 O O . THR A 1 333 ? 0.872 -9.397 5.978 1.00 95.69 333 THR A O 1
ATOM 2664 N N . PRO A 1 334 ? 2.549 -10.866 5.656 1.00 97.12 334 PRO A N 1
ATOM 2665 C CA . PRO A 1 334 ? 1.955 -11.903 6.505 1.00 97.12 334 PRO A CA 1
ATOM 2666 C C . PRO A 1 334 ? 1.776 -11.482 7.973 1.00 97.12 334 PRO A C 1
ATOM 2668 O O . PRO A 1 334 ? 0.883 -11.978 8.657 1.00 97.12 334 PRO A O 1
ATOM 2671 N N . GLU A 1 335 ? 2.613 -10.571 8.487 1.00 96.75 335 GLU A N 1
ATOM 2672 C CA . GLU A 1 335 ? 2.430 -10.014 9.833 1.00 96.75 335 GLU A CA 1
ATOM 2673 C C . GLU A 1 335 ? 1.174 -9.137 9.890 1.00 96.75 335 GLU A C 1
ATOM 2675 O O . GLU A 1 335 ? 0.376 -9.260 10.821 1.00 96.75 335 GLU A O 1
ATOM 2680 N N . GLY A 1 336 ? 0.984 -8.285 8.878 1.00 96.56 336 GLY A N 1
ATOM 2681 C CA . GLY A 1 336 ? -0.209 -7.455 8.728 1.00 96.56 336 GLY A CA 1
ATOM 2682 C C . GLY A 1 336 ? -1.486 -8.275 8.584 1.00 96.56 336 GLY A C 1
ATOM 2683 O O . GLY A 1 336 ? -2.465 -7.994 9.271 1.00 96.56 336 GLY A O 1
ATOM 2684 N N . GLU A 1 337 ? -1.450 -9.326 7.762 1.00 97.44 337 GLU A N 1
ATOM 2685 C CA . GLU A 1 337 ? -2.568 -10.255 7.562 1.00 97.44 337 GLU A CA 1
ATOM 2686 C C . GLU A 1 337 ? -2.959 -10.945 8.874 1.00 97.44 337 GLU A C 1
ATOM 2688 O O . GLU A 1 337 ? -4.128 -10.955 9.247 1.00 97.44 337 GLU A O 1
ATOM 2693 N N . LYS A 1 338 ? -1.974 -11.416 9.648 1.00 97.94 338 LYS A N 1
ATOM 2694 C CA . LYS A 1 338 ? -2.223 -12.007 10.968 1.00 97.94 338 LYS A CA 1
ATOM 2695 C C . LYS A 1 338 ? -2.820 -11.000 11.958 1.00 97.94 338 LYS A C 1
ATOM 2697 O O . LYS A 1 338 ? -3.701 -11.355 12.737 1.00 97.94 338 LYS A O 1
ATOM 2702 N N . LYS A 1 339 ? -2.337 -9.751 11.969 1.00 98.06 339 LYS A N 1
ATOM 2703 C CA . LYS A 1 339 ? -2.898 -8.688 12.826 1.00 98.06 339 LYS A CA 1
ATOM 2704 C C . LYS A 1 339 ? -4.345 -8.370 12.443 1.00 98.06 339 LYS A C 1
ATOM 2706 O O . LYS A 1 339 ? -5.175 -8.215 13.336 1.00 98.06 339 LYS A O 1
ATOM 2711 N N . LEU A 1 340 ? -4.647 -8.319 11.143 1.00 98.19 340 LEU A N 1
ATOM 2712 C CA . LEU A 1 340 ? -6.008 -8.153 10.639 1.00 98.19 340 LEU A CA 1
ATOM 2713 C C . LEU A 1 340 ? -6.890 -9.326 11.066 1.00 98.19 340 LEU A C 1
ATOM 2715 O O . LEU A 1 340 ? -7.940 -9.099 11.649 1.00 98.19 340 LEU A O 1
ATOM 2719 N N . GLU A 1 341 ? -6.446 -10.566 10.854 1.00 97.94 341 GLU A N 1
ATOM 2720 C CA . GLU A 1 341 ? -7.190 -11.772 11.230 1.00 97.94 341 GLU A CA 1
ATOM 2721 C C . GLU A 1 341 ? -7.573 -11.765 12.718 1.00 97.94 341 GLU A C 1
ATOM 2723 O O . GLU A 1 341 ? -8.727 -12.011 13.063 1.00 97.94 341 GLU A O 1
ATOM 2728 N N . VAL A 1 342 ? -6.638 -11.402 13.604 1.00 98.12 342 VAL A N 1
ATOM 2729 C CA . VAL A 1 342 ? -6.913 -11.265 15.044 1.00 98.12 342 VAL A CA 1
ATOM 2730 C C . VAL A 1 342 ? -7.957 -10.178 15.316 1.00 98.12 342 VAL A C 1
ATOM 2732 O O . VAL A 1 342 ? -8.871 -10.400 16.112 1.00 98.12 342 VAL A O 1
ATOM 2735 N N . ALA A 1 343 ? -7.854 -9.016 14.665 1.00 97.69 343 ALA A N 1
ATOM 2736 C CA . ALA A 1 343 ? -8.840 -7.947 14.813 1.00 97.69 343 ALA A CA 1
ATOM 2737 C C . ALA A 1 343 ? -10.231 -8.378 14.314 1.00 97.69 343 ALA A C 1
ATOM 2739 O O . ALA A 1 343 ? -11.222 -8.088 14.975 1.00 97.69 343 ALA A O 1
ATOM 2740 N N . LEU A 1 344 ? -10.310 -9.125 13.210 1.00 97.06 344 LEU A N 1
ATOM 2741 C CA . LEU A 1 344 ? -11.562 -9.656 12.666 1.00 97.06 344 LEU A CA 1
ATOM 2742 C C . LEU A 1 344 ? -12.203 -10.689 13.597 1.00 97.06 344 LEU A C 1
ATOM 2744 O O . LEU A 1 344 ? -13.384 -10.572 13.911 1.00 97.06 344 LEU A O 1
ATOM 2748 N N . GLN A 1 345 ? -11.420 -11.642 14.109 1.00 97.50 345 GLN A N 1
ATOM 2749 C CA . GLN A 1 345 ? -11.897 -12.642 15.070 1.00 97.50 345 GLN A CA 1
ATOM 2750 C C . GLN A 1 345 ? -12.427 -11.983 16.352 1.00 97.50 345 GLN A C 1
ATOM 2752 O O . GLN A 1 345 ? -13.495 -12.338 16.850 1.00 97.50 345 GLN A O 1
ATOM 2757 N N . LEU A 1 346 ? -11.708 -10.991 16.887 1.00 97.19 346 LEU A N 1
ATOM 2758 C CA . LEU A 1 346 ? -12.166 -10.240 18.058 1.00 97.19 346 LEU A CA 1
ATOM 2759 C C . LEU A 1 346 ? -13.372 -9.348 17.738 1.00 97.19 346 LEU A C 1
ATOM 2761 O O . LEU A 1 346 ? -14.223 -9.162 18.605 1.00 97.19 346 LEU A O 1
ATOM 2765 N N . GLY A 1 347 ? -13.477 -8.849 16.504 1.00 95.50 347 GLY A N 1
ATOM 2766 C CA . GLY A 1 347 ? -14.649 -8.147 15.989 1.00 95.50 347 GLY A CA 1
ATOM 2767 C C . GLY A 1 347 ? -15.890 -9.038 15.979 1.00 95.50 347 GLY A C 1
ATOM 2768 O O . GLY A 1 347 ? -16.927 -8.630 16.491 1.00 95.50 347 GLY A O 1
ATOM 2769 N N . GLU A 1 348 ? -15.788 -10.282 15.505 1.00 95.12 348 GLU A N 1
ATOM 2770 C CA . GLU A 1 348 ? -16.888 -11.259 15.552 1.00 95.12 348 GLU A CA 1
ATOM 2771 C C . GLU A 1 348 ? -17.333 -11.564 16.990 1.00 95.12 348 GLU A C 1
ATOM 2773 O O . GLU A 1 348 ? -18.532 -11.576 17.284 1.00 95.12 348 GLU A O 1
ATOM 2778 N N . VAL A 1 349 ? -16.378 -11.755 17.909 1.00 95.19 349 VAL A N 1
ATOM 2779 C CA . VAL A 1 349 ? -16.669 -11.977 19.337 1.00 95.19 349 VAL A CA 1
ATOM 2780 C C . VAL A 1 349 ? -17.359 -10.7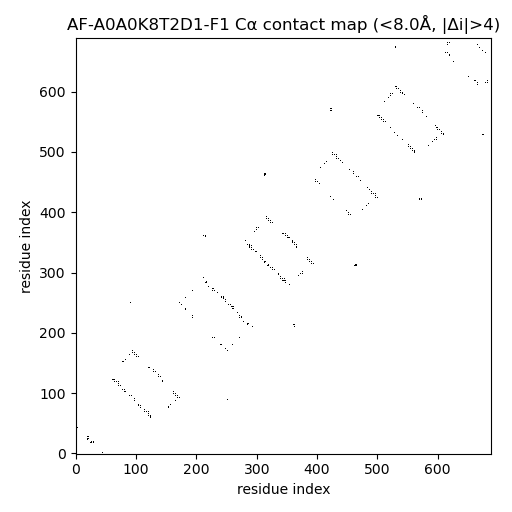58 19.954 1.00 95.19 349 VAL A C 1
ATOM 2782 O O . VAL A 1 349 ? -18.378 -10.906 20.627 1.00 95.19 349 VAL A O 1
ATOM 2785 N N . ALA A 1 350 ? -16.845 -9.550 19.707 1.00 93.38 350 ALA A N 1
ATOM 2786 C CA . ALA A 1 350 ? -17.451 -8.306 20.176 1.00 93.38 350 ALA A CA 1
ATOM 2787 C C . ALA A 1 350 ? -18.877 -8.135 19.621 1.00 93.38 350 ALA A C 1
ATOM 2789 O O . ALA A 1 350 ? -19.802 -7.821 20.364 1.00 93.38 350 ALA A O 1
ATOM 2790 N N . CYS A 1 351 ? -19.072 -8.436 18.338 1.00 92.38 351 CYS A N 1
ATOM 2791 C CA . CYS A 1 351 ? -20.343 -8.363 17.624 1.00 92.38 351 CYS A CA 1
ATOM 2792 C C . CYS A 1 351 ? -21.398 -9.338 18.187 1.00 92.38 351 CYS A C 1
ATOM 2794 O O . CYS A 1 351 ? -22.579 -8.998 18.266 1.00 92.38 351 CYS A O 1
ATOM 2796 N N . ALA A 1 352 ? -20.984 -10.524 18.648 1.00 93.31 352 ALA A N 1
ATOM 2797 C CA . ALA A 1 352 ? -21.869 -11.493 19.302 1.00 93.31 352 ALA A CA 1
ATOM 2798 C C . ALA A 1 352 ? -22.356 -11.043 20.695 1.00 93.31 352 ALA A C 1
ATOM 2800 O O . ALA A 1 352 ? -23.426 -11.464 21.140 1.00 93.31 352 ALA A O 1
ATOM 2801 N N . LEU A 1 353 ? -21.577 -10.200 21.379 1.00 88.88 353 LEU A N 1
ATOM 2802 C CA . LEU A 1 353 ? -21.884 -9.666 22.712 1.00 88.88 353 LEU A CA 1
ATOM 2803 C C . LEU A 1 353 ? -22.595 -8.301 22.656 1.00 88.88 353 LEU A C 1
ATOM 2805 O O . LEU A 1 353 ? -23.224 -7.887 23.634 1.00 88.88 353 LEU A O 1
ATOM 2809 N N . ALA A 1 354 ? -22.500 -7.612 21.518 1.00 86.50 354 ALA A N 1
ATOM 2810 C CA . ALA A 1 354 ? -23.016 -6.271 21.304 1.00 86.50 354 ALA A CA 1
ATOM 2811 C C . ALA A 1 354 ? -24.553 -6.201 21.241 1.00 86.50 354 ALA A C 1
ATOM 2813 O O . ALA A 1 354 ? -25.261 -7.157 20.914 1.00 86.50 354 ALA A O 1
ATOM 2814 N N . ASP A 1 355 ? -25.081 -5.012 21.531 1.00 84.94 355 ASP A N 1
ATOM 2815 C CA . ASP A 1 355 ? -26.454 -4.657 21.180 1.00 84.94 355 ASP A CA 1
ATOM 2816 C C . ASP A 1 355 ? -26.548 -4.258 19.695 1.00 84.94 355 ASP A C 1
ATOM 2818 O O . ASP A 1 355 ? -25.539 -4.062 19.028 1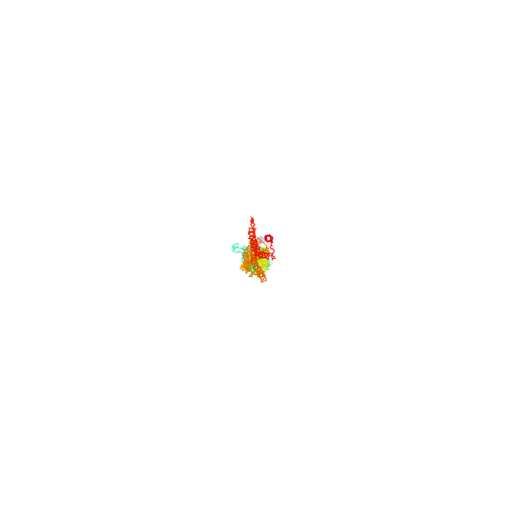.00 84.94 355 ASP A O 1
ATOM 2822 N N . ALA A 1 356 ? -27.767 -4.156 19.154 1.00 83.88 356 ALA A N 1
ATOM 2823 C CA . ALA A 1 356 ? -27.978 -3.917 17.720 1.00 83.88 356 ALA A CA 1
ATOM 2824 C C . ALA A 1 356 ? -27.294 -2.643 17.191 1.00 83.88 356 ALA A C 1
ATOM 2826 O O . ALA A 1 356 ? -26.875 -2.608 16.041 1.00 83.88 356 ALA A O 1
ATOM 2827 N N . ASP A 1 357 ? -27.197 -1.618 18.035 1.00 80.50 357 ASP A N 1
ATOM 2828 C CA . ASP A 1 357 ? -26.618 -0.326 17.690 1.00 80.50 357 ASP A CA 1
ATOM 2829 C C . ASP A 1 357 ? -25.076 -0.405 17.629 1.00 80.50 357 ASP A C 1
ATOM 2831 O O . ASP A 1 357 ? -24.474 0.163 16.723 1.00 80.50 357 ASP A O 1
ATOM 2835 N N . ASP A 1 358 ? -24.432 -1.094 18.577 1.00 84.62 358 ASP A N 1
ATOM 2836 C CA . ASP A 1 358 ? -22.978 -1.313 18.559 1.00 84.62 358 ASP A CA 1
ATOM 2837 C C . ASP A 1 358 ? -22.571 -2.361 17.517 1.00 84.62 358 ASP A C 1
ATOM 2839 O O . ASP A 1 358 ? -21.463 -2.312 16.989 1.00 84.62 358 ASP A O 1
ATOM 2843 N N . LYS A 1 359 ? -23.471 -3.292 17.190 1.00 89.75 359 LYS A N 1
ATOM 2844 C CA . LYS A 1 359 ? -23.244 -4.305 16.162 1.00 89.75 359 LYS A CA 1
ATOM 2845 C C . LYS A 1 359 ? -22.966 -3.677 14.795 1.00 89.75 359 LYS A C 1
ATOM 2847 O O . LYS A 1 359 ? -21.986 -4.036 14.155 1.00 89.75 359 LYS A O 1
ATOM 2852 N N . GLU A 1 360 ? -23.796 -2.713 14.394 1.00 87.94 360 GLU A N 1
ATOM 2853 C CA . GLU A 1 360 ? -23.637 -1.959 13.143 1.00 87.94 360 GLU A CA 1
ATOM 2854 C C . GLU A 1 360 ? -22.277 -1.250 13.090 1.00 87.94 360 GLU A C 1
ATOM 2856 O O . GLU A 1 360 ? -21.569 -1.328 12.091 1.00 87.94 360 GLU A O 1
ATOM 2861 N N . VAL A 1 361 ? -21.873 -0.640 14.207 1.00 87.88 361 VAL A N 1
ATOM 2862 C CA . VAL A 1 361 ? -20.577 0.034 14.344 1.00 87.88 361 VAL A CA 1
ATOM 2863 C C . VAL A 1 361 ? -19.411 -0.948 14.196 1.00 87.88 361 VAL A C 1
ATOM 2865 O O . VAL A 1 361 ? -18.457 -0.666 13.479 1.00 87.88 361 VAL A O 1
ATOM 2868 N N . ILE A 1 362 ? -19.464 -2.104 14.863 1.00 91.19 362 ILE A N 1
ATOM 2869 C CA . ILE A 1 362 ? -18.400 -3.117 14.772 1.00 91.19 362 ILE A CA 1
ATOM 2870 C C . ILE A 1 362 ? -18.302 -3.667 13.345 1.00 91.19 362 ILE A C 1
ATOM 2872 O O . ILE A 1 362 ? -17.195 -3.831 12.838 1.00 91.19 362 ILE A O 1
ATOM 2876 N N . GLU A 1 363 ? -19.440 -3.941 12.701 1.00 91.81 363 GLU A N 1
ATOM 2877 C CA . GLU A 1 363 ? -19.494 -4.426 11.318 1.00 91.81 363 GLU A CA 1
ATOM 2878 C C . GLU A 1 363 ? -18.905 -3.395 10.336 1.00 91.81 363 GLU A C 1
ATOM 2880 O O . GLU A 1 363 ? -18.099 -3.770 9.483 1.00 91.81 363 GLU A O 1
ATOM 2885 N N . GLU A 1 364 ? -19.222 -2.103 10.487 1.00 91.12 364 GLU A N 1
ATOM 2886 C CA . GLU A 1 364 ? -18.628 -1.020 9.685 1.00 91.12 364 GLU A CA 1
ATOM 2887 C C . GLU A 1 364 ? -17.106 -0.936 9.883 1.00 91.12 364 GLU A C 1
ATOM 2889 O O . GLU A 1 364 ? -16.352 -0.900 8.910 1.00 91.12 364 GLU A O 1
ATOM 2894 N N . GLU A 1 365 ? -16.628 -0.982 11.130 1.00 91.69 365 GLU A N 1
ATOM 2895 C CA . GLU A 1 365 ? -15.190 -0.929 11.411 1.00 91.69 365 GLU A CA 1
ATOM 2896 C C . GLU A 1 365 ? -14.430 -2.147 10.884 1.00 91.69 365 GLU A C 1
ATOM 2898 O O . GLU A 1 365 ? -13.319 -2.011 10.374 1.00 91.69 365 GLU A O 1
ATOM 2903 N N . VAL A 1 366 ? -15.020 -3.341 10.955 1.00 94.56 366 VAL A N 1
ATOM 2904 C CA . VAL A 1 366 ? -14.443 -4.554 10.361 1.00 94.56 366 VAL A CA 1
ATOM 2905 C C . VAL A 1 366 ? -14.214 -4.373 8.858 1.00 94.56 366 VAL A C 1
ATOM 2907 O O . VAL A 1 366 ? -13.129 -4.698 8.368 1.00 94.56 366 VAL A O 1
ATOM 2910 N N . VAL A 1 367 ? -15.193 -3.811 8.142 1.00 94.81 367 VAL A N 1
ATOM 2911 C CA . VAL A 1 367 ? -15.069 -3.518 6.706 1.00 94.81 367 VAL A CA 1
ATOM 2912 C C . VAL A 1 367 ? -13.967 -2.486 6.458 1.00 94.81 367 VAL A C 1
ATOM 2914 O O . VAL A 1 367 ? -13.110 -2.705 5.605 1.00 94.81 367 VAL A O 1
ATOM 2917 N N . LEU A 1 368 ? -13.909 -1.410 7.249 1.00 94.31 368 LEU A N 1
ATOM 2918 C CA . LEU A 1 368 ? -12.871 -0.382 7.110 1.00 94.31 368 LEU A CA 1
ATOM 2919 C C . LEU A 1 368 ? -11.451 -0.931 7.320 1.00 94.31 368 LEU A C 1
ATOM 2921 O O . LEU A 1 368 ? -10.524 -0.517 6.618 1.00 94.31 368 LEU A O 1
ATOM 2925 N N . LEU A 1 369 ? -11.254 -1.860 8.263 1.00 95.69 369 LEU A N 1
ATOM 2926 C CA . LEU A 1 369 ? -9.953 -2.500 8.490 1.00 95.69 369 LEU A CA 1
ATOM 2927 C C . LEU A 1 369 ? -9.546 -3.394 7.305 1.00 95.69 369 LEU A C 1
ATOM 2929 O O . LEU A 1 369 ? -8.378 -3.360 6.905 1.00 95.69 369 LEU A O 1
ATOM 2933 N N . GLN A 1 370 ? -10.490 -4.143 6.722 1.00 96.94 370 GLN A N 1
ATOM 2934 C CA . GLN A 1 370 ? -10.256 -4.961 5.522 1.00 96.94 370 GLN A CA 1
ATOM 2935 C C . GLN A 1 370 ? -9.905 -4.084 4.317 1.00 96.94 370 GLN A C 1
ATOM 2937 O O . GLN A 1 370 ? -8.825 -4.238 3.744 1.00 96.94 370 GLN A O 1
ATOM 2942 N N . ASP A 1 371 ? -10.731 -3.078 4.023 1.00 96.62 371 ASP A N 1
ATOM 2943 C CA . ASP A 1 371 ? -10.492 -2.125 2.936 1.00 96.62 371 ASP A CA 1
ATOM 2944 C C . ASP A 1 371 ? -9.137 -1.423 3.101 1.00 96.62 371 ASP A C 1
ATOM 2946 O O . ASP A 1 371 ? -8.409 -1.192 2.132 1.00 96.62 371 ASP A O 1
ATOM 2950 N N . ALA A 1 372 ? -8.749 -1.068 4.330 1.00 95.94 372 ALA A N 1
ATOM 2951 C CA . ALA A 1 372 ? -7.463 -0.431 4.589 1.00 95.94 372 ALA A CA 1
ATOM 2952 C C . ALA A 1 372 ? -6.267 -1.329 4.232 1.00 95.94 372 ALA A C 1
ATOM 2954 O O . ALA A 1 372 ? -5.238 -0.781 3.802 1.00 95.94 372 ALA A O 1
ATOM 2955 N N . PHE A 1 373 ? -6.400 -2.650 4.415 1.00 97.88 373 PHE A N 1
ATOM 2956 C CA . PHE A 1 373 ? -5.403 -3.654 4.042 1.00 97.88 373 PHE A CA 1
ATOM 2957 C C . PHE A 1 373 ? -5.377 -3.892 2.536 1.00 97.88 373 PHE A C 1
ATOM 2959 O O . PHE A 1 373 ? -4.310 -3.806 1.934 1.00 97.88 373 PHE A O 1
ATOM 2966 N N . ASP A 1 374 ? -6.538 -4.093 1.917 1.00 97.62 374 ASP A N 1
ATOM 2967 C CA . ASP A 1 374 ? -6.648 -4.355 0.481 1.00 97.62 374 ASP A CA 1
ATOM 2968 C C . ASP A 1 374 ? -6.093 -3.182 -0.331 1.00 97.62 374 ASP A C 1
ATOM 2970 O O . ASP A 1 374 ? -5.228 -3.362 -1.191 1.00 97.62 374 ASP A O 1
ATOM 2974 N N . ASN A 1 375 ? -6.456 -1.950 0.044 1.00 96.88 375 ASN A N 1
ATOM 2975 C CA . ASN A 1 375 ? -5.889 -0.736 -0.546 1.00 96.88 375 ASN A CA 1
ATOM 2976 C C . ASN A 1 375 ? -4.368 -0.633 -0.339 1.00 96.88 375 ASN A C 1
ATOM 2978 O O . ASN A 1 375 ? -3.658 -0.042 -1.157 1.00 96.88 375 ASN A O 1
ATOM 2982 N N . TYR A 1 376 ? -3.841 -1.141 0.779 1.00 97.25 376 TYR A N 1
ATOM 2983 C CA . TYR A 1 376 ? -2.396 -1.190 0.999 1.00 97.25 376 TYR A CA 1
ATOM 2984 C C . TYR A 1 376 ? -1.728 -2.201 0.058 1.00 97.25 376 TYR A C 1
ATOM 2986 O O . TYR A 1 376 ? -0.738 -1.844 -0.580 1.00 97.25 376 TYR A O 1
ATOM 2994 N N . LEU A 1 377 ? -2.280 -3.409 -0.081 1.00 97.06 377 LEU A N 1
ATOM 2995 C CA . LEU A 1 377 ? -1.756 -4.452 -0.968 1.00 97.06 377 LEU A CA 1
ATOM 2996 C C . LEU A 1 377 ? -1.801 -4.041 -2.440 1.00 97.06 377 LEU A C 1
ATOM 2998 O O . LEU A 1 377 ? -0.829 -4.251 -3.169 1.00 97.06 377 LEU A O 1
ATOM 3002 N N . GLU A 1 378 ? -2.894 -3.416 -2.876 1.00 96.50 378 GLU A N 1
ATOM 3003 C CA . GLU A 1 378 ? -3.025 -2.902 -4.238 1.00 96.50 378 GLU A CA 1
ATOM 3004 C C . GLU A 1 378 ? -1.954 -1.844 -4.526 1.00 96.50 378 GLU A C 1
ATOM 3006 O O . GLU A 1 378 ? -1.230 -1.942 -5.518 1.00 96.50 378 GLU A O 1
ATOM 3011 N N . ASN A 1 379 ? -1.773 -0.875 -3.623 1.00 95.62 379 ASN A N 1
ATOM 3012 C CA . ASN A 1 379 ? -0.739 0.148 -3.780 1.00 95.62 379 ASN A CA 1
ATOM 3013 C C . ASN A 1 379 ? 0.680 -0.428 -3.725 1.00 95.62 379 ASN A C 1
ATOM 3015 O O . ASN A 1 379 ? 1.555 0.027 -4.466 1.00 95.62 379 ASN A O 1
ATOM 3019 N N . LEU A 1 380 ? 0.917 -1.433 -2.880 1.00 96.25 380 LEU A N 1
ATOM 3020 C CA . LEU A 1 380 ? 2.194 -2.136 -2.779 1.00 96.25 380 LEU A CA 1
ATOM 3021 C C . LEU A 1 380 ? 2.557 -2.805 -4.113 1.00 96.25 380 LEU A C 1
ATOM 3023 O O . LEU A 1 380 ? 3.664 -2.614 -4.621 1.00 96.25 380 LEU A O 1
ATOM 3027 N N . ASN A 1 381 ? 1.611 -3.540 -4.704 1.00 95.06 381 ASN A N 1
ATOM 3028 C CA . ASN A 1 381 ? 1.799 -4.222 -5.985 1.00 95.06 381 ASN A CA 1
ATOM 3029 C C . ASN A 1 381 ? 1.914 -3.233 -7.148 1.00 95.06 381 ASN A C 1
ATOM 3031 O O . ASN A 1 381 ? 2.865 -3.324 -7.920 1.00 95.06 381 ASN A O 1
ATOM 3035 N N . ARG A 1 382 ? 1.044 -2.217 -7.213 1.00 95.69 382 ARG A N 1
ATOM 3036 C CA . ARG A 1 382 ? 1.131 -1.146 -8.219 1.00 95.69 382 ARG A CA 1
ATOM 3037 C C . ARG A 1 382 ? 2.502 -0.474 -8.208 1.00 95.69 382 ARG A C 1
ATOM 3039 O O . ARG A 1 382 ? 3.093 -0.247 -9.261 1.00 95.69 382 ARG A O 1
ATOM 3046 N N . THR A 1 383 ? 3.018 -0.151 -7.023 1.00 94.88 383 THR A N 1
ATOM 3047 C CA . THR A 1 383 ? 4.333 0.491 -6.895 1.00 94.88 383 THR A CA 1
ATOM 3048 C C . THR A 1 383 ? 5.453 -0.447 -7.335 1.00 94.88 383 THR A C 1
ATOM 3050 O O . THR A 1 383 ? 6.370 -0.022 -8.037 1.00 94.88 383 THR A O 1
ATOM 3053 N N . LYS A 1 384 ? 5.377 -1.732 -6.972 1.00 94.00 384 LYS A N 1
ATOM 3054 C CA . LYS A 1 384 ? 6.329 -2.742 -7.442 1.00 94.00 384 LYS A CA 1
ATOM 3055 C C . LYS A 1 384 ? 6.359 -2.817 -8.968 1.00 94.00 384 LYS A C 1
ATOM 3057 O O . LYS A 1 384 ? 7.443 -2.707 -9.536 1.00 94.00 384 LYS A O 1
ATOM 3062 N N . ASP A 1 385 ? 5.202 -2.927 -9.612 1.00 93.81 385 ASP A N 1
ATOM 3063 C CA . ASP A 1 385 ? 5.101 -3.024 -11.071 1.00 93.81 385 ASP A CA 1
ATOM 3064 C C . ASP A 1 385 ? 5.669 -1.772 -11.757 1.00 93.81 385 ASP A C 1
ATOM 3066 O O . ASP A 1 385 ? 6.391 -1.867 -12.753 1.00 93.81 385 ASP A O 1
ATOM 3070 N N . LEU A 1 386 ? 5.409 -0.585 -11.193 1.00 93.56 386 LEU A N 1
ATOM 3071 C CA . LEU A 1 386 ? 5.971 0.678 -11.677 1.00 93.56 386 LEU A CA 1
ATOM 3072 C C . LEU A 1 386 ? 7.503 0.704 -11.587 1.00 93.56 386 LEU A C 1
ATOM 3074 O O . LEU A 1 386 ? 8.164 1.090 -12.555 1.00 93.56 386 LEU A O 1
ATOM 3078 N N . LEU A 1 387 ? 8.081 0.279 -10.458 1.00 94.00 387 LEU A N 1
ATOM 3079 C CA . LEU A 1 387 ? 9.536 0.228 -10.288 1.00 94.00 387 LEU A CA 1
ATOM 3080 C C . LEU A 1 387 ? 10.186 -0.830 -11.187 1.00 94.00 387 LEU A C 1
ATOM 3082 O O . LEU A 1 387 ? 11.208 -0.545 -11.810 1.00 94.00 387 LEU A O 1
ATOM 3086 N N . GLU A 1 388 ? 9.604 -2.026 -11.293 1.00 94.19 388 GLU A N 1
ATOM 3087 C CA . GLU A 1 388 ? 10.099 -3.094 -12.173 1.00 94.19 388 GLU A CA 1
ATOM 3088 C C . GLU A 1 388 ? 10.040 -2.671 -13.649 1.00 94.19 388 GLU A C 1
ATOM 3090 O O . GLU A 1 388 ? 11.012 -2.863 -14.385 1.00 94.19 388 GLU A O 1
ATOM 3095 N N . SER A 1 389 ? 8.960 -2.000 -14.067 1.00 93.69 389 SER A N 1
ATOM 3096 C CA . SER A 1 389 ? 8.848 -1.391 -15.398 1.00 93.69 389 SER A CA 1
ATOM 3097 C C . SER A 1 389 ? 9.928 -0.329 -15.634 1.00 93.69 389 SER A C 1
ATOM 3099 O O . SER A 1 389 ? 10.571 -0.324 -16.686 1.00 93.69 389 SER A O 1
ATOM 3101 N N . GLY A 1 390 ? 10.176 0.545 -14.653 1.00 93.19 390 GLY A N 1
ATOM 3102 C CA . GLY A 1 390 ? 11.243 1.547 -14.719 1.00 93.19 390 GLY A CA 1
ATOM 3103 C C . GLY A 1 390 ? 12.632 0.922 -14.875 1.00 93.19 390 GLY A C 1
ATOM 3104 O O . GLY A 1 390 ? 13.407 1.346 -15.731 1.00 93.19 390 GLY A O 1
ATOM 3105 N N . ILE A 1 391 ? 12.935 -0.133 -14.112 1.00 94.44 391 ILE A N 1
ATOM 3106 C CA . ILE A 1 391 ? 14.209 -0.868 -14.200 1.00 94.44 391 ILE A CA 1
ATOM 3107 C C . ILE A 1 391 ? 14.365 -1.552 -15.563 1.00 94.44 391 ILE A C 1
ATOM 3109 O O . ILE A 1 391 ? 15.457 -1.526 -16.134 1.00 94.44 391 ILE A O 1
ATOM 3113 N N . MET A 1 392 ? 13.293 -2.141 -16.102 1.00 93.75 392 MET A N 1
ATOM 3114 C CA . MET A 1 392 ? 13.303 -2.754 -17.432 1.00 93.75 392 MET A CA 1
ATOM 3115 C C . MET A 1 392 ? 13.628 -1.717 -18.514 1.00 93.75 392 MET A C 1
ATOM 3117 O O . MET A 1 392 ? 14.551 -1.934 -19.299 1.00 93.75 392 MET A O 1
ATOM 3121 N N . LYS A 1 393 ? 12.935 -0.568 -18.508 1.00 92.88 393 LYS A N 1
ATOM 3122 C CA . LYS A 1 393 ? 13.186 0.547 -19.439 1.00 92.88 393 LYS A CA 1
ATOM 3123 C C . LYS A 1 393 ? 14.622 1.063 -19.330 1.00 92.88 393 LYS A C 1
ATOM 3125 O O . LYS A 1 393 ? 15.266 1.301 -20.348 1.00 92.88 393 LYS A O 1
ATOM 3130 N N . TRP A 1 394 ? 15.141 1.191 -18.106 1.00 94.94 394 TRP A N 1
ATOM 3131 C CA . TRP A 1 394 ? 16.543 1.537 -17.862 1.00 94.94 394 TRP A CA 1
ATOM 3132 C C . TRP A 1 394 ? 17.503 0.520 -18.478 1.00 94.94 394 TRP A C 1
ATOM 3134 O O . TRP A 1 394 ? 18.467 0.918 -19.124 1.00 94.94 394 TRP A O 1
ATOM 3144 N N . SER A 1 395 ? 17.252 -0.781 -18.297 1.00 94.25 395 SER A N 1
ATOM 3145 C CA . SER A 1 395 ? 18.121 -1.824 -18.850 1.00 94.25 395 SER A CA 1
ATOM 3146 C C . SER A 1 395 ? 18.116 -1.820 -20.374 1.00 94.25 395 SER A C 1
ATOM 3148 O O . SER A 1 395 ? 19.180 -1.860 -20.980 1.00 94.25 395 SER A O 1
ATOM 3150 N N . GLU A 1 396 ? 16.939 -1.703 -20.987 1.00 93.25 396 GLU A N 1
ATOM 3151 C CA . GLU A 1 396 ? 16.810 -1.638 -22.442 1.00 93.25 396 GLU A CA 1
ATOM 3152 C C . GLU A 1 396 ? 17.524 -0.406 -23.022 1.00 93.25 396 GLU A C 1
ATOM 3154 O O . GLU A 1 396 ? 18.233 -0.517 -24.022 1.00 93.25 396 GLU A O 1
ATOM 3159 N N . TYR A 1 397 ? 17.389 0.757 -22.376 1.00 95.19 397 TYR A N 1
ATOM 3160 C CA . TYR A 1 397 ? 18.119 1.965 -22.756 1.00 95.19 397 TYR A CA 1
ATOM 3161 C C . TYR A 1 397 ? 19.637 1.798 -22.598 1.00 95.19 397 TYR A C 1
ATOM 3163 O O . TYR A 1 397 ? 20.377 2.126 -23.520 1.00 95.19 397 TYR A O 1
ATOM 3171 N N . GLU A 1 398 ? 20.117 1.286 -21.459 1.00 93.88 398 GLU A N 1
ATOM 3172 C CA . GLU A 1 398 ? 21.552 1.103 -21.203 1.00 93.88 398 GLU A CA 1
ATOM 3173 C C . GLU A 1 398 ? 22.207 0.149 -22.201 1.00 93.88 398 GLU A C 1
ATOM 3175 O O . GLU A 1 398 ? 23.317 0.422 -22.660 1.00 93.88 398 GLU A O 1
ATOM 3180 N N . ASP A 1 399 ? 21.543 -0.958 -22.533 1.00 94.12 399 ASP A N 1
ATOM 3181 C CA . ASP A 1 399 ? 22.076 -1.954 -23.460 1.00 94.12 399 ASP A CA 1
ATOM 3182 C C . ASP A 1 399 ? 22.160 -1.376 -24.880 1.00 94.12 399 ASP A C 1
ATOM 3184 O O . ASP A 1 399 ? 23.223 -1.418 -25.501 1.00 94.12 399 ASP A O 1
ATOM 3188 N N . GLN A 1 400 ? 21.105 -0.702 -25.351 1.00 94.06 400 GLN A N 1
ATOM 3189 C CA . GLN A 1 400 ? 21.128 -0.044 -26.662 1.00 94.06 400 GLN A CA 1
ATOM 3190 C C . GLN A 1 400 ? 22.083 1.149 -26.725 1.00 94.06 400 GLN A C 1
ATOM 3192 O O . GLN A 1 400 ? 22.725 1.379 -27.749 1.00 94.06 400 GLN A O 1
ATOM 3197 N N . TYR A 1 401 ? 22.217 1.905 -25.636 1.00 95.50 401 TYR A N 1
ATOM 3198 C CA . TYR A 1 401 ? 23.177 3.000 -25.557 1.00 95.50 401 TYR A CA 1
ATOM 3199 C C . TYR A 1 401 ? 24.619 2.483 -25.646 1.00 95.50 401 TYR A C 1
ATOM 3201 O O . TYR A 1 401 ? 25.436 3.069 -26.357 1.00 95.50 401 TYR A O 1
ATOM 3209 N N . LYS A 1 402 ? 24.943 1.366 -24.977 1.00 95.31 402 LYS A N 1
ATOM 3210 C CA . LYS A 1 402 ? 26.263 0.720 -25.092 1.00 95.31 402 LYS A CA 1
ATOM 3211 C C . LYS A 1 402 ? 26.536 0.259 -26.520 1.00 95.31 402 LYS A C 1
ATOM 3213 O O . LYS A 1 402 ? 27.585 0.601 -27.064 1.00 95.31 402 LYS A O 1
ATOM 3218 N N . GLU A 1 403 ? 25.586 -0.440 -27.142 1.00 95.50 403 GLU A N 1
ATOM 3219 C CA . GLU A 1 403 ? 25.697 -0.862 -28.544 1.00 95.50 403 GLU A CA 1
ATOM 3220 C C . GLU A 1 403 ? 25.921 0.335 -29.477 1.00 95.50 403 GLU A C 1
ATOM 3222 O O . GLU A 1 403 ? 26.779 0.285 -30.359 1.00 95.50 403 GLU A O 1
ATOM 3227 N N . ALA A 1 404 ? 25.212 1.443 -29.246 1.00 95.94 404 ALA A N 1
ATOM 3228 C CA . ALA A 1 404 ? 25.360 2.661 -30.028 1.00 95.94 404 ALA A CA 1
ATOM 3229 C C . ALA A 1 404 ? 26.745 3.306 -29.878 1.00 95.94 404 ALA A C 1
ATOM 3231 O O . ALA A 1 404 ? 27.351 3.708 -30.872 1.00 95.94 404 ALA A O 1
ATOM 3232 N N . VAL A 1 405 ? 27.277 3.381 -28.654 1.00 95.56 405 VAL A N 1
ATOM 3233 C CA . VAL A 1 405 ? 28.629 3.905 -28.400 1.00 95.56 405 VAL A CA 1
ATOM 3234 C C . VAL A 1 405 ? 29.693 3.031 -29.065 1.00 95.56 405 VAL A C 1
ATOM 3236 O O . VAL A 1 405 ? 30.601 3.561 -29.710 1.00 95.56 405 VAL A O 1
ATOM 3239 N N . GLU A 1 406 ? 29.581 1.706 -28.952 1.00 95.88 406 GLU A N 1
ATOM 3240 C CA . GLU A 1 406 ? 30.507 0.777 -29.604 1.00 95.88 406 GLU A CA 1
ATOM 3241 C C . GLU A 1 406 ? 30.441 0.867 -31.129 1.00 95.88 406 GLU A C 1
ATOM 3243 O O . GLU A 1 406 ? 31.478 0.868 -31.797 1.00 95.88 406 GLU A O 1
ATOM 3248 N N . TRP A 1 407 ? 29.232 0.950 -31.688 1.00 96.50 407 TRP A N 1
ATOM 3249 C CA . TRP A 1 407 ? 29.029 1.076 -33.125 1.00 96.50 407 TRP A CA 1
ATOM 3250 C C . TRP A 1 407 ? 29.622 2.380 -33.662 1.00 96.50 407 TRP A C 1
ATOM 3252 O O . TRP A 1 407 ? 30.325 2.352 -34.674 1.00 96.50 407 TRP A O 1
ATOM 3262 N N . LEU A 1 408 ? 29.416 3.503 -32.964 1.00 95.69 408 LEU A N 1
ATOM 3263 C CA . LEU A 1 408 ? 30.014 4.787 -33.337 1.00 95.69 408 LEU A CA 1
ATOM 3264 C C . LEU A 1 408 ? 31.542 4.720 -33.322 1.00 95.69 408 LEU A C 1
ATOM 3266 O O . LEU A 1 408 ? 32.160 5.165 -34.283 1.00 95.69 408 LEU A O 1
ATOM 3270 N N . SER A 1 409 ? 32.143 4.119 -32.290 1.00 94.50 409 SER A N 1
ATOM 3271 C CA . SER A 1 409 ? 33.602 3.960 -32.204 1.00 94.50 409 SER A CA 1
ATOM 3272 C C . SER A 1 409 ? 34.150 3.123 -33.363 1.00 94.50 409 SER A C 1
ATOM 3274 O O . SER A 1 409 ? 35.077 3.545 -34.048 1.00 94.50 409 SER A O 1
ATOM 3276 N N . LYS A 1 410 ? 33.545 1.958 -33.637 1.00 95.50 410 LYS A N 1
ATOM 3277 C CA . LYS A 1 410 ? 33.963 1.076 -34.742 1.00 95.50 410 LYS A CA 1
ATOM 3278 C C . LYS A 1 410 ? 33.799 1.754 -36.104 1.00 95.50 410 LYS A C 1
ATOM 3280 O O . LYS A 1 410 ? 34.638 1.589 -36.991 1.00 95.50 410 LYS A O 1
ATOM 3285 N N . THR A 1 411 ? 32.719 2.511 -36.280 1.00 94.75 411 THR A N 1
ATOM 3286 C CA . THR A 1 411 ? 32.443 3.226 -37.531 1.00 94.75 411 THR A CA 1
ATOM 3287 C C . THR A 1 411 ? 33.401 4.399 -37.714 1.00 94.75 411 THR A C 1
ATOM 3289 O O . THR A 1 411 ? 33.873 4.621 -38.826 1.00 94.75 411 THR A O 1
ATOM 3292 N N . GLU A 1 412 ? 33.757 5.106 -36.640 1.00 94.38 412 GLU A N 1
ATOM 3293 C CA . GLU A 1 412 ? 34.785 6.147 -36.660 1.00 94.38 412 GLU A CA 1
ATOM 3294 C C . GLU A 1 412 ? 36.149 5.590 -37.083 1.00 94.38 412 GLU A C 1
ATOM 3296 O O . GLU A 1 412 ? 36.733 6.103 -38.040 1.00 94.38 412 GLU A O 1
ATOM 3301 N N . ASP A 1 413 ? 36.607 4.495 -36.470 1.00 93.81 413 ASP A N 1
ATOM 3302 C CA . ASP A 1 413 ? 37.855 3.818 -36.855 1.00 93.81 413 ASP A CA 1
ATOM 3303 C C . ASP A 1 413 ? 37.827 3.378 -38.326 1.00 93.81 413 ASP A C 1
ATOM 3305 O O . ASP A 1 413 ? 38.796 3.551 -39.075 1.00 93.81 413 ASP A O 1
ATOM 3309 N N . THR A 1 414 ? 36.680 2.852 -38.764 1.00 93.25 414 THR A N 1
ATOM 3310 C CA . THR A 1 414 ? 36.470 2.438 -40.152 1.00 93.25 414 THR A CA 1
ATOM 3311 C C . THR A 1 414 ? 36.602 3.635 -41.086 1.00 93.25 414 THR A C 1
ATOM 3313 O O . THR A 1 414 ? 37.434 3.584 -41.986 1.00 93.25 414 THR A O 1
ATOM 3316 N N . VAL A 1 415 ? 35.884 4.740 -40.848 1.00 94.19 415 VAL A N 1
ATOM 3317 C CA . VAL A 1 415 ? 35.964 5.971 -41.659 1.00 94.19 415 VAL A CA 1
ATOM 3318 C C . VAL A 1 415 ? 37.388 6.530 -41.690 1.00 94.19 415 VAL A C 1
ATOM 3320 O O . VAL A 1 415 ? 37.878 6.910 -42.756 1.00 94.19 415 VAL A O 1
ATOM 3323 N N . GLN A 1 416 ? 38.091 6.533 -40.556 1.00 91.94 416 GLN A N 1
ATOM 3324 C CA . GLN A 1 416 ? 39.475 7.000 -40.483 1.00 91.94 416 GLN A CA 1
ATOM 3325 C C . GLN A 1 416 ? 40.438 6.130 -41.305 1.00 91.94 416 GLN A C 1
ATOM 3327 O O . GLN A 1 416 ? 41.408 6.654 -41.864 1.00 91.94 416 GLN A O 1
ATOM 3332 N N . SER A 1 417 ? 40.168 4.829 -41.446 1.00 91.31 417 SER A N 1
ATOM 3333 C CA . SER A 1 417 ? 41.006 3.915 -42.232 1.00 91.31 417 SER A CA 1
ATOM 3334 C C . SER A 1 417 ? 41.038 4.239 -43.737 1.00 91.31 417 SER A C 1
ATOM 3336 O O . SER A 1 417 ? 42.060 4.002 -44.390 1.00 91.31 417 SER A O 1
ATOM 3338 N N . PHE A 1 418 ? 39.985 4.877 -44.267 1.00 90.81 418 PHE A N 1
ATOM 3339 C CA . PHE A 1 418 ? 39.877 5.322 -45.667 1.00 90.81 418 PHE A CA 1
ATOM 3340 C C . PHE A 1 418 ? 40.679 6.600 -45.973 1.00 90.81 418 PHE A C 1
ATOM 3342 O O . PHE A 1 418 ? 40.701 7.067 -47.112 1.00 90.81 418 PHE A O 1
ATOM 3349 N N . ASN A 1 419 ? 41.391 7.172 -44.993 1.00 85.12 419 ASN A N 1
ATOM 3350 C CA . ASN A 1 419 ? 42.337 8.268 -45.238 1.00 85.12 419 ASN A CA 1
ATOM 3351 C C . ASN A 1 419 ? 43.588 7.833 -46.028 1.00 85.12 419 ASN A C 1
ATOM 3353 O O . ASN A 1 419 ? 44.357 8.688 -46.466 1.00 85.12 419 ASN A O 1
ATOM 3357 N N . LYS A 1 420 ? 43.817 6.528 -46.213 1.00 85.94 420 LYS A N 1
ATOM 3358 C CA . LYS A 1 420 ? 44.992 6.010 -46.924 1.00 85.94 420 LYS A CA 1
ATOM 3359 C C . LYS A 1 420 ? 44.908 6.277 -48.430 1.00 85.94 420 LYS A C 1
ATOM 3361 O O . LYS A 1 420 ? 43.914 5.949 -49.083 1.00 85.94 420 LYS A O 1
ATOM 3366 N N . LEU A 1 421 ? 45.987 6.831 -48.985 1.00 87.94 421 LEU A N 1
ATOM 3367 C CA . LEU A 1 421 ? 46.141 7.027 -50.428 1.00 87.94 421 LEU A CA 1
ATOM 3368 C C . LEU A 1 421 ? 46.241 5.679 -51.153 1.00 87.94 421 LEU A C 1
ATOM 3370 O O . LEU A 1 421 ? 46.728 4.702 -50.595 1.00 87.94 421 LEU A O 1
ATOM 3374 N N . GLN A 1 422 ? 45.784 5.654 -52.403 1.00 89.94 422 GLN A N 1
ATOM 3375 C CA . GLN A 1 422 ? 45.804 4.470 -53.265 1.00 89.94 422 GLN A CA 1
ATOM 3376 C C . GLN A 1 422 ? 46.787 4.687 -54.420 1.00 89.94 422 GLN A C 1
ATOM 3378 O O . GLN A 1 422 ? 46.959 5.823 -54.875 1.00 89.94 422 GLN A O 1
ATOM 3383 N N . SER A 1 423 ? 47.409 3.614 -54.905 1.00 84.00 423 SER A N 1
ATOM 3384 C CA . SER A 1 423 ? 48.438 3.654 -55.954 1.00 84.00 423 SER A CA 1
ATOM 3385 C C . SER A 1 423 ? 47.887 3.666 -57.381 1.00 84.00 423 SER A C 1
ATOM 3387 O O . SER A 1 423 ? 48.478 4.313 -58.241 1.00 84.00 423 SER A O 1
ATOM 3389 N N . THR A 1 424 ? 46.751 3.019 -57.655 1.00 88.62 424 THR A N 1
ATOM 3390 C CA . THR A 1 424 ? 46.183 2.910 -59.016 1.00 88.62 424 THR A CA 1
ATOM 3391 C C . THR A 1 424 ? 44.783 3.514 -59.130 1.00 88.62 424 THR A C 1
ATOM 3393 O O . THR A 1 424 ? 44.123 3.793 -58.125 1.00 88.62 424 THR A O 1
ATOM 3396 N N . LEU A 1 425 ? 44.314 3.745 -60.362 1.00 88.19 425 LEU A N 1
ATOM 3397 C CA . LEU A 1 425 ? 42.965 4.256 -60.626 1.00 88.19 425 LEU A CA 1
ATOM 3398 C C . LEU A 1 425 ? 41.892 3.251 -60.186 1.00 88.19 425 LEU A C 1
ATOM 3400 O O . LEU A 1 425 ? 40.893 3.638 -59.580 1.00 88.19 425 LEU A O 1
ATOM 3404 N N . GLU A 1 426 ? 42.123 1.964 -60.435 1.00 90.75 426 GLU A N 1
ATOM 3405 C CA . GLU A 1 426 ? 41.232 0.864 -60.064 1.00 90.75 426 GLU A CA 1
ATOM 3406 C C . GLU A 1 426 ? 41.118 0.747 -58.542 1.00 90.75 426 GLU A C 1
ATOM 3408 O O . GLU A 1 426 ? 40.014 0.605 -58.023 1.00 90.75 426 GLU A O 1
ATOM 3413 N N . ALA A 1 427 ? 42.234 0.890 -57.817 1.00 90.38 427 ALA A N 1
ATOM 3414 C CA . ALA A 1 427 ? 42.232 0.897 -56.356 1.00 90.38 427 ALA A CA 1
ATOM 3415 C C . ALA A 1 427 ? 41.491 2.122 -55.791 1.00 90.38 427 ALA A C 1
ATOM 3417 O O . ALA A 1 427 ? 40.713 1.984 -54.848 1.00 90.38 427 ALA A O 1
ATOM 3418 N N . LYS A 1 428 ? 41.656 3.317 -56.389 1.00 91.38 428 LYS A N 1
ATOM 3419 C CA . LYS A 1 428 ? 40.863 4.508 -56.014 1.00 91.38 428 LYS A CA 1
ATOM 3420 C C . LYS A 1 428 ? 39.367 4.284 -56.234 1.00 91.38 428 LYS A C 1
ATOM 3422 O O . LYS A 1 428 ? 38.576 4.636 -55.365 1.00 91.38 428 LYS A O 1
ATOM 3427 N N . ARG A 1 429 ? 38.988 3.674 -57.362 1.00 91.81 429 ARG A N 1
ATOM 3428 C CA . ARG A 1 429 ? 37.593 3.347 -57.681 1.00 91.81 429 ARG A CA 1
ATOM 3429 C C . ARG A 1 429 ? 36.999 2.351 -56.686 1.00 91.81 429 ARG A C 1
ATOM 3431 O O . ARG A 1 429 ? 35.943 2.625 -56.132 1.00 91.81 429 ARG A O 1
ATOM 3438 N N . ALA A 1 430 ? 37.687 1.238 -56.437 1.00 92.69 430 ALA A N 1
ATOM 3439 C CA . ALA A 1 430 ? 37.225 0.207 -55.511 1.00 92.69 430 ALA A CA 1
ATOM 3440 C C . ALA A 1 430 ? 37.055 0.759 -54.086 1.00 92.69 430 ALA A C 1
ATOM 3442 O O . ALA A 1 430 ? 36.049 0.498 -53.434 1.00 92.69 430 ALA A O 1
ATOM 3443 N N . THR A 1 431 ? 38.001 1.582 -53.626 1.00 92.94 431 THR A N 1
ATOM 3444 C CA . THR A 1 431 ? 37.922 2.251 -52.319 1.00 92.94 431 THR A CA 1
ATOM 3445 C C . THR A 1 431 ? 36.762 3.250 -52.250 1.00 92.94 431 THR A C 1
ATOM 3447 O O . THR A 1 431 ? 36.095 3.321 -51.221 1.00 92.94 431 THR A O 1
ATOM 3450 N N . LEU A 1 432 ? 36.482 3.992 -53.329 1.00 93.19 432 LEU A N 1
ATOM 3451 C CA . LEU A 1 432 ? 35.333 4.900 -53.407 1.00 93.19 432 LEU A CA 1
ATOM 3452 C C . LEU A 1 432 ? 33.996 4.143 -53.359 1.00 93.19 432 LEU A C 1
ATOM 3454 O O . LEU A 1 432 ? 33.127 4.506 -52.572 1.00 93.19 432 LEU A O 1
ATOM 3458 N N . GLU A 1 433 ? 33.842 3.087 -54.162 1.00 93.56 433 GLU A N 1
ATOM 3459 C CA . GLU A 1 433 ? 32.634 2.246 -54.186 1.00 93.56 433 GLU A CA 1
ATOM 3460 C C . GLU A 1 433 ? 32.402 1.571 -52.820 1.00 93.56 433 GLU A C 1
ATOM 3462 O O . GLU A 1 433 ? 31.286 1.578 -52.302 1.00 93.56 433 GLU A O 1
ATOM 3467 N N . LEU A 1 434 ? 33.463 1.070 -52.176 1.00 94.38 434 LEU A N 1
ATOM 3468 C CA . LEU A 1 434 ? 33.374 0.503 -50.829 1.00 94.38 434 LEU A CA 1
ATOM 3469 C C . LEU A 1 434 ? 32.967 1.557 -49.788 1.00 94.38 434 LEU A C 1
ATOM 3471 O O . LEU A 1 434 ? 32.149 1.280 -48.911 1.00 94.38 434 LEU A O 1
ATOM 3475 N N . PHE A 1 435 ? 33.520 2.770 -49.867 1.00 95.44 435 PHE A N 1
ATOM 3476 C CA . PHE A 1 435 ? 33.181 3.840 -48.930 1.00 95.44 435 PHE A CA 1
ATOM 3477 C C . PHE A 1 435 ? 31.746 4.357 -49.116 1.00 95.44 435 PHE A C 1
ATOM 3479 O O . PHE A 1 435 ? 31.101 4.727 -48.136 1.00 95.44 435 PHE A O 1
ATOM 3486 N N . GLN A 1 436 ? 31.211 4.333 -50.343 1.00 93.81 436 GLN A N 1
ATOM 3487 C CA . GLN A 1 436 ? 29.805 4.655 -50.616 1.00 93.81 436 GLN A CA 1
ATOM 3488 C C . GLN A 1 436 ? 28.843 3.741 -49.843 1.00 93.81 436 GLN A C 1
ATOM 3490 O O . GLN A 1 436 ? 27.880 4.236 -49.258 1.00 93.81 436 GLN A O 1
ATOM 3495 N N . ASP A 1 437 ? 29.124 2.438 -49.789 1.00 93.12 437 ASP A N 1
ATOM 3496 C CA . ASP A 1 437 ? 28.326 1.463 -49.031 1.00 93.12 437 ASP A CA 1
ATOM 3497 C C . ASP A 1 437 ? 28.376 1.726 -47.511 1.00 93.12 437 ASP A C 1
ATOM 3499 O O . ASP A 1 437 ? 27.350 1.764 -46.821 1.00 93.12 437 ASP A O 1
ATOM 3503 N N . HIS A 1 438 ? 29.563 2.049 -46.987 1.00 93.31 438 HIS A N 1
ATOM 3504 C CA . HIS A 1 438 ? 29.730 2.439 -45.582 1.00 93.31 438 HIS A CA 1
ATOM 3505 C C . HIS A 1 438 ? 28.972 3.732 -45.253 1.00 93.31 438 HIS A C 1
ATOM 3507 O O . HIS A 1 438 ? 28.347 3.838 -44.196 1.00 93.31 438 HIS A O 1
ATOM 3513 N N . LEU A 1 439 ? 28.982 4.712 -46.161 1.00 93.88 439 LEU A N 1
ATOM 3514 C CA . LEU A 1 439 ? 28.249 5.963 -45.988 1.00 93.88 439 LEU A CA 1
ATOM 3515 C C . LEU A 1 439 ? 26.728 5.739 -45.997 1.00 93.88 439 LEU A C 1
ATOM 3517 O O . LEU A 1 439 ? 26.019 6.357 -45.203 1.00 93.88 439 LEU A O 1
ATOM 3521 N N . GLN A 1 440 ? 26.216 4.835 -46.839 1.00 93.00 440 GLN A N 1
ATOM 3522 C CA . GLN A 1 440 ? 24.803 4.438 -46.804 1.00 93.00 440 GLN A CA 1
ATOM 3523 C C . GLN A 1 440 ? 24.435 3.780 -45.472 1.00 93.00 440 GLN A C 1
ATOM 3525 O O . GLN A 1 440 ? 23.412 4.130 -44.881 1.00 93.00 440 GLN A O 1
ATOM 3530 N N . THR A 1 441 ? 25.295 2.897 -44.960 1.00 93.50 441 THR A N 1
ATOM 3531 C CA . THR A 1 441 ? 25.119 2.282 -43.636 1.00 93.50 441 THR A CA 1
ATOM 3532 C C . THR A 1 441 ? 25.071 3.344 -42.529 1.00 93.50 441 THR A C 1
ATOM 3534 O O . THR A 1 441 ? 24.199 3.296 -41.659 1.00 93.50 441 THR A O 1
ATOM 3537 N N . LEU A 1 442 ? 25.942 4.359 -42.595 1.00 94.56 442 LEU A N 1
ATOM 3538 C CA . LEU A 1 442 ? 25.965 5.483 -41.652 1.00 94.56 442 LEU A CA 1
ATOM 3539 C C . LEU A 1 442 ? 24.679 6.327 -41.701 1.00 94.56 442 LEU A C 1
ATOM 3541 O O . LEU A 1 442 ? 24.173 6.732 -40.652 1.00 94.56 442 LEU A O 1
ATOM 3545 N N . PHE A 1 443 ? 24.122 6.568 -42.893 1.00 93.38 443 PHE A N 1
ATOM 3546 C CA . PHE A 1 443 ? 22.829 7.244 -43.040 1.00 93.38 443 PHE A CA 1
ATOM 3547 C C . PHE A 1 443 ? 21.667 6.405 -42.501 1.00 93.38 443 PHE A C 1
ATOM 3549 O O . PHE A 1 443 ? 20.803 6.939 -41.809 1.00 93.38 443 PHE A O 1
ATOM 3556 N N . GLY A 1 444 ? 21.653 5.098 -42.776 1.00 93.12 444 GLY A N 1
ATOM 3557 C CA . GLY A 1 444 ? 20.615 4.192 -42.277 1.00 93.12 444 GLY A CA 1
ATOM 3558 C C . GLY A 1 444 ? 20.569 4.124 -40.748 1.00 93.12 444 GLY A C 1
ATOM 3559 O O . GLY A 1 444 ? 19.497 3.989 -40.160 1.00 93.12 444 GLY A O 1
ATOM 3560 N N . TRP A 1 445 ? 21.717 4.296 -40.089 1.00 95.12 445 TRP A N 1
ATOM 3561 C CA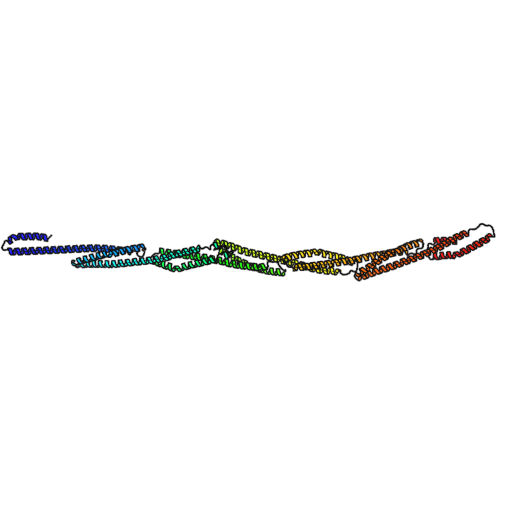 . TRP A 1 445 ? 21.803 4.273 -38.631 1.00 95.12 445 TRP A CA 1
ATOM 3562 C C . TRP A 1 445 ? 21.110 5.459 -37.937 1.00 95.12 445 TRP A C 1
ATOM 3564 O O . TRP A 1 445 ? 20.792 5.353 -36.754 1.00 95.12 445 TRP A O 1
ATOM 3574 N N . GLN A 1 446 ? 20.773 6.544 -38.652 1.00 93.69 446 GLN A N 1
ATOM 3575 C CA . GLN A 1 446 ? 19.965 7.646 -38.102 1.00 93.69 446 GLN A CA 1
ATOM 3576 C C . GLN A 1 446 ? 18.665 7.132 -37.462 1.00 93.69 446 GLN A C 1
ATOM 3578 O O . GLN A 1 446 ? 18.295 7.574 -36.380 1.00 93.69 446 GLN A O 1
ATOM 3583 N N . GLN A 1 447 ? 18.016 6.134 -38.074 1.00 93.75 447 GLN A N 1
ATOM 3584 C CA . GLN A 1 447 ? 16.802 5.532 -37.522 1.00 93.75 447 GLN A CA 1
ATOM 3585 C C . GLN A 1 447 ? 17.047 4.862 -36.160 1.00 93.75 447 GLN A C 1
ATOM 3587 O O . GLN A 1 447 ? 16.180 4.893 -35.290 1.00 93.75 447 GLN A O 1
ATOM 3592 N N . GLN A 1 448 ? 18.224 4.261 -35.954 1.00 93.94 448 GLN A N 1
ATOM 3593 C CA . GLN A 1 448 ? 18.579 3.647 -34.672 1.00 93.94 448 GLN A CA 1
ATOM 3594 C C . GLN A 1 448 ? 18.810 4.707 -33.596 1.00 93.94 448 GLN A C 1
ATOM 3596 O O . GLN A 1 448 ? 18.355 4.538 -32.465 1.00 93.94 448 GLN A O 1
ATOM 3601 N N . LEU A 1 449 ? 19.443 5.827 -33.958 1.00 94.62 449 LEU A N 1
ATOM 3602 C CA . LEU A 1 449 ? 19.603 6.975 -33.068 1.00 94.62 449 LEU A CA 1
ATOM 3603 C C . LEU A 1 449 ? 18.244 7.570 -32.661 1.00 94.62 449 LEU A C 1
ATOM 3605 O O . LEU A 1 449 ? 18.028 7.838 -31.480 1.00 94.62 449 LEU A O 1
ATOM 3609 N N . ASP A 1 450 ? 17.318 7.720 -33.612 1.00 93.75 450 ASP A N 1
ATOM 3610 C CA . ASP A 1 450 ? 15.966 8.231 -33.353 1.00 93.75 450 ASP A CA 1
ATOM 3611 C C . ASP A 1 450 ? 15.167 7.282 -32.439 1.00 93.75 450 ASP A C 1
ATOM 3613 O O . ASP A 1 450 ? 14.535 7.726 -31.478 1.00 93.75 450 ASP A O 1
ATOM 3617 N N . ASN A 1 451 ? 15.247 5.968 -32.681 1.00 94.00 451 ASN A N 1
ATOM 3618 C CA . ASN A 1 451 ? 14.627 4.949 -31.827 1.00 94.00 451 ASN A CA 1
ATOM 3619 C C . ASN A 1 451 ? 15.182 4.985 -30.396 1.00 94.00 451 ASN A C 1
ATOM 3621 O O . ASN A 1 451 ? 14.418 4.917 -29.431 1.00 94.00 451 ASN A O 1
ATOM 3625 N N . LEU A 1 452 ? 16.504 5.111 -30.247 1.00 95.44 452 LEU A N 1
ATOM 3626 C CA . LEU A 1 452 ? 17.145 5.228 -28.940 1.00 95.44 452 LEU A CA 1
ATOM 3627 C C . LEU A 1 452 ? 16.721 6.519 -28.225 1.00 95.44 452 LEU A C 1
ATOM 3629 O O . LEU A 1 452 ? 16.464 6.497 -27.022 1.00 95.44 452 LEU A O 1
ATOM 3633 N N . ASN A 1 453 ? 16.571 7.626 -28.958 1.00 94.12 453 ASN A N 1
ATOM 3634 C CA . ASN A 1 453 ? 16.085 8.889 -28.408 1.00 94.12 453 ASN A CA 1
ATOM 3635 C C . ASN A 1 453 ? 14.631 8.795 -27.916 1.00 94.12 453 ASN A C 1
ATOM 3637 O O . ASN A 1 453 ? 14.310 9.311 -26.848 1.00 94.12 453 ASN A O 1
ATOM 3641 N N . LEU A 1 454 ? 13.759 8.078 -28.635 1.00 94.06 454 LEU A N 1
ATOM 3642 C CA . LEU A 1 454 ? 12.389 7.820 -28.181 1.00 94.06 454 LEU A CA 1
ATOM 3643 C C . LEU A 1 454 ? 12.379 7.036 -26.861 1.00 94.06 454 LEU A C 1
ATOM 3645 O O . LEU A 1 454 ? 11.658 7.395 -25.931 1.00 94.06 454 LEU A O 1
ATOM 3649 N N . LYS A 1 455 ? 13.215 5.996 -26.744 1.00 93.06 455 LYS A N 1
ATOM 3650 C CA . LYS A 1 455 ? 13.351 5.227 -25.495 1.00 93.06 455 LYS A CA 1
ATOM 3651 C C . LYS A 1 455 ? 13.893 6.078 -24.354 1.00 93.06 455 LYS A C 1
ATOM 3653 O O . LYS A 1 455 ? 13.382 5.998 -23.241 1.00 93.06 455 LYS A O 1
ATOM 3658 N N . ALA A 1 456 ? 14.877 6.927 -24.639 1.00 94.31 456 ALA A N 1
ATOM 3659 C CA . ALA A 1 456 ? 15.415 7.889 -23.688 1.00 94.31 456 ALA A CA 1
ATOM 3660 C C . ALA A 1 456 ? 14.342 8.878 -23.196 1.00 94.31 456 ALA A C 1
ATOM 3662 O O . ALA A 1 456 ? 14.287 9.176 -22.005 1.00 94.31 456 ALA A O 1
ATOM 3663 N N . GLN A 1 457 ? 13.453 9.341 -24.080 1.00 93.19 457 GLN A N 1
ATOM 3664 C CA . GLN A 1 457 ? 12.341 10.218 -23.717 1.00 93.19 457 GLN A CA 1
ATOM 3665 C C . GLN A 1 457 ? 11.300 9.500 -22.846 1.00 93.19 457 GLN A C 1
ATOM 3667 O O . GLN A 1 457 ? 10.931 10.021 -21.797 1.00 93.19 457 GLN A O 1
ATOM 3672 N N . VAL A 1 458 ? 10.885 8.284 -23.218 1.00 92.31 458 VAL A N 1
ATOM 3673 C CA . VAL A 1 458 ? 9.971 7.462 -22.400 1.00 92.31 458 VAL A CA 1
ATOM 3674 C C . VAL A 1 458 ? 10.566 7.196 -21.013 1.00 92.31 458 VAL A C 1
ATOM 3676 O O . VAL A 1 458 ? 9.859 7.220 -20.001 1.00 92.31 458 VAL A O 1
ATOM 3679 N N . LEU A 1 459 ? 11.877 6.961 -20.947 1.00 93.19 459 LEU A N 1
ATOM 3680 C CA . LEU A 1 459 ? 12.600 6.791 -19.693 1.00 93.19 459 LEU A CA 1
ATOM 3681 C C . LEU A 1 459 ? 12.632 8.086 -18.871 1.00 93.19 459 LEU A C 1
ATOM 3683 O O . LEU A 1 459 ? 12.416 8.035 -17.664 1.00 93.19 459 LEU A O 1
ATOM 3687 N N . LEU A 1 460 ? 12.840 9.244 -19.503 1.00 91.62 460 LEU A N 1
ATOM 3688 C CA . LEU A 1 460 ? 12.797 10.553 -18.846 1.00 91.62 460 LEU A CA 1
ATOM 3689 C C . LEU A 1 460 ? 11.401 10.854 -18.277 1.00 91.62 460 LEU A C 1
ATOM 3691 O O . LEU A 1 460 ? 11.292 11.328 -17.152 1.00 91.62 460 LEU A O 1
ATOM 3695 N N . GLU A 1 461 ? 10.341 10.545 -19.023 1.00 89.94 461 GLU A N 1
ATOM 3696 C CA . GLU A 1 461 ? 8.951 10.710 -18.578 1.00 89.94 461 GLU A CA 1
ATOM 3697 C C . GLU A 1 461 ? 8.611 9.784 -17.404 1.00 89.94 461 GLU A C 1
ATOM 3699 O O . GLU A 1 461 ? 7.842 10.159 -16.523 1.00 89.94 461 GLU A O 1
ATOM 3704 N N . THR A 1 462 ? 9.208 8.589 -17.364 1.00 86.94 462 THR A N 1
ATOM 3705 C CA . THR A 1 462 ? 8.967 7.614 -16.290 1.00 86.94 462 THR A CA 1
ATOM 3706 C C . THR A 1 462 ? 9.822 7.899 -15.049 1.00 86.94 462 THR A C 1
ATOM 3708 O O . THR A 1 462 ? 9.325 7.776 -13.935 1.00 86.94 462 THR A O 1
ATOM 3711 N N . CYS A 1 463 ? 11.099 8.261 -15.219 1.00 88.56 463 CYS A N 1
ATOM 3712 C CA . CYS A 1 463 ? 12.096 8.275 -14.141 1.00 88.56 463 CYS A CA 1
ATOM 3713 C C . CYS A 1 463 ? 12.713 9.644 -13.830 1.00 88.56 463 CYS A C 1
ATOM 3715 O O . CYS A 1 463 ? 13.432 9.775 -12.836 1.00 88.56 463 CYS A O 1
ATOM 3717 N N . ALA A 1 464 ? 12.433 10.659 -14.651 1.00 87.19 464 ALA A N 1
ATOM 3718 C CA . ALA A 1 464 ? 12.865 12.047 -14.481 1.00 87.19 464 ALA A CA 1
ATOM 3719 C C . ALA A 1 464 ? 14.388 12.252 -14.305 1.00 87.19 464 ALA A C 1
ATOM 3721 O O . ALA A 1 464 ? 14.821 13.246 -13.719 1.00 87.19 464 ALA A O 1
ATOM 3722 N N . ASP A 1 465 ? 15.222 11.345 -14.826 1.00 86.75 465 ASP A N 1
ATOM 3723 C CA . ASP A 1 465 ? 16.680 11.466 -14.737 1.00 86.75 465 ASP A CA 1
ATOM 3724 C C . ASP A 1 465 ? 17.263 12.263 -15.913 1.00 86.75 465 ASP A C 1
ATOM 3726 O O . ASP A 1 465 ? 17.407 11.773 -17.036 1.00 86.75 465 ASP A O 1
ATOM 3730 N N . THR A 1 466 ? 17.660 13.507 -15.646 1.00 85.44 466 THR A N 1
ATOM 3731 C CA . THR A 1 466 ? 18.211 14.427 -16.654 1.00 85.44 466 THR A CA 1
ATOM 3732 C C . THR A 1 466 ? 19.551 13.975 -17.241 1.00 85.44 466 THR A C 1
ATOM 3734 O O . THR A 1 466 ? 19.927 14.435 -18.324 1.00 85.44 466 THR A O 1
ATOM 3737 N N . ARG A 1 467 ? 20.264 13.037 -16.596 1.00 88.62 467 ARG A N 1
ATOM 3738 C CA . ARG A 1 467 ? 21.511 12.463 -17.133 1.00 88.62 467 ARG A CA 1
ATOM 3739 C C . ARG A 1 467 ? 21.284 11.729 -18.452 1.00 88.62 467 ARG A C 1
ATOM 3741 O O . ARG A 1 467 ? 22.163 11.767 -19.311 1.00 88.62 467 ARG A O 1
ATOM 3748 N N . VAL A 1 468 ? 20.105 11.132 -18.638 1.00 92.19 468 VAL A N 1
ATOM 3749 C CA . VAL A 1 468 ? 19.705 10.449 -19.880 1.00 92.19 468 VAL A CA 1
ATOM 3750 C C . VAL A 1 468 ? 19.699 11.428 -21.057 1.00 92.19 468 VAL A C 1
ATOM 3752 O O . VAL A 1 468 ? 20.307 11.163 -22.092 1.00 92.19 468 VAL A O 1
ATOM 3755 N N . SER A 1 469 ? 19.096 12.607 -20.871 1.00 90.88 469 SER A N 1
ATOM 3756 C CA . SER A 1 469 ? 19.047 13.655 -21.900 1.00 90.88 469 SER A CA 1
ATOM 3757 C C . SER A 1 469 ? 20.449 14.151 -22.282 1.00 90.88 469 SER A C 1
ATOM 3759 O O . SER A 1 469 ? 20.792 14.240 -23.463 1.00 90.88 469 SER A O 1
ATOM 3761 N N . ASN A 1 470 ? 21.314 14.376 -21.287 1.00 91.44 470 ASN A N 1
ATOM 3762 C CA . ASN A 1 470 ? 22.699 14.792 -21.526 1.00 91.44 470 ASN A CA 1
ATOM 3763 C C . ASN A 1 470 ? 23.504 13.731 -22.296 1.00 91.44 470 ASN A C 1
ATOM 3765 O O . ASN A 1 470 ? 24.248 14.074 -23.216 1.00 91.44 470 ASN A O 1
ATOM 3769 N N . ALA A 1 471 ? 23.350 12.452 -21.943 1.00 93.31 471 ALA A N 1
ATOM 3770 C CA . ALA A 1 471 ? 24.004 11.343 -22.634 1.00 93.31 471 ALA A CA 1
ATOM 3771 C C . ALA A 1 471 ? 23.544 11.239 -24.100 1.00 93.31 471 ALA A C 1
ATOM 3773 O O . ALA A 1 471 ? 24.379 11.147 -25.002 1.00 93.31 471 ALA A O 1
ATOM 3774 N N . MET A 1 472 ? 22.238 11.360 -24.360 1.00 95.50 472 MET A N 1
ATOM 3775 C CA . MET A 1 472 ? 21.697 11.371 -25.724 1.00 95.50 472 MET A CA 1
ATOM 3776 C C . MET A 1 472 ? 22.180 12.561 -26.552 1.00 95.50 472 MET A C 1
ATOM 3778 O O . MET A 1 472 ? 22.513 12.397 -27.729 1.00 95.50 472 MET A O 1
ATOM 3782 N N . MET A 1 473 ? 22.288 13.750 -25.955 1.00 93.94 473 MET A N 1
ATOM 3783 C CA . MET A 1 473 ? 22.838 14.926 -26.633 1.00 93.94 473 MET A CA 1
ATOM 3784 C C . MET A 1 473 ? 24.304 14.708 -27.038 1.00 93.94 473 MET A C 1
ATOM 3786 O O . MET A 1 473 ? 24.696 15.041 -28.161 1.00 93.94 473 MET A O 1
ATOM 3790 N N . GLN A 1 474 ? 25.115 14.105 -26.163 1.00 94.56 474 GLN A N 1
ATOM 3791 C CA . GLN A 1 474 ? 26.504 13.758 -26.478 1.00 94.56 474 GLN A CA 1
ATOM 3792 C C . GLN A 1 474 ? 26.590 12.714 -27.596 1.00 94.56 474 GLN A C 1
ATOM 3794 O O . GLN A 1 474 ? 27.378 12.885 -28.527 1.00 94.56 474 GLN A O 1
ATOM 3799 N N . LEU A 1 475 ? 25.765 11.665 -27.539 1.00 95.50 475 LEU A N 1
ATOM 3800 C CA . LEU A 1 475 ? 25.712 10.620 -28.562 1.00 95.50 475 LEU A CA 1
ATOM 3801 C C . LEU A 1 475 ? 25.315 11.191 -29.932 1.00 95.50 475 LEU A C 1
ATOM 3803 O O . LEU A 1 475 ? 25.984 10.937 -30.932 1.00 95.50 475 LEU A O 1
ATOM 3807 N N . THR A 1 476 ? 24.290 12.044 -29.957 1.00 95.50 476 THR A N 1
ATOM 3808 C CA . THR A 1 476 ? 23.816 12.736 -31.165 1.00 95.50 476 THR A CA 1
ATOM 3809 C C . THR A 1 476 ? 24.894 13.650 -31.742 1.00 95.50 476 THR A C 1
ATOM 3811 O O . THR A 1 476 ? 25.112 13.688 -32.953 1.00 95.50 476 THR A O 1
ATOM 3814 N N . THR A 1 477 ? 25.621 14.366 -30.881 1.00 95.81 477 THR A N 1
ATOM 3815 C CA . THR A 1 477 ? 26.741 15.214 -31.308 1.00 95.81 477 THR A CA 1
ATOM 3816 C C . THR A 1 477 ? 27.848 14.374 -31.944 1.00 95.81 477 THR A C 1
ATOM 3818 O O . THR A 1 477 ? 28.289 14.705 -33.042 1.00 95.81 477 THR A O 1
ATOM 3821 N N . LYS A 1 478 ? 28.240 13.256 -31.313 1.00 95.19 478 LYS A N 1
ATOM 3822 C CA . LYS A 1 478 ? 29.247 12.323 -31.848 1.00 95.19 478 LYS A CA 1
ATOM 3823 C C . LYS A 1 478 ? 28.851 11.750 -33.210 1.00 95.19 478 LYS A C 1
ATOM 3825 O O . LYS A 1 478 ? 29.666 11.748 -34.133 1.00 95.19 478 LYS A O 1
ATOM 3830 N N . TYR A 1 479 ? 27.597 11.320 -33.361 1.00 97.06 479 TYR A N 1
ATOM 3831 C CA . TYR A 1 479 ? 27.073 10.848 -34.644 1.00 97.06 479 TYR A CA 1
ATOM 3832 C C . TYR A 1 479 ? 27.176 11.931 -35.728 1.00 97.06 479 TYR A C 1
ATOM 3834 O O . TYR A 1 479 ? 27.719 11.685 -36.803 1.00 97.06 479 TYR A O 1
ATOM 3842 N N . ASN A 1 480 ? 26.739 13.159 -35.432 1.00 95.19 480 ASN A N 1
ATOM 3843 C CA . ASN A 1 480 ? 26.793 14.265 -36.389 1.00 95.19 480 ASN A CA 1
ATOM 3844 C C . ASN A 1 480 ? 28.229 14.651 -36.776 1.00 95.19 480 ASN A C 1
ATOM 3846 O O . ASN A 1 480 ? 28.494 14.949 -37.944 1.00 95.19 480 ASN A O 1
ATOM 3850 N N . THR A 1 481 ? 29.173 14.618 -35.829 1.00 95.75 481 THR A N 1
ATOM 3851 C CA . THR A 1 481 ? 30.592 14.862 -36.129 1.00 95.75 481 THR A CA 1
ATOM 3852 C C . THR A 1 481 ? 31.177 13.776 -37.028 1.00 95.75 481 THR A C 1
ATOM 3854 O O . THR A 1 481 ? 31.859 14.102 -38.000 1.00 95.75 481 THR A O 1
ATOM 3857 N N . LEU A 1 482 ? 30.851 12.506 -36.768 1.00 95.75 482 LEU A N 1
ATOM 3858 C CA . LEU A 1 482 ? 31.272 11.381 -37.602 1.00 95.75 482 LEU A CA 1
ATOM 3859 C C . LEU A 1 482 ? 30.662 11.466 -39.006 1.00 95.75 482 LEU A C 1
ATOM 3861 O O . LEU A 1 482 ? 31.361 11.268 -39.996 1.00 95.75 482 LEU A O 1
ATOM 3865 N N . LEU A 1 483 ? 29.383 11.830 -39.109 1.00 95.50 483 LEU A N 1
ATOM 3866 C CA . LEU A 1 483 ? 28.705 12.024 -40.387 1.00 95.50 483 LEU A CA 1
ATOM 3867 C C . LEU A 1 483 ? 29.348 13.141 -41.218 1.00 95.50 483 LEU A C 1
ATOM 3869 O O . LEU A 1 483 ? 29.510 12.995 -42.429 1.00 95.50 483 LEU A O 1
ATOM 3873 N N . SER A 1 484 ? 29.734 14.246 -40.578 1.00 95.00 484 SER A N 1
ATOM 3874 C CA . SER A 1 484 ? 30.467 15.333 -41.234 1.00 95.00 484 SER A CA 1
ATOM 3875 C C . SER A 1 484 ? 31.836 14.865 -41.739 1.00 95.00 484 SER A C 1
ATOM 3877 O O . SER A 1 484 ? 32.173 15.082 -42.904 1.00 95.00 484 SER A O 1
ATOM 3879 N N . LEU A 1 485 ? 32.588 14.145 -40.897 1.00 94.62 485 LEU A N 1
ATOM 3880 C CA . LEU A 1 485 ? 33.880 13.568 -41.268 1.00 94.62 485 LEU A CA 1
ATOM 3881 C C . LEU A 1 485 ? 33.743 12.605 -42.455 1.00 94.62 485 LEU A C 1
ATOM 3883 O O . LEU A 1 485 ? 34.495 12.713 -43.421 1.00 94.62 485 LEU A O 1
ATOM 3887 N N . ALA A 1 486 ? 32.760 11.705 -42.421 1.00 95.06 486 ALA A N 1
ATOM 3888 C CA . ALA A 1 486 ? 32.516 10.748 -43.492 1.00 95.06 486 ALA A CA 1
ATOM 3889 C C . ALA A 1 486 ? 32.156 11.443 -44.815 1.00 95.06 486 ALA A C 1
ATOM 3891 O O . ALA A 1 486 ? 32.679 11.072 -45.862 1.00 95.06 486 ALA A O 1
ATOM 3892 N N . LYS A 1 487 ? 31.330 12.499 -44.782 1.00 93.94 487 LYS A N 1
ATOM 3893 C CA . LYS A 1 487 ? 31.009 13.304 -45.974 1.00 93.94 487 LYS A CA 1
ATOM 3894 C C . LYS A 1 487 ? 32.246 13.978 -46.574 1.00 93.94 487 LYS A C 1
ATOM 3896 O O . LYS A 1 487 ? 32.381 14.002 -47.795 1.00 93.94 487 LYS A O 1
ATOM 3901 N N . GLU A 1 488 ? 33.160 14.487 -45.750 1.00 93.88 488 GLU A N 1
ATOM 3902 C CA . GLU A 1 488 ? 34.403 15.079 -46.260 1.00 93.88 488 GLU A CA 1
ATOM 3903 C C . GLU A 1 488 ? 35.356 14.017 -46.827 1.00 93.88 488 GLU A C 1
ATOM 3905 O O . GLU A 1 488 ? 35.941 14.223 -47.892 1.00 93.88 488 GLU A O 1
ATOM 3910 N N . VAL A 1 489 ? 35.468 12.848 -46.181 1.00 93.88 489 VAL A N 1
ATOM 3911 C CA . VAL A 1 489 ? 36.228 11.708 -46.724 1.00 93.88 489 VAL A CA 1
ATOM 3912 C C . VAL A 1 489 ? 35.660 11.280 -48.080 1.00 93.88 489 VAL A C 1
ATOM 3914 O O . VAL A 1 489 ? 36.437 11.104 -49.017 1.00 93.88 489 VAL A O 1
ATOM 3917 N N . MET A 1 490 ? 34.331 11.198 -48.214 1.00 94.50 490 MET A N 1
ATOM 3918 C CA . MET A 1 490 ? 33.649 10.891 -49.476 1.00 94.50 490 MET A CA 1
ATOM 3919 C C . MET A 1 490 ? 34.029 11.890 -50.570 1.00 94.50 490 MET A C 1
ATOM 3921 O O . MET A 1 490 ? 34.547 11.497 -51.614 1.00 94.50 490 MET A O 1
ATOM 3925 N N . ARG A 1 491 ? 33.848 13.190 -50.301 1.00 93.62 491 ARG A N 1
ATOM 3926 C CA . ARG A 1 491 ? 34.155 14.273 -51.247 1.00 93.62 491 ARG A CA 1
ATOM 3927 C C . ARG A 1 491 ? 35.612 14.224 -51.705 1.00 93.62 491 ARG A C 1
ATOM 3929 O O . ARG A 1 491 ? 35.913 14.448 -52.876 1.00 93.62 491 ARG A O 1
ATOM 3936 N N . ARG A 1 492 ? 36.531 13.923 -50.784 1.00 93.12 492 ARG A N 1
ATOM 3937 C CA . ARG A 1 492 ? 37.958 13.788 -51.084 1.00 93.12 492 ARG A CA 1
ATOM 3938 C C . ARG A 1 492 ? 38.253 12.555 -51.943 1.00 93.12 492 ARG A C 1
ATOM 3940 O O . ARG A 1 492 ? 39.013 12.669 -52.899 1.00 93.12 492 ARG A O 1
ATOM 3947 N N . LEU A 1 493 ? 37.665 11.396 -51.633 1.00 92.69 493 LEU A N 1
ATOM 3948 C CA . LEU A 1 493 ? 37.823 10.179 -52.441 1.00 92.69 493 LEU A CA 1
ATOM 3949 C C . LEU A 1 493 ? 37.271 10.373 -53.861 1.00 92.69 493 LEU A C 1
ATOM 3951 O O . LEU A 1 493 ? 37.948 10.011 -54.824 1.00 92.69 493 LEU A O 1
ATOM 3955 N N . GLU A 1 494 ? 36.097 10.998 -53.998 1.00 93.25 494 GLU A N 1
ATOM 3956 C CA . GLU A 1 494 ? 35.510 11.355 -55.295 1.00 93.25 494 GLU A CA 1
ATOM 3957 C C . GLU A 1 494 ? 36.429 12.278 -56.092 1.00 93.25 494 GLU A C 1
ATOM 3959 O O . GLU A 1 494 ? 36.701 12.003 -57.259 1.00 93.25 494 GLU A O 1
ATOM 3964 N N . LEU A 1 495 ? 36.959 13.331 -55.460 1.00 92.81 495 LEU A N 1
ATOM 3965 C CA . LEU A 1 495 ? 37.890 14.257 -56.103 1.00 92.81 495 LEU A CA 1
ATOM 3966 C C . LEU A 1 495 ? 39.154 13.534 -56.588 1.00 92.81 495 LEU A C 1
ATOM 3968 O O . LEU A 1 495 ? 39.518 13.649 -57.756 1.00 92.81 495 LEU A O 1
ATOM 3972 N N . HIS A 1 496 ? 39.796 12.741 -55.724 1.00 90.69 496 HIS A N 1
ATOM 3973 C CA . HIS A 1 496 ? 41.015 12.005 -56.073 1.00 90.69 496 HIS A CA 1
ATOM 3974 C C . HIS A 1 496 ? 40.791 10.997 -57.207 1.00 90.69 496 HIS A C 1
ATOM 3976 O O . HIS A 1 496 ? 41.692 10.768 -58.021 1.00 90.69 496 HIS A O 1
ATOM 3982 N N . TYR A 1 497 ? 39.616 10.361 -57.241 1.00 93.38 497 TYR A N 1
ATOM 3983 C CA . TYR A 1 497 ? 39.226 9.459 -58.317 1.00 93.38 497 TYR A CA 1
ATOM 3984 C C . TYR A 1 497 ? 38.977 10.225 -59.621 1.00 93.38 497 TYR A C 1
ATOM 3986 O O . TYR A 1 497 ? 39.550 9.856 -60.643 1.00 93.38 497 TYR A O 1
ATOM 3994 N N . GLN A 1 498 ? 38.198 11.311 -59.589 1.00 93.69 498 GLN A N 1
ATOM 3995 C CA . GLN A 1 498 ? 37.883 12.125 -60.767 1.00 93.69 498 GLN A CA 1
ATOM 3996 C C . GLN A 1 498 ? 39.136 12.731 -61.401 1.00 93.69 498 GLN A C 1
ATOM 3998 O O . GLN A 1 498 ? 39.304 12.641 -62.616 1.00 93.69 498 GLN A O 1
ATOM 4003 N N . GLU A 1 499 ? 40.042 13.299 -60.600 1.00 91.06 499 GLU A N 1
ATOM 4004 C CA . GLU A 1 499 ? 41.313 13.836 -61.096 1.00 91.06 499 GLU A CA 1
ATOM 4005 C C . GLU A 1 499 ? 42.133 12.738 -61.787 1.00 91.06 499 GLU A C 1
ATOM 4007 O O . GLU A 1 499 ? 42.561 12.910 -62.931 1.00 91.06 499 GLU A O 1
ATOM 4012 N N . HIS A 1 500 ? 42.291 11.574 -61.143 1.00 92.56 500 HIS A N 1
ATOM 4013 C CA . HIS A 1 500 ? 43.041 10.452 -61.714 1.00 92.56 500 HIS A CA 1
ATOM 4014 C C . HIS A 1 500 ? 42.374 9.897 -62.984 1.00 92.56 500 HIS A C 1
ATOM 4016 O O . HIS A 1 500 ? 43.060 9.610 -63.964 1.00 92.56 500 HIS A O 1
ATOM 4022 N N . GLN A 1 501 ? 41.044 9.804 -63.015 1.00 93.69 501 GLN A N 1
ATOM 4023 C CA . GLN A 1 501 ? 40.289 9.365 -64.188 1.00 93.69 501 GLN A CA 1
ATOM 4024 C C . GLN A 1 501 ? 40.466 10.329 -65.369 1.00 93.69 501 GLN A C 1
ATOM 4026 O O . GLN A 1 501 ? 40.674 9.882 -66.500 1.00 93.69 501 GLN A O 1
ATOM 4031 N N . GLN A 1 502 ? 40.418 11.641 -65.118 1.00 93.06 502 GLN A N 1
ATOM 4032 C CA . GLN A 1 502 ? 40.632 12.668 -66.142 1.00 93.06 502 GLN A CA 1
ATOM 4033 C C . GLN A 1 502 ? 42.047 12.597 -66.718 1.00 93.06 502 GLN A C 1
ATOM 4035 O O . GLN A 1 502 ? 42.210 12.591 -67.937 1.00 93.06 502 GLN A O 1
ATOM 4040 N N . HIS A 1 503 ? 43.066 12.474 -65.863 1.00 92.62 503 HIS A N 1
ATOM 4041 C CA . HIS A 1 503 ? 44.443 12.284 -66.317 1.00 92.62 503 HIS A CA 1
ATOM 4042 C C . HIS A 1 503 ? 44.617 11.005 -67.118 1.00 92.62 503 HIS A C 1
ATOM 4044 O O . HIS A 1 503 ? 45.195 11.059 -68.194 1.00 92.62 503 HIS A O 1
ATOM 4050 N N . ASN A 1 504 ? 44.107 9.870 -66.633 1.00 91.50 504 ASN A N 1
ATOM 4051 C CA . ASN A 1 504 ? 44.225 8.606 -67.351 1.00 91.50 504 ASN A CA 1
ATOM 4052 C C . ASN A 1 504 ? 43.555 8.683 -68.734 1.00 91.50 504 ASN A C 1
ATOM 4054 O O . ASN A 1 504 ? 44.116 8.202 -69.713 1.00 91.50 504 ASN A O 1
ATOM 4058 N N . SER A 1 505 ? 42.401 9.351 -68.836 1.00 92.62 505 SER A N 1
ATOM 4059 C CA . SER A 1 505 ? 41.712 9.567 -70.116 1.00 92.62 505 SER A CA 1
ATOM 4060 C C . SER A 1 505 ? 42.544 10.437 -71.066 1.00 92.62 505 SER A C 1
ATOM 4062 O O . SER A 1 505 ? 42.788 10.042 -72.203 1.00 92.62 505 SER A O 1
ATOM 4064 N N . LEU A 1 506 ? 43.059 11.580 -70.595 1.00 91.19 506 LEU A N 1
ATOM 4065 C CA . LEU A 1 506 ? 43.903 12.471 -71.403 1.00 91.19 506 LEU A CA 1
ATOM 4066 C C . LEU A 1 506 ? 45.248 11.838 -71.780 1.00 91.19 506 LEU A C 1
ATOM 4068 O O . LEU A 1 506 ? 45.730 12.043 -72.894 1.00 91.19 506 LEU A O 1
ATOM 4072 N N . TYR A 1 507 ? 45.838 11.050 -70.880 1.00 92.12 507 TYR A N 1
ATOM 4073 C CA . TYR A 1 507 ? 47.042 10.267 -71.136 1.00 92.12 507 TYR A CA 1
ATOM 4074 C C . TYR A 1 507 ? 46.796 9.269 -72.271 1.00 92.12 507 TYR A C 1
ATOM 4076 O O . TYR A 1 507 ? 47.528 9.284 -73.258 1.00 92.12 507 TYR A O 1
ATOM 4084 N N . GLN A 1 508 ? 45.722 8.475 -72.189 1.00 92.12 508 GLN A N 1
ATOM 4085 C CA . GLN A 1 508 ? 45.345 7.519 -73.234 1.00 92.12 508 GLN A CA 1
ATOM 4086 C C . GLN A 1 508 ? 45.025 8.214 -74.566 1.00 92.12 508 GLN A C 1
ATOM 4088 O O . GLN A 1 508 ? 45.462 7.758 -75.621 1.00 92.12 508 GLN A O 1
ATOM 4093 N N . GLU A 1 509 ? 44.312 9.343 -74.546 1.00 91.44 509 GLU A N 1
ATOM 4094 C CA . GLU A 1 509 ? 44.043 10.138 -75.750 1.00 91.44 509 GLU A CA 1
ATOM 4095 C C . GLU A 1 509 ? 45.323 10.690 -76.389 1.00 91.44 509 GLU A C 1
ATOM 4097 O O . GLU A 1 509 ? 45.433 10.739 -77.619 1.00 91.44 509 GLU A O 1
ATOM 4102 N N . CYS A 1 510 ? 46.285 11.127 -75.572 1.00 91.31 510 CYS A N 1
ATOM 4103 C CA . CYS A 1 510 ? 47.573 11.626 -76.036 1.00 91.31 510 CYS A CA 1
ATOM 4104 C C . CYS A 1 510 ? 48.438 10.487 -76.586 1.00 91.31 510 CYS A C 1
ATOM 4106 O O . CYS A 1 510 ? 48.989 10.629 -77.675 1.00 91.31 510 CYS A O 1
ATOM 4108 N N . GLN A 1 511 ? 48.495 9.344 -75.903 1.00 91.94 511 GLN A N 1
ATOM 4109 C CA . GLN A 1 511 ? 49.207 8.148 -76.354 1.00 91.94 511 GLN A CA 1
ATOM 4110 C C . GLN A 1 511 ? 48.665 7.646 -77.698 1.00 91.94 511 GLN A C 1
ATOM 4112 O O . GLN A 1 511 ? 49.419 7.537 -78.663 1.00 91.94 511 GLN A O 1
ATOM 4117 N N . GLN A 1 512 ? 47.347 7.462 -77.818 1.00 92.19 512 GLN A N 1
ATOM 4118 C CA . GLN A 1 512 ? 46.712 7.061 -79.079 1.00 92.19 512 GLN A CA 1
ATOM 4119 C C . GLN A 1 512 ? 46.940 8.084 -80.198 1.00 92.19 512 GLN A C 1
ATOM 4121 O O . GLN A 1 512 ? 47.052 7.726 -81.372 1.00 92.19 512 GLN A O 1
ATOM 4126 N N . TRP A 1 513 ? 46.970 9.377 -79.865 1.00 92.44 513 TRP A N 1
ATOM 4127 C CA . TRP A 1 513 ? 47.277 10.421 -80.837 1.00 92.44 513 TRP A CA 1
ATOM 4128 C C . TRP A 1 513 ? 48.739 10.349 -81.299 1.00 92.44 513 TRP A C 1
ATOM 4130 O O . TRP A 1 513 ? 48.990 10.476 -82.500 1.00 92.44 513 TRP A O 1
ATOM 4140 N N . VAL A 1 514 ? 49.685 10.100 -80.385 1.00 90.19 514 VAL A N 1
ATOM 4141 C CA . VAL A 1 514 ? 51.108 9.905 -80.701 1.00 90.19 514 VAL A CA 1
ATOM 4142 C C . VAL A 1 514 ? 51.277 8.688 -81.608 1.00 90.19 514 VAL A C 1
ATOM 4144 O O . VAL A 1 514 ? 51.914 8.812 -82.649 1.00 90.19 514 VAL A O 1
ATOM 4147 N N . GLU A 1 515 ? 50.652 7.554 -81.288 1.00 89.88 515 GLU A N 1
ATOM 4148 C CA . GLU A 1 515 ? 50.692 6.329 -82.102 1.00 89.88 515 GLU A CA 1
ATOM 4149 C C . GLU A 1 515 ? 50.130 6.551 -83.512 1.00 89.88 515 GLU A C 1
ATOM 4151 O O . GLU A 1 515 ? 50.831 6.331 -84.499 1.00 89.88 515 GLU A O 1
ATOM 4156 N N . LYS A 1 516 ? 48.915 7.104 -83.634 1.00 89.31 516 LYS A N 1
ATOM 4157 C CA . LYS A 1 516 ? 48.306 7.423 -84.942 1.00 89.31 516 LYS A CA 1
ATOM 4158 C C . LYS A 1 516 ? 49.149 8.400 -85.758 1.00 89.31 516 LYS A C 1
ATOM 4160 O O . LYS A 1 516 ? 49.151 8.356 -86.989 1.00 89.31 516 LYS A O 1
ATOM 4165 N N . THR A 1 517 ? 49.830 9.329 -85.094 1.00 87.44 517 THR A N 1
ATOM 4166 C CA . THR A 1 517 ? 50.702 10.294 -85.769 1.00 87.44 517 THR A CA 1
ATOM 4167 C C . THR A 1 517 ? 52.007 9.629 -86.204 1.00 87.44 517 THR A C 1
ATOM 4169 O O . THR A 1 517 ? 52.410 9.836 -87.345 1.00 87.44 517 THR A O 1
ATOM 4172 N N . LYS A 1 518 ? 52.607 8.763 -85.374 1.00 88.44 518 LYS A N 1
ATOM 4173 C CA . LYS A 1 518 ? 53.760 7.917 -85.734 1.00 88.44 518 LYS A CA 1
ATOM 4174 C C . LYS A 1 518 ? 53.452 7.038 -86.950 1.00 88.44 518 LYS A C 1
ATOM 4176 O O . LYS A 1 518 ? 54.247 7.006 -87.884 1.00 88.44 518 LYS A O 1
ATOM 4181 N N . GLU A 1 519 ? 52.283 6.399 -86.997 1.00 88.25 519 GLU A N 1
ATOM 4182 C CA . GLU A 1 519 ? 51.838 5.613 -88.159 1.00 88.25 519 GLU A CA 1
ATOM 4183 C C . GLU A 1 519 ? 51.768 6.469 -89.432 1.00 88.25 519 GLU A C 1
ATOM 4185 O O . GLU A 1 519 ? 52.300 6.092 -90.476 1.00 88.25 519 GLU A O 1
ATOM 4190 N N . LYS A 1 520 ? 51.178 7.669 -89.351 1.00 86.19 520 LYS A N 1
ATOM 4191 C CA . LYS A 1 520 ? 51.131 8.601 -90.490 1.00 86.19 520 LYS A CA 1
ATOM 4192 C C . LYS A 1 520 ? 52.522 9.073 -90.918 1.00 86.19 520 LYS A C 1
ATOM 4194 O O . LYS A 1 520 ? 52.774 9.181 -92.117 1.00 86.19 520 LYS A O 1
ATOM 4199 N N . VAL A 1 521 ? 53.431 9.320 -89.975 1.00 86.19 521 VAL A N 1
ATOM 4200 C CA . VAL A 1 521 ? 54.837 9.642 -90.273 1.00 86.19 521 VAL A CA 1
ATOM 4201 C C . VAL A 1 521 ? 55.510 8.479 -91.001 1.00 86.19 521 VAL A C 1
ATOM 4203 O O . VAL A 1 521 ? 56.151 8.706 -92.025 1.00 86.19 521 VAL A O 1
ATOM 4206 N N . ALA A 1 522 ? 55.291 7.239 -90.555 1.00 86.06 522 ALA A N 1
ATOM 4207 C CA . ALA A 1 522 ? 55.821 6.044 -91.207 1.00 86.06 522 ALA A CA 1
ATOM 4208 C C . ALA A 1 522 ? 55.303 5.876 -92.646 1.00 86.06 522 ALA A C 1
ATOM 4210 O O . ALA A 1 522 ? 56.074 5.538 -93.532 1.00 86.06 522 ALA A O 1
ATOM 4211 N N . THR A 1 523 ? 54.037 6.198 -92.940 1.00 83.62 523 THR A N 1
ATOM 4212 C CA . THR A 1 523 ? 53.545 6.161 -94.339 1.00 83.62 523 THR A CA 1
ATOM 4213 C C . THR A 1 523 ? 54.209 7.189 -95.264 1.00 83.62 523 THR A C 1
ATOM 4215 O O . THR A 1 523 ? 54.152 7.062 -96.488 1.00 83.62 523 THR A O 1
ATOM 4218 N N . CYS A 1 524 ? 54.830 8.224 -94.694 1.00 80.62 524 CYS A N 1
ATOM 4219 C CA . CYS A 1 524 ? 55.503 9.283 -95.437 1.00 80.62 524 CYS A CA 1
ATOM 4220 C C . CYS A 1 524 ? 57.032 9.122 -95.459 1.00 80.62 524 CYS A C 1
ATOM 4222 O O . CYS A 1 524 ? 57.682 9.944 -96.102 1.00 80.62 524 CYS A O 1
ATOM 4224 N N . SER A 1 525 ? 57.597 8.120 -94.769 1.00 75.06 525 SER A N 1
ATOM 4225 C CA . SER A 1 525 ? 59.047 7.964 -94.576 1.00 75.06 525 SER A CA 1
ATOM 4226 C C . SER A 1 525 ? 59.783 7.429 -95.804 1.00 75.06 525 SER A C 1
ATOM 4228 O O . SER A 1 525 ? 60.964 7.730 -95.981 1.00 75.06 525 SER A O 1
ATOM 4230 N N . ASP A 1 526 ? 59.095 6.682 -96.670 1.00 77.75 526 ASP A N 1
ATOM 4231 C CA . ASP A 1 526 ? 59.670 6.214 -97.927 1.00 77.75 526 ASP A CA 1
ATOM 4232 C C . ASP A 1 526 ? 60.072 7.403 -98.802 1.00 77.75 526 ASP A C 1
ATOM 4234 O O . ASP A 1 526 ? 59.352 8.403 -98.891 1.00 77.75 526 ASP A O 1
ATOM 4238 N N . MET A 1 527 ? 61.198 7.292 -99.506 1.00 73.56 527 MET A N 1
ATOM 4239 C CA . MET A 1 527 ? 61.639 8.357 -100.401 1.00 73.56 527 MET A CA 1
ATOM 4240 C C . MET A 1 527 ? 60.783 8.349 -101.680 1.00 73.56 527 MET A C 1
ATOM 4242 O O . MET A 1 527 ? 60.799 7.356 -102.410 1.00 73.56 527 MET A O 1
ATOM 4246 N N . PRO A 1 528 ? 59.999 9.406 -101.965 1.00 77.88 528 PRO A N 1
ATOM 4247 C CA . PRO A 1 528 ? 59.210 9.480 -103.190 1.00 77.88 528 PRO A CA 1
ATOM 4248 C C . PRO A 1 528 ? 60.107 9.681 -104.418 1.00 77.88 528 PRO A C 1
ATOM 4250 O O . PRO A 1 528 ? 61.136 10.363 -104.362 1.00 77.88 528 PRO A O 1
ATOM 4253 N N . ASN A 1 529 ? 59.683 9.106 -105.544 1.00 75.38 529 ASN A N 1
ATOM 4254 C CA . ASN A 1 529 ? 60.452 9.114 -106.792 1.00 75.38 529 ASN A CA 1
ATOM 4255 C C . ASN A 1 529 ? 59.832 10.017 -107.871 1.00 75.38 529 ASN A C 1
ATOM 4257 O O . ASN A 1 529 ? 60.406 10.172 -108.948 1.00 75.38 529 ASN A O 1
ATOM 4261 N N . THR A 1 530 ? 58.676 10.629 -107.590 1.00 77.25 530 THR A N 1
ATOM 4262 C CA . THR A 1 530 ? 58.003 11.590 -108.475 1.00 77.25 530 THR A CA 1
ATOM 4263 C C . THR A 1 530 ? 57.653 12.886 -107.744 1.00 77.25 530 THR A C 1
ATOM 4265 O O . THR A 1 530 ? 57.348 12.882 -106.551 1.00 77.25 530 THR A O 1
ATOM 4268 N N . ILE A 1 531 ? 57.634 14.011 -108.470 1.00 76.44 531 ILE A N 1
ATOM 4269 C CA . ILE A 1 531 ? 57.284 15.332 -107.914 1.00 76.44 531 ILE A CA 1
ATOM 4270 C C . ILE A 1 531 ? 55.864 15.332 -107.314 1.00 76.44 531 ILE A C 1
ATOM 4272 O O . ILE A 1 531 ? 55.635 15.925 -106.260 1.00 76.44 531 ILE A O 1
ATOM 4276 N N . ALA A 1 532 ? 54.912 14.630 -107.940 1.00 80.12 532 ALA A N 1
ATOM 4277 C CA . ALA A 1 532 ? 53.535 14.535 -107.453 1.00 80.12 532 ALA A CA 1
ATOM 4278 C C . ALA A 1 532 ? 53.434 13.800 -106.101 1.00 80.12 532 ALA A C 1
ATOM 4280 O O . ALA A 1 532 ? 52.728 14.260 -105.203 1.00 80.12 532 ALA A O 1
ATOM 4281 N N . GLU A 1 533 ? 54.174 12.699 -105.924 1.00 80.94 533 GLU A N 1
ATOM 4282 C CA . GLU A 1 533 ? 54.237 11.964 -104.652 1.00 80.94 533 GLU A CA 1
ATOM 4283 C C . GLU A 1 533 ? 54.924 12.781 -103.552 1.00 80.94 533 GLU A C 1
ATOM 4285 O O . GLU A 1 533 ? 54.451 12.788 -102.415 1.00 80.94 533 GLU A O 1
ATOM 4290 N N . VAL A 1 534 ? 55.996 13.516 -103.884 1.00 81.62 534 VAL A N 1
ATOM 4291 C CA . VAL A 1 534 ? 56.659 14.440 -102.947 1.00 81.62 534 VAL A CA 1
ATOM 4292 C C . VAL A 1 534 ? 55.687 15.521 -102.482 1.00 81.62 534 VAL A C 1
ATOM 4294 O O . VAL A 1 534 ? 55.573 15.758 -101.281 1.00 81.62 534 VAL A O 1
ATOM 4297 N N . ALA A 1 535 ? 54.961 16.160 -103.405 1.00 82.12 535 ALA A N 1
ATOM 4298 C CA . ALA A 1 535 ? 53.996 17.209 -103.085 1.00 82.12 535 ALA A CA 1
ATOM 4299 C C . ALA A 1 535 ? 52.843 16.685 -102.212 1.00 82.12 535 ALA A C 1
ATOM 4301 O O . ALA A 1 535 ? 52.463 17.343 -101.240 1.00 82.12 535 ALA A O 1
ATOM 4302 N N . ALA A 1 536 ? 52.331 15.484 -102.504 1.00 85.12 536 ALA A N 1
ATOM 4303 C CA . ALA A 1 536 ? 51.305 14.829 -101.697 1.00 85.12 536 ALA A CA 1
ATOM 4304 C C . ALA A 1 536 ? 51.808 14.516 -100.275 1.00 85.12 536 ALA A C 1
ATOM 4306 O O . ALA A 1 536 ? 51.163 14.903 -99.298 1.00 85.12 536 ALA A O 1
ATOM 4307 N N . ARG A 1 537 ? 52.991 13.895 -100.139 1.00 85.31 537 ARG A N 1
ATOM 4308 C CA . ARG A 1 537 ? 53.605 13.583 -98.833 1.00 85.31 537 ARG A CA 1
ATOM 4309 C C . ARG A 1 537 ? 53.966 14.848 -98.048 1.00 85.31 537 ARG A C 1
ATOM 4311 O O . ARG A 1 537 ? 53.690 14.915 -96.854 1.00 85.31 537 ARG A O 1
ATOM 4318 N N . LEU A 1 538 ? 54.480 15.897 -98.698 1.00 83.75 538 LEU A N 1
ATOM 4319 C CA . LEU A 1 538 ? 54.702 17.209 -98.071 1.00 83.75 538 LEU A CA 1
ATOM 4320 C C . LEU A 1 538 ? 53.399 17.848 -97.584 1.00 83.75 538 LEU A C 1
ATOM 4322 O O . LEU A 1 538 ? 53.398 18.479 -96.529 1.00 83.75 538 LEU A O 1
ATOM 4326 N N . GLY A 1 539 ? 52.301 17.700 -98.329 1.00 84.56 539 GLY A N 1
ATOM 4327 C CA . GLY A 1 539 ? 50.973 18.145 -97.903 1.00 84.56 539 GLY A CA 1
ATOM 4328 C C . GLY A 1 539 ? 50.525 17.446 -96.620 1.00 84.56 539 GLY A C 1
ATOM 4329 O O . GLY A 1 539 ? 50.121 18.113 -95.666 1.00 84.56 539 GLY A O 1
ATOM 4330 N N . VAL A 1 540 ? 50.690 16.120 -96.558 1.00 86.56 540 VAL A N 1
ATOM 4331 C CA . VAL A 1 540 ? 50.407 15.323 -95.355 1.00 86.56 540 VAL A CA 1
ATOM 4332 C C . VAL A 1 540 ? 51.289 15.766 -94.187 1.00 86.56 540 VAL A C 1
ATOM 4334 O O . VAL A 1 540 ? 50.761 16.073 -93.124 1.00 86.56 540 VAL A O 1
ATOM 4337 N N . VAL A 1 541 ? 52.606 15.892 -94.377 1.00 86.94 541 VAL A N 1
ATOM 4338 C CA . VAL A 1 541 ? 53.550 16.302 -93.320 1.00 86.94 541 VAL A CA 1
ATOM 4339 C C . VAL A 1 541 ? 53.290 17.731 -92.822 1.00 86.94 541 VAL A C 1
ATOM 4341 O O . VAL A 1 541 ? 53.377 17.985 -91.622 1.00 86.94 541 VAL A O 1
ATOM 4344 N N . LYS A 1 542 ? 52.894 18.668 -93.695 1.00 85.38 542 LYS A N 1
ATOM 4345 C CA . LYS A 1 542 ? 52.441 20.011 -93.279 1.00 85.38 542 LYS A CA 1
ATOM 4346 C C . LYS A 1 542 ? 51.163 19.946 -92.437 1.00 85.38 542 LYS A C 1
ATOM 4348 O O . LYS A 1 542 ? 51.059 20.666 -91.447 1.00 85.38 542 LYS A O 1
ATOM 4353 N N . GLY A 1 543 ? 50.225 19.066 -92.792 1.00 87.00 543 GLY A N 1
ATOM 4354 C CA . GLY A 1 543 ? 49.033 18.793 -91.984 1.00 87.00 543 GLY A CA 1
ATOM 4355 C C . GLY A 1 543 ? 49.372 18.172 -90.625 1.00 87.00 543 GLY A C 1
ATOM 4356 O O . GLY A 1 543 ? 48.832 18.597 -89.606 1.00 87.00 543 GLY A O 1
ATOM 4357 N N . LEU A 1 544 ? 50.320 17.227 -90.582 1.00 88.31 544 LEU A N 1
ATOM 4358 C CA . LEU A 1 544 ? 50.831 16.657 -89.330 1.00 88.31 544 LEU A CA 1
ATOM 4359 C C . LEU A 1 544 ? 51.467 17.733 -88.450 1.00 88.31 544 LEU A C 1
ATOM 4361 O O . LEU A 1 544 ? 51.199 17.769 -87.256 1.00 88.31 544 LEU A O 1
ATOM 4365 N N . GLN A 1 545 ? 52.237 18.653 -89.034 1.00 85.94 545 GLN A N 1
ATOM 4366 C CA . GLN A 1 545 ? 52.853 19.752 -88.296 1.00 85.94 545 GLN A CA 1
ATOM 4367 C C . GLN A 1 545 ? 51.822 20.683 -87.644 1.00 85.94 545 GLN A C 1
ATOM 4369 O O . GLN A 1 545 ? 52.030 21.111 -86.514 1.00 85.94 545 GLN A O 1
ATOM 4374 N N . GLN A 1 546 ? 50.707 20.975 -88.317 1.00 86.31 546 GLN A N 1
ATOM 4375 C CA . GLN A 1 546 ? 49.604 21.727 -87.706 1.00 86.31 546 GLN A CA 1
ATOM 4376 C C . GLN A 1 546 ? 48.916 20.919 -86.597 1.00 86.31 546 GLN A C 1
ATOM 4378 O O . GLN A 1 546 ? 48.552 21.462 -85.558 1.00 86.31 546 GLN A O 1
ATOM 4383 N N . ALA A 1 547 ? 48.780 19.603 -86.779 1.00 88.94 547 ALA A N 1
ATOM 4384 C CA . ALA A 1 547 ? 48.226 18.725 -85.755 1.00 88.94 547 ALA A CA 1
ATOM 4385 C C . ALA A 1 547 ? 49.132 18.598 -84.512 1.00 88.94 547 ALA A C 1
ATOM 4387 O O . ALA A 1 547 ? 48.603 18.359 -83.426 1.00 88.94 547 ALA A O 1
ATOM 4388 N N . LEU A 1 548 ? 50.457 18.793 -84.632 1.00 89.50 548 LEU A N 1
ATOM 4389 C CA . LEU A 1 548 ? 51.391 18.760 -83.493 1.00 89.50 548 LEU A CA 1
ATOM 4390 C C . LEU A 1 548 ? 51.000 19.758 -82.395 1.00 89.50 548 LEU A C 1
ATOM 4392 O O . LEU A 1 548 ? 51.139 19.437 -81.221 1.00 89.50 548 LEU A O 1
ATOM 4396 N N . GLU A 1 549 ? 50.460 20.927 -82.747 1.00 86.81 549 GLU A N 1
ATOM 4397 C CA . GLU A 1 549 ? 49.999 21.918 -81.764 1.00 86.81 549 GLU A CA 1
ATOM 4398 C C . GLU A 1 549 ? 48.828 21.381 -80.920 1.00 86.81 549 GLU A C 1
ATOM 4400 O O . GLU A 1 549 ? 48.766 21.577 -79.705 1.00 86.81 549 GLU A O 1
ATOM 4405 N N . GLN A 1 550 ? 47.921 20.620 -81.541 1.00 86.56 550 GLN A N 1
ATOM 4406 C CA . GLN A 1 550 ? 46.816 19.965 -80.835 1.00 86.56 550 GLN A CA 1
ATOM 4407 C C . GLN A 1 550 ? 47.329 18.862 -79.904 1.00 86.56 550 GLN A C 1
ATOM 4409 O O . GLN A 1 550 ? 46.873 18.764 -78.764 1.00 86.56 550 GLN A O 1
ATOM 4414 N N . GLY A 1 551 ? 48.299 18.063 -80.358 1.00 89.31 551 GLY A N 1
ATOM 4415 C CA . GLY A 1 551 ? 48.955 17.054 -79.526 1.00 89.31 551 GLY A CA 1
ATOM 4416 C C . GLY A 1 551 ? 49.734 17.665 -78.355 1.00 89.31 551 GLY A C 1
ATOM 4417 O O . GLY A 1 551 ? 49.635 17.177 -77.233 1.00 89.31 551 GLY A O 1
ATOM 4418 N N . GLN A 1 552 ? 50.420 18.790 -78.575 1.00 89.75 552 GLN A N 1
ATOM 4419 C CA . GLN A 1 552 ? 51.168 19.504 -77.538 1.00 89.75 552 GLN A CA 1
ATOM 4420 C C . GLN A 1 552 ? 50.245 20.043 -76.443 1.00 89.75 552 GLN A C 1
ATOM 4422 O O . GLN A 1 552 ? 50.566 19.945 -75.260 1.00 89.75 552 GLN A O 1
ATOM 4427 N N . ASN A 1 553 ? 49.078 20.575 -76.816 1.00 89.94 553 ASN A N 1
ATOM 4428 C CA . ASN A 1 553 ? 48.079 21.007 -75.842 1.00 89.94 553 ASN A CA 1
ATOM 4429 C C . ASN A 1 553 ? 47.553 19.826 -75.009 1.00 89.94 553 ASN A C 1
ATOM 4431 O O . ASN A 1 553 ? 47.456 19.953 -73.790 1.00 89.94 553 ASN A O 1
ATOM 4435 N N . ARG A 1 554 ? 47.279 18.665 -75.626 1.00 89.12 554 ARG A N 1
ATOM 4436 C CA . ARG A 1 554 ? 46.867 17.443 -74.901 1.00 89.12 554 ARG A CA 1
ATOM 4437 C C . ARG A 1 554 ? 47.934 16.980 -73.911 1.00 89.12 554 ARG A C 1
ATOM 4439 O O . ARG A 1 554 ? 47.611 16.734 -72.753 1.00 89.12 554 ARG A O 1
ATOM 4446 N N . LEU A 1 555 ? 49.196 16.936 -74.345 1.00 91.06 555 LEU A N 1
ATOM 4447 C CA . LEU A 1 555 ? 50.328 16.590 -73.486 1.00 91.06 555 LEU A CA 1
ATOM 4448 C C . LEU A 1 555 ? 50.470 17.580 -72.322 1.00 91.06 555 LEU A C 1
ATOM 4450 O O . LEU A 1 555 ? 50.653 17.160 -71.184 1.00 91.06 555 LEU A O 1
ATOM 4454 N N . ARG A 1 556 ? 50.328 18.888 -72.577 1.00 91.06 556 ARG A N 1
ATOM 4455 C CA . ARG A 1 556 ? 50.374 19.913 -71.524 1.00 91.06 556 ARG A CA 1
ATOM 4456 C C . ARG A 1 556 ? 49.296 19.678 -70.465 1.00 91.06 556 ARG A C 1
ATOM 4458 O O . ARG A 1 556 ? 49.625 19.638 -69.286 1.00 91.06 556 ARG A O 1
ATOM 4465 N N . TYR A 1 557 ? 48.040 19.478 -70.870 1.00 91.12 557 TYR A N 1
ATOM 4466 C CA . TYR A 1 557 ? 46.945 19.225 -69.927 1.00 91.12 557 TYR A CA 1
ATOM 4467 C C . TYR A 1 557 ? 47.129 17.918 -69.143 1.00 91.12 557 TYR A C 1
ATOM 4469 O O . TYR A 1 557 ? 46.858 17.887 -67.943 1.00 91.12 557 TYR A O 1
ATOM 4477 N N . ALA A 1 558 ? 47.634 16.858 -69.785 1.00 90.81 558 ALA A N 1
ATOM 4478 C CA . ALA A 1 558 ? 47.976 15.617 -69.093 1.00 90.81 558 ALA A CA 1
ATOM 4479 C C . ALA A 1 558 ? 49.057 15.859 -68.021 1.00 90.81 558 ALA A C 1
ATOM 4481 O O . ALA A 1 558 ? 48.883 15.459 -66.873 1.00 90.81 558 ALA A O 1
ATOM 4482 N N . LEU A 1 559 ? 50.124 16.597 -68.345 1.00 90.31 559 LEU A N 1
ATOM 4483 C CA . LEU A 1 559 ? 51.190 16.922 -67.391 1.00 90.31 559 LEU A CA 1
ATOM 4484 C C . LEU A 1 559 ? 50.726 17.853 -66.257 1.00 90.31 559 LEU A C 1
ATOM 4486 O O . LEU A 1 559 ? 51.136 17.663 -65.117 1.00 90.31 559 LEU A O 1
ATOM 4490 N N . GLU A 1 560 ? 49.846 18.820 -66.525 1.00 90.38 560 GLU A N 1
ATOM 4491 C CA . GLU A 1 560 ? 49.258 19.680 -65.486 1.00 90.38 560 GLU A CA 1
ATOM 4492 C C . GLU A 1 560 ? 48.419 18.875 -64.479 1.00 90.38 560 GLU A C 1
ATOM 4494 O O . GLU A 1 560 ? 48.498 19.110 -63.271 1.00 90.38 560 GLU A O 1
ATOM 4499 N N . LEU A 1 561 ? 47.627 17.904 -64.951 1.00 89.62 561 LEU A N 1
ATOM 4500 C CA . LEU A 1 561 ? 46.859 17.019 -64.069 1.00 89.62 561 LEU A CA 1
ATOM 4501 C C . LEU A 1 561 ? 47.750 16.029 -63.318 1.00 89.62 561 LEU A C 1
ATOM 4503 O O . LEU A 1 561 ? 47.478 15.736 -62.154 1.00 89.62 561 LEU A O 1
ATOM 4507 N N . LYS A 1 562 ? 48.831 15.554 -63.946 1.00 90.69 562 LYS A N 1
ATOM 4508 C CA . LYS A 1 562 ? 49.829 14.684 -63.314 1.00 90.69 562 LYS A CA 1
ATOM 4509 C C . LYS A 1 562 ? 50.368 15.316 -62.026 1.00 90.69 562 LYS A C 1
ATOM 4511 O O . LYS A 1 562 ? 50.407 14.647 -60.996 1.00 90.69 562 LYS A O 1
ATOM 4516 N N . GLU A 1 563 ? 50.708 16.607 -62.051 1.00 89.69 563 GLU A N 1
ATOM 4517 C CA . GLU A 1 563 ? 51.191 17.330 -60.861 1.00 89.69 563 GLU A CA 1
ATOM 4518 C C . GLU A 1 563 ? 50.163 17.346 -59.717 1.00 89.69 563 GLU A C 1
ATOM 4520 O O . GLU A 1 563 ? 50.534 17.240 -58.551 1.00 89.69 563 GLU A O 1
ATOM 4525 N N . LYS A 1 564 ? 48.861 17.402 -60.030 1.00 87.69 564 LYS A N 1
ATOM 4526 C CA . LYS A 1 564 ? 47.795 17.331 -59.015 1.00 87.69 564 LYS A CA 1
ATOM 4527 C C . LYS A 1 564 ? 47.643 15.924 -58.439 1.00 87.69 564 LYS A C 1
ATOM 4529 O O . LYS A 1 564 ? 47.530 15.751 -57.230 1.00 87.69 564 LYS A O 1
ATOM 4534 N N . ILE A 1 565 ? 47.681 14.903 -59.292 1.00 90.88 565 ILE A N 1
ATOM 4535 C CA . ILE A 1 565 ? 47.438 13.511 -58.889 1.00 90.88 565 ILE A CA 1
ATOM 4536 C C . ILE A 1 565 ? 48.593 12.943 -58.079 1.00 90.88 565 ILE A C 1
ATOM 4538 O O . ILE A 1 565 ? 48.352 12.128 -57.190 1.00 90.88 565 ILE A O 1
ATOM 4542 N N . ILE A 1 566 ? 49.828 13.375 -58.341 1.00 88.31 566 ILE A N 1
ATOM 4543 C CA . ILE A 1 566 ? 51.005 12.929 -57.586 1.00 88.31 566 ILE A CA 1
ATOM 4544 C C . ILE A 1 566 ? 50.880 13.274 -56.094 1.00 88.31 566 ILE A C 1
ATOM 4546 O O . ILE A 1 566 ? 51.290 12.479 -55.253 1.00 88.31 566 ILE A O 1
ATOM 4550 N N . LEU A 1 567 ? 50.248 14.402 -55.755 1.00 86.94 567 LEU A N 1
ATOM 4551 C CA . LEU A 1 567 ? 49.990 14.794 -54.363 1.00 86.94 567 LEU A CA 1
ATOM 4552 C C . LEU A 1 567 ? 48.961 13.882 -53.670 1.00 86.94 567 LEU A C 1
ATOM 4554 O O . LEU A 1 567 ? 48.986 13.726 -52.452 1.00 86.94 567 LEU A O 1
ATOM 4558 N N . ASN A 1 568 ? 48.085 13.253 -54.458 1.00 86.56 568 ASN A N 1
ATOM 4559 C CA . ASN A 1 568 ? 46.916 12.499 -54.006 1.00 86.56 568 ASN A CA 1
ATOM 4560 C C . ASN A 1 568 ? 47.025 10.992 -54.331 1.00 86.56 568 ASN A C 1
ATOM 4562 O O . ASN A 1 568 ? 46.005 10.303 -54.469 1.00 86.56 568 ASN A O 1
ATOM 4566 N N . THR A 1 569 ? 48.243 10.471 -54.513 1.00 89.19 569 THR A N 1
ATOM 4567 C CA . THR A 1 569 ? 48.529 9.076 -54.901 1.00 89.19 569 THR A CA 1
ATOM 4568 C C . THR A 1 569 ? 49.656 8.508 -54.041 1.00 89.19 569 THR A C 1
ATOM 4570 O O . THR A 1 569 ? 50.554 9.226 -53.615 1.00 89.19 569 THR A O 1
ATOM 4573 N N . GLU A 1 570 ? 49.598 7.211 -53.756 1.00 89.25 570 GLU A N 1
ATOM 4574 C CA . GLU A 1 570 ? 50.646 6.507 -53.009 1.00 89.25 570 GLU A CA 1
ATOM 4575 C C . GLU A 1 570 ? 52.003 6.528 -53.760 1.00 89.25 570 GLU A C 1
ATOM 4577 O O . GLU A 1 570 ? 52.000 6.485 -54.994 1.00 89.25 570 GLU A O 1
ATOM 4582 N N . PRO A 1 571 ? 53.169 6.533 -53.071 1.00 86.75 571 PRO A N 1
ATOM 4583 C CA . PRO A 1 571 ? 54.488 6.644 -53.711 1.00 86.75 571 PRO A CA 1
ATOM 4584 C C . PRO A 1 571 ? 54.779 5.647 -54.846 1.00 86.75 571 PRO A C 1
ATOM 4586 O O . PRO A 1 571 ? 55.434 6.006 -55.823 1.00 86.75 571 PRO A O 1
ATOM 4589 N N . SER A 1 572 ? 54.283 4.410 -54.751 1.00 86.56 572 SER A N 1
ATOM 4590 C CA . SER A 1 572 ? 54.431 3.395 -55.807 1.00 86.56 572 SER A CA 1
ATOM 4591 C C . SER A 1 572 ? 53.683 3.782 -57.088 1.00 86.56 572 SER A C 1
ATOM 4593 O O . SER A 1 572 ? 54.227 3.672 -58.186 1.00 86.56 572 SER A O 1
ATOM 4595 N N . GLY A 1 573 ? 52.461 4.301 -56.946 1.00 87.00 573 GLY A N 1
ATOM 4596 C CA . GLY A 1 573 ? 51.664 4.838 -58.047 1.00 87.00 573 GLY A CA 1
ATOM 4597 C C . GLY A 1 573 ? 52.252 6.122 -58.626 1.00 87.00 573 GLY A C 1
ATOM 4598 O O . GLY A 1 573 ? 52.287 6.286 -59.842 1.00 87.00 573 GLY A O 1
ATOM 4599 N N . VAL A 1 574 ? 52.784 7.002 -57.769 1.00 89.19 574 VAL A N 1
ATOM 4600 C CA . VAL A 1 574 ? 53.499 8.221 -58.186 1.00 89.19 574 VAL A CA 1
ATOM 4601 C C . VAL A 1 574 ? 54.662 7.884 -59.110 1.00 89.19 574 VAL A C 1
ATOM 4603 O O . VAL A 1 574 ? 54.767 8.478 -60.181 1.00 89.19 574 VAL A O 1
ATOM 4606 N N . ALA A 1 575 ? 55.502 6.918 -58.726 1.00 89.00 575 ALA A N 1
ATOM 4607 C CA . ALA A 1 575 ? 56.638 6.497 -59.539 1.00 89.00 575 ALA A CA 1
ATOM 4608 C C . ALA A 1 575 ? 56.189 6.014 -60.925 1.00 89.00 575 ALA A C 1
ATOM 4610 O O . ALA A 1 575 ? 56.780 6.402 -61.931 1.00 89.00 575 ALA A O 1
ATOM 4611 N N . LYS A 1 576 ? 55.099 5.236 -60.983 1.00 89.38 576 LYS A N 1
ATOM 4612 C CA . LYS A 1 576 ? 54.570 4.724 -62.248 1.00 89.38 576 LYS A CA 1
ATOM 4613 C C . LYS A 1 576 ? 53.995 5.827 -63.139 1.00 89.38 576 LYS A C 1
ATOM 4615 O O . LYS A 1 576 ? 54.350 5.923 -64.307 1.00 89.38 576 LYS A O 1
ATOM 4620 N N . ILE A 1 577 ? 53.177 6.715 -62.575 1.00 90.31 577 ILE A N 1
ATOM 4621 C CA . ILE A 1 577 ? 52.606 7.863 -63.296 1.00 90.31 577 ILE A CA 1
ATOM 4622 C C . ILE A 1 577 ? 53.714 8.784 -63.827 1.00 90.31 577 ILE A C 1
ATOM 4624 O O . ILE A 1 577 ? 53.608 9.294 -64.943 1.00 90.31 577 ILE A O 1
ATOM 4628 N N . GLN A 1 578 ? 54.778 9.001 -63.047 1.00 90.06 578 GLN A N 1
ATOM 4629 C CA . GLN A 1 578 ? 55.938 9.784 -63.475 1.00 90.06 578 GLN A CA 1
ATOM 4630 C C . GLN A 1 578 ? 56.688 9.115 -64.629 1.00 90.06 578 GLN A C 1
ATOM 4632 O O . GLN A 1 578 ? 56.964 9.789 -65.619 1.00 90.06 578 GLN A O 1
ATOM 4637 N N . GLU A 1 579 ? 56.976 7.815 -64.524 1.00 90.81 579 GLU A N 1
ATOM 4638 C CA . GLU A 1 579 ? 57.615 7.026 -65.584 1.00 90.81 579 GLU A CA 1
ATOM 4639 C C . GLU A 1 579 ? 56.810 7.089 -66.890 1.00 90.81 579 GLU A C 1
ATOM 4641 O O . GLU A 1 579 ? 57.345 7.466 -67.934 1.00 90.81 579 GLU A O 1
ATOM 4646 N N . ASP A 1 580 ? 55.512 6.792 -66.823 1.00 89.62 580 ASP A N 1
ATOM 4647 C CA . ASP A 1 580 ? 54.630 6.727 -67.989 1.00 89.62 580 ASP A CA 1
ATOM 4648 C C . ASP A 1 580 ? 54.455 8.106 -68.648 1.00 89.62 580 ASP A C 1
ATOM 4650 O O . ASP A 1 580 ? 54.446 8.218 -69.878 1.00 89.62 580 ASP A O 1
ATOM 4654 N N . SER A 1 581 ? 54.361 9.172 -67.843 1.00 90.75 581 SER A N 1
ATOM 4655 C CA . SER A 1 581 ? 54.253 10.554 -68.333 1.00 90.75 581 SER A CA 1
ATOM 4656 C C . SER A 1 581 ? 55.544 11.050 -68.980 1.00 90.75 581 SER A C 1
ATOM 4658 O O . SER A 1 581 ? 55.496 11.740 -69.999 1.00 90.75 581 SER A O 1
ATOM 4660 N N . GLU A 1 582 ? 56.697 10.716 -68.398 1.00 90.81 582 GLU A N 1
ATOM 4661 C CA . GLU A 1 582 ? 57.999 11.086 -68.954 1.00 90.81 582 GLU A CA 1
ATOM 4662 C C . GLU A 1 582 ? 58.275 10.309 -70.246 1.00 90.81 582 GLU A C 1
ATOM 4664 O O . GLU A 1 582 ? 58.721 10.898 -71.229 1.00 90.81 582 GLU A O 1
ATOM 4669 N N . SER A 1 583 ? 57.917 9.022 -70.293 1.00 91.25 583 SER A N 1
ATOM 4670 C CA . SER A 1 583 ? 57.978 8.212 -71.512 1.00 91.25 583 SER A CA 1
ATOM 4671 C C . SER A 1 583 ? 57.129 8.823 -72.631 1.00 91.25 583 SER A C 1
ATOM 4673 O O . SER A 1 583 ? 57.646 9.091 -73.716 1.00 91.25 583 SER A O 1
ATOM 4675 N N . LEU A 1 584 ? 55.862 9.155 -72.359 1.00 90.50 584 LEU A N 1
ATOM 4676 C CA . LEU A 1 584 ? 54.975 9.784 -73.343 1.00 90.50 584 LEU A CA 1
ATOM 4677 C C . LEU A 1 584 ? 55.513 11.139 -73.832 1.00 90.50 584 LEU A C 1
ATOM 4679 O O . LEU A 1 584 ? 55.441 11.447 -75.024 1.00 90.50 584 LEU A O 1
ATOM 4683 N N . LYS A 1 585 ? 56.079 11.946 -72.928 1.00 91.75 585 LYS A N 1
ATOM 4684 C CA . LYS A 1 585 ? 56.710 13.224 -73.272 1.00 91.75 585 LYS A CA 1
ATOM 4685 C C . LYS A 1 585 ? 57.908 13.024 -74.204 1.00 91.75 585 LYS A C 1
ATOM 4687 O O . LYS A 1 585 ? 57.980 13.687 -75.236 1.00 91.75 585 LYS A O 1
ATOM 4692 N N . GLN A 1 586 ? 58.803 12.088 -73.889 1.00 92.00 586 GLN A N 1
ATOM 4693 C CA . GLN A 1 586 ? 59.955 11.762 -74.735 1.00 92.00 586 GLN A CA 1
ATOM 4694 C C . GLN A 1 586 ? 59.523 11.237 -76.108 1.00 92.00 586 GLN A C 1
ATOM 4696 O O . GLN A 1 586 ? 60.087 11.624 -77.133 1.00 92.00 586 GLN A O 1
ATOM 4701 N N . GLU A 1 587 ? 58.492 10.391 -76.156 1.00 90.38 587 GLU A N 1
ATOM 4702 C CA . GLU A 1 587 ? 57.933 9.901 -77.414 1.00 90.38 587 GLU A CA 1
ATOM 4703 C C . GLU A 1 587 ? 57.348 11.022 -78.277 1.00 90.38 587 GLU A C 1
ATOM 4705 O O . GLU A 1 587 ? 57.534 11.016 -79.497 1.00 90.38 587 GLU A O 1
ATOM 4710 N N . PHE A 1 588 ? 56.663 11.987 -77.660 1.00 91.94 588 PHE A N 1
ATOM 4711 C CA . PHE A 1 588 ? 56.130 13.157 -78.347 1.00 91.94 588 PHE A CA 1
ATOM 4712 C C . PHE A 1 588 ? 57.251 14.063 -78.873 1.00 91.94 588 PHE A C 1
ATOM 4714 O O . PHE A 1 588 ? 57.221 14.464 -80.034 1.00 91.94 588 PHE A O 1
ATOM 4721 N N . GLU A 1 589 ? 58.269 14.359 -78.060 1.00 90.88 589 GLU A N 1
ATOM 4722 C CA . GLU A 1 589 ? 59.428 15.162 -78.474 1.00 90.88 589 GLU A CA 1
ATOM 4723 C C . GLU A 1 589 ? 60.172 14.514 -79.649 1.00 90.88 589 GLU A C 1
ATOM 4725 O O . GLU A 1 589 ? 60.486 15.184 -80.637 1.00 90.88 589 GLU A O 1
ATOM 4730 N N . LYS A 1 590 ? 60.375 13.191 -79.598 1.00 90.56 590 LYS A N 1
ATOM 4731 C CA . LYS A 1 590 ? 60.960 12.426 -80.704 1.00 90.56 590 LYS A CA 1
ATOM 4732 C C . LYS A 1 590 ? 60.110 12.526 -81.972 1.00 90.56 590 LYS A C 1
ATOM 4734 O O . LYS A 1 590 ? 60.649 12.787 -83.044 1.00 90.56 590 LYS A O 1
ATOM 4739 N N . LEU A 1 591 ? 58.790 12.387 -81.850 1.00 89.94 591 LEU A N 1
ATOM 4740 C CA . LEU A 1 591 ? 57.860 12.520 -82.971 1.00 89.94 591 LEU A CA 1
ATOM 4741 C C . LEU A 1 591 ? 57.907 13.923 -83.602 1.00 89.94 591 LEU A C 1
ATOM 4743 O O . LEU A 1 591 ? 57.878 14.047 -84.826 1.00 89.94 591 LEU A O 1
ATOM 4747 N N . VAL A 1 592 ? 58.020 14.984 -82.796 1.00 89.69 592 VAL A N 1
ATOM 4748 C CA . VAL A 1 592 ? 58.183 16.360 -83.298 1.00 89.69 592 VAL A CA 1
ATOM 4749 C C . VAL A 1 592 ? 59.454 16.479 -84.144 1.00 89.69 592 VAL A C 1
ATOM 4751 O O . VAL A 1 592 ? 59.407 17.052 -85.236 1.00 89.69 592 VAL A O 1
ATOM 4754 N N . ILE A 1 593 ? 60.569 15.912 -83.675 1.00 90.38 593 ILE A N 1
ATOM 4755 C CA . ILE A 1 593 ? 61.841 15.899 -84.411 1.00 90.38 593 ILE A CA 1
ATOM 4756 C C . ILE A 1 593 ? 61.707 15.092 -85.710 1.00 90.38 593 ILE A C 1
ATOM 4758 O O . ILE A 1 593 ? 62.126 15.569 -86.763 1.00 90.38 593 ILE A O 1
ATOM 4762 N N . GLU A 1 594 ? 61.084 13.911 -85.673 1.00 87.81 594 GLU A N 1
ATOM 4763 C CA . GLU A 1 594 ? 60.876 13.058 -86.852 1.00 87.81 594 GLU A CA 1
ATOM 4764 C C . GLU A 1 594 ? 60.018 13.745 -87.925 1.00 87.81 594 GLU A C 1
ATOM 4766 O O . GLU A 1 594 ? 60.390 13.746 -89.098 1.00 87.81 594 GLU A O 1
ATOM 4771 N N . VAL A 1 595 ? 58.912 14.397 -87.543 1.00 88.25 595 VAL A N 1
ATOM 4772 C CA . VAL A 1 595 ? 58.062 15.165 -88.473 1.00 88.25 595 VAL A CA 1
ATOM 4773 C C . VAL A 1 595 ? 58.849 16.315 -89.110 1.00 88.25 595 VAL A C 1
ATOM 4775 O O . VAL A 1 595 ? 58.732 16.557 -90.315 1.00 88.25 595 VAL A O 1
ATOM 4778 N N . GLN A 1 596 ? 59.665 17.027 -88.326 1.00 87.50 596 GLN A N 1
ATOM 4779 C CA . GLN A 1 596 ? 60.504 18.115 -88.834 1.00 87.50 596 GLN A CA 1
ATOM 4780 C C . GLN A 1 596 ? 61.588 17.608 -89.788 1.00 87.50 596 GLN A C 1
ATOM 4782 O O . GLN A 1 596 ? 61.764 18.181 -90.866 1.00 87.50 596 GLN A O 1
ATOM 4787 N N . PHE A 1 597 ? 62.282 16.531 -89.421 1.00 88.12 597 PHE A N 1
ATOM 4788 C CA . PHE A 1 597 ? 63.291 15.898 -90.262 1.00 88.12 597 PHE A CA 1
ATOM 4789 C C . PHE A 1 597 ? 62.681 15.414 -91.576 1.00 88.12 597 PHE A C 1
ATOM 4791 O O . PHE A 1 597 ? 63.185 15.743 -92.648 1.00 88.12 597 PHE A O 1
ATOM 4798 N N . LEU A 1 598 ? 61.545 14.716 -91.514 1.00 86.69 598 LEU A N 1
ATOM 4799 C CA . LEU A 1 598 ? 60.865 14.207 -92.698 1.00 86.69 598 LEU A CA 1
ATOM 4800 C C . LEU A 1 598 ? 60.408 15.338 -93.624 1.00 86.69 598 LEU A C 1
ATOM 4802 O O . LEU A 1 598 ? 60.555 15.244 -94.841 1.00 86.69 598 LEU A O 1
ATOM 4806 N N . ARG A 1 599 ? 59.920 16.451 -93.063 1.00 85.94 599 ARG A N 1
ATOM 4807 C CA . ARG A 1 599 ? 59.605 17.658 -93.837 1.00 85.94 599 ARG A CA 1
ATOM 4808 C C . ARG A 1 599 ? 60.834 18.185 -94.577 1.00 85.94 599 ARG A C 1
ATOM 4810 O O . ARG A 1 599 ? 60.722 18.536 -95.750 1.00 85.94 599 ARG A O 1
ATOM 4817 N N . GLN A 1 600 ? 61.976 18.289 -93.897 1.00 86.44 600 GLN A N 1
ATOM 4818 C CA . GLN A 1 600 ? 63.218 18.777 -94.499 1.00 86.44 600 GLN A CA 1
ATOM 4819 C C . GLN A 1 600 ? 63.714 17.824 -95.590 1.00 86.44 600 GLN A C 1
ATOM 4821 O O . GLN A 1 600 ? 64.009 18.282 -96.691 1.00 86.44 600 GLN A O 1
ATOM 4826 N N . ALA A 1 601 ? 63.718 16.516 -95.323 1.00 85.94 601 ALA A N 1
ATOM 4827 C CA . ALA A 1 601 ? 64.126 15.487 -96.273 1.00 85.94 601 ALA A CA 1
ATOM 4828 C C . ALA A 1 601 ? 63.240 15.480 -97.529 1.00 85.94 601 ALA A C 1
ATOM 4830 O O . ALA A 1 601 ? 63.757 15.535 -98.641 1.00 85.94 601 ALA A O 1
ATOM 4831 N N . LEU A 1 602 ? 61.910 15.507 -97.374 1.00 85.06 602 LEU A N 1
ATOM 4832 C CA . LEU A 1 602 ? 60.981 15.580 -98.508 1.00 85.06 602 LEU A CA 1
ATOM 4833 C C . LEU A 1 602 ? 61.099 16.906 -99.273 1.00 85.06 602 LEU A C 1
ATOM 4835 O O . LEU A 1 602 ? 60.966 16.920 -100.492 1.00 85.06 602 LEU A O 1
ATOM 4839 N N . SER A 1 603 ? 61.364 18.022 -98.586 1.00 84.94 603 SER A N 1
ATOM 4840 C CA . SER A 1 603 ? 61.585 19.318 -99.239 1.00 84.94 603 SER A CA 1
ATOM 4841 C C . SER A 1 603 ? 62.884 19.340 -100.045 1.00 84.94 603 SER A C 1
ATOM 4843 O O . SER A 1 603 ? 62.892 19.873 -101.152 1.00 84.94 603 SER A O 1
ATOM 4845 N N . ALA A 1 604 ? 63.964 18.765 -99.508 1.00 84.88 604 ALA A N 1
ATOM 4846 C CA . ALA A 1 604 ? 65.231 18.616 -100.217 1.00 84.88 604 ALA A CA 1
ATOM 4847 C C . ALA A 1 604 ? 65.064 17.693 -101.430 1.00 84.88 604 ALA A C 1
ATOM 4849 O O . ALA A 1 604 ? 65.434 18.065 -102.540 1.00 84.88 604 ALA A O 1
ATOM 4850 N N . ARG A 1 605 ? 64.384 16.554 -101.245 1.00 82.56 605 ARG A N 1
ATOM 4851 C CA . ARG A 1 605 ? 64.067 15.616 -102.324 1.00 82.56 605 ARG A CA 1
ATOM 4852 C C . ARG A 1 605 ? 63.225 16.249 -103.429 1.00 82.56 605 ARG A C 1
ATOM 4854 O O . ARG A 1 605 ? 63.460 16.009 -104.610 1.00 82.56 605 ARG A O 1
ATOM 4861 N N . GLY A 1 606 ? 62.245 17.068 -103.050 1.00 83.12 606 GLY A N 1
ATOM 4862 C CA . GLY A 1 606 ? 61.439 17.842 -103.991 1.00 83.12 606 GLY A CA 1
ATOM 4863 C C . GLY A 1 606 ? 62.288 18.792 -104.829 1.00 83.12 606 GLY A C 1
ATOM 4864 O O . GLY A 1 606 ? 62.150 18.800 -106.048 1.00 83.12 606 GLY A O 1
ATOM 4865 N N . ALA A 1 607 ? 63.210 19.523 -104.195 1.00 83.75 607 ALA A N 1
ATOM 4866 C CA . ALA A 1 607 ? 64.129 20.417 -104.895 1.00 83.75 607 ALA A CA 1
ATOM 4867 C C . ALA A 1 607 ? 65.063 19.660 -105.858 1.00 83.75 607 ALA A C 1
ATOM 4869 O O . ALA A 1 607 ? 65.235 20.084 -106.998 1.00 83.75 607 ALA A O 1
ATOM 4870 N N . GLU A 1 608 ? 65.604 18.509 -105.444 1.00 81.00 608 GLU A N 1
ATOM 4871 C CA . GLU A 1 608 ? 66.435 17.650 -106.302 1.00 81.00 608 GLU A CA 1
ATOM 4872 C C . GLU A 1 608 ? 65.680 17.164 -107.547 1.00 81.00 608 GLU A C 1
ATOM 4874 O O . GLU A 1 608 ? 66.187 17.280 -108.667 1.00 81.00 608 GLU A O 1
ATOM 4879 N N . LEU A 1 609 ? 64.458 16.649 -107.367 1.00 79.50 609 LEU A N 1
ATOM 4880 C CA . LEU A 1 609 ? 63.623 16.167 -108.469 1.00 79.50 609 LEU A CA 1
ATOM 4881 C C . LEU A 1 609 ? 63.208 17.308 -109.404 1.00 79.50 609 LEU A C 1
ATOM 4883 O O . LEU A 1 609 ? 63.274 17.148 -110.624 1.00 79.50 609 LEU A O 1
ATOM 4887 N N . GLU A 1 610 ? 62.834 18.470 -108.865 1.00 81.81 610 GLU A N 1
ATOM 4888 C CA . GLU A 1 610 ? 62.559 19.665 -109.668 1.00 81.81 610 GLU A CA 1
ATOM 4889 C C . GLU A 1 610 ? 63.780 20.096 -110.482 1.00 81.81 610 GLU A C 1
ATOM 4891 O O . GLU A 1 610 ? 63.640 20.431 -111.657 1.00 81.81 610 GLU A O 1
ATOM 4896 N N . ASP A 1 611 ? 64.979 20.057 -109.904 1.00 82.44 611 ASP A N 1
ATOM 4897 C CA . ASP A 1 611 ? 66.206 20.423 -110.606 1.00 82.44 611 ASP A CA 1
ATOM 4898 C C . ASP A 1 611 ? 66.551 19.433 -111.729 1.00 82.44 611 ASP A C 1
ATOM 4900 O O . ASP A 1 611 ? 66.926 19.862 -112.822 1.00 82.44 611 ASP A O 1
ATOM 4904 N N . ILE A 1 612 ? 66.355 18.123 -111.530 1.00 78.25 612 ILE A N 1
ATOM 4905 C CA . ILE A 1 612 ? 66.521 17.115 -112.595 1.00 78.25 612 ILE A CA 1
ATOM 4906 C C . ILE A 1 612 ? 65.481 17.323 -113.709 1.00 78.25 612 ILE A C 1
ATOM 4908 O O . ILE A 1 612 ? 65.825 17.273 -114.893 1.00 78.25 612 ILE A O 1
ATOM 4912 N N . HIS A 1 613 ? 64.223 17.613 -113.361 1.00 78.81 613 HIS A N 1
ATOM 4913 C CA . HIS A 1 613 ? 63.180 17.949 -114.336 1.00 78.81 613 HIS A CA 1
ATOM 4914 C C . HIS A 1 613 ? 63.493 19.246 -115.100 1.00 78.81 613 HIS A C 1
ATOM 4916 O O . HIS A 1 613 ? 63.293 19.285 -116.315 1.00 78.81 613 HIS A O 1
ATOM 4922 N N . LYS A 1 614 ? 64.032 20.283 -114.442 1.00 82.88 614 LYS A N 1
ATOM 4923 C CA . LYS A 1 614 ? 64.494 21.522 -115.097 1.00 82.88 614 LYS A CA 1
ATOM 4924 C C . LYS A 1 614 ? 65.626 21.235 -116.079 1.00 82.88 614 LYS A C 1
ATOM 4926 O O . LYS A 1 614 ? 65.548 21.683 -117.218 1.00 82.88 614 LYS A O 1
ATOM 4931 N N . LEU A 1 615 ? 66.637 20.457 -115.681 1.00 80.00 615 LEU A N 1
ATOM 4932 C CA . LEU A 1 615 ? 67.732 20.050 -116.571 1.00 80.00 615 LEU A CA 1
ATOM 4933 C C . LEU A 1 615 ? 67.208 19.275 -117.789 1.00 80.00 615 LEU A C 1
ATOM 4935 O O . LEU A 1 615 ? 67.610 19.555 -118.916 1.00 80.00 615 LEU A O 1
ATOM 4939 N N . ASN A 1 616 ? 66.266 18.349 -117.583 1.00 79.12 616 ASN A N 1
ATOM 4940 C CA . ASN A 1 616 ? 65.630 17.611 -118.674 1.00 79.12 616 ASN A CA 1
ATOM 4941 C C . ASN A 1 616 ? 64.798 18.521 -119.589 1.00 79.12 616 ASN A C 1
ATOM 4943 O O . ASN A 1 616 ? 64.814 18.355 -120.805 1.00 79.12 616 ASN A O 1
ATOM 4947 N N . HIS A 1 617 ? 64.093 19.506 -119.031 1.00 81.62 617 HIS A N 1
ATOM 4948 C CA . HIS A 1 617 ? 63.348 20.486 -119.817 1.00 81.62 617 HIS A CA 1
ATOM 4949 C C . HIS A 1 617 ? 64.280 21.373 -120.653 1.00 81.62 617 HIS A C 1
ATOM 4951 O O . HIS A 1 617 ? 64.022 21.560 -121.840 1.00 81.62 617 HIS A O 1
ATOM 4957 N N . ILE A 1 618 ? 65.396 21.834 -120.076 1.00 82.00 618 ILE A N 1
ATOM 4958 C CA . ILE A 1 618 ? 66.447 22.572 -120.793 1.00 82.00 618 ILE A CA 1
ATOM 4959 C C . ILE A 1 618 ? 66.985 21.731 -121.958 1.00 82.00 618 ILE A C 1
ATOM 4961 O O . ILE A 1 618 ? 67.089 22.238 -123.072 1.00 82.00 618 ILE A O 1
ATOM 4965 N N . LEU A 1 619 ? 67.254 20.437 -121.741 1.00 78.50 619 LEU A N 1
ATOM 4966 C CA . LEU A 1 619 ? 67.686 19.520 -122.799 1.00 78.50 619 LEU A CA 1
ATOM 4967 C C . LEU A 1 619 ? 66.616 19.350 -123.893 1.00 78.50 619 LEU A C 1
ATOM 4969 O O . LEU A 1 619 ? 66.942 19.429 -125.074 1.00 78.50 619 LEU A O 1
ATOM 4973 N N . LYS A 1 620 ? 65.340 19.157 -123.523 1.00 77.88 620 LYS A N 1
ATOM 4974 C CA . LYS A 1 620 ? 64.214 19.061 -124.475 1.00 77.88 620 LYS A CA 1
ATOM 4975 C C . LYS A 1 620 ? 64.099 20.310 -125.351 1.00 77.88 620 LYS A C 1
ATOM 4977 O O . LYS A 1 620 ? 63.953 20.191 -126.567 1.00 77.88 620 LYS A O 1
ATOM 4982 N N . GLU A 1 621 ? 64.150 21.495 -124.749 1.00 79.25 621 GLU A N 1
ATOM 4983 C CA . GLU A 1 621 ? 64.060 22.763 -125.482 1.00 79.25 621 GLU A CA 1
ATOM 4984 C C . GLU A 1 621 ? 65.293 22.991 -126.365 1.00 79.25 621 GLU A C 1
ATOM 4986 O O . GLU A 1 621 ? 65.151 23.376 -127.525 1.00 79.25 621 GLU A O 1
ATOM 4991 N N . TRP A 1 622 ? 66.488 22.633 -125.887 1.00 80.19 622 TRP A N 1
ATOM 4992 C CA . TRP A 1 622 ? 67.705 22.675 -126.697 1.00 80.19 622 TRP A CA 1
ATOM 4993 C C . TRP A 1 622 ? 67.630 21.739 -127.917 1.00 80.19 622 TRP A C 1
ATOM 4995 O O . TRP A 1 622 ? 67.951 22.156 -129.029 1.00 80.19 622 TRP A O 1
ATOM 5005 N N . ILE A 1 623 ? 67.139 20.499 -127.760 1.00 71.75 623 ILE A N 1
ATOM 5006 C CA . ILE A 1 623 ? 66.936 19.561 -128.883 1.00 71.75 623 ILE A CA 1
ATOM 5007 C C . ILE A 1 623 ? 65.964 20.151 -129.913 1.00 71.75 623 ILE A C 1
ATOM 5009 O O . ILE A 1 623 ? 66.226 20.074 -131.115 1.00 71.75 623 ILE A O 1
ATOM 5013 N N . LYS A 1 624 ? 64.852 20.759 -129.472 1.00 75.94 624 LYS A N 1
ATOM 5014 C CA . LYS A 1 624 ? 63.907 21.437 -130.378 1.00 75.94 624 LYS A CA 1
ATOM 5015 C C . LYS A 1 624 ? 64.579 22.576 -131.144 1.00 75.94 624 LYS A C 1
ATOM 5017 O O . LYS A 1 624 ? 64.404 22.672 -132.359 1.00 75.94 624 LYS A O 1
ATOM 5022 N N . GLU A 1 625 ? 65.361 23.410 -130.459 1.00 75.56 625 GLU A N 1
ATOM 5023 C CA . GLU A 1 625 ? 66.091 24.516 -131.084 1.00 75.56 625 GLU A CA 1
ATOM 5024 C C . GLU A 1 625 ? 67.102 24.008 -132.128 1.00 75.56 625 GLU A C 1
ATOM 5026 O O . GLU A 1 625 ? 67.210 24.563 -133.224 1.00 75.56 625 GLU A O 1
ATOM 5031 N N . MET A 1 626 ? 67.807 22.912 -131.840 1.00 69.44 626 MET A N 1
ATOM 5032 C CA . MET A 1 626 ? 68.770 22.321 -132.774 1.00 69.44 626 MET A CA 1
ATOM 5033 C C . MET A 1 626 ? 68.106 21.642 -133.968 1.00 69.44 626 MET A C 1
ATOM 5035 O O . MET A 1 626 ? 68.579 21.809 -135.092 1.00 69.44 626 MET A O 1
ATOM 5039 N N . LYS A 1 627 ? 66.970 20.961 -133.775 1.00 67.75 627 LYS A N 1
ATOM 5040 C CA . LYS A 1 627 ? 66.157 20.439 -134.886 1.00 67.75 627 LYS A CA 1
ATOM 5041 C C . LYS A 1 627 ? 65.695 21.551 -135.825 1.00 67.75 627 LYS A C 1
ATOM 5043 O O . LYS A 1 627 ? 65.715 21.361 -137.037 1.00 67.75 627 LYS A O 1
ATOM 5048 N N . PHE A 1 628 ? 65.344 22.720 -135.286 1.00 68.00 628 PHE A N 1
ATOM 5049 C CA . PHE A 1 628 ? 65.011 23.893 -136.094 1.00 68.00 628 PHE A CA 1
ATOM 5050 C C . PHE A 1 628 ? 66.226 24.417 -136.885 1.00 68.00 628 PHE A C 1
ATOM 5052 O O . PHE A 1 628 ? 66.102 24.758 -138.060 1.00 68.00 628 PHE A O 1
ATOM 5059 N N . LYS A 1 629 ? 67.426 24.422 -136.286 1.00 66.44 629 LYS A N 1
ATOM 5060 C CA . LYS A 1 629 ? 68.675 24.847 -136.953 1.00 66.44 629 LYS A CA 1
ATOM 5061 C C . LYS A 1 629 ? 69.216 23.842 -137.985 1.00 66.44 629 LYS A C 1
ATOM 5063 O O . LYS A 1 629 ? 69.965 24.258 -138.873 1.00 66.44 629 LYS A O 1
ATOM 5068 N N . ALA A 1 630 ? 68.845 22.564 -137.876 1.00 59.50 630 ALA A N 1
ATOM 5069 C CA . ALA A 1 630 ? 69.287 21.456 -138.732 1.00 59.50 630 ALA A CA 1
ATOM 5070 C C . ALA A 1 630 ? 68.477 21.286 -140.035 1.00 59.50 630 ALA A C 1
ATOM 5072 O O . ALA A 1 630 ? 68.764 20.385 -140.825 1.00 59.50 630 ALA A O 1
ATOM 5073 N N . VAL A 1 631 ? 67.479 22.139 -140.287 1.00 60.78 631 VAL A N 1
ATOM 5074 C CA . VAL A 1 631 ? 66.718 22.131 -141.543 1.00 60.78 631 VAL A CA 1
ATOM 5075 C C . VAL A 1 631 ? 67.633 22.546 -142.703 1.00 60.78 631 VAL A C 1
ATOM 5077 O O . VAL A 1 631 ? 68.225 23.628 -142.691 1.00 60.78 631 VAL A O 1
ATOM 5080 N N . LYS A 1 632 ? 67.766 21.655 -143.691 1.00 55.09 632 LYS A N 1
ATOM 5081 C CA . LYS A 1 632 ? 68.535 21.852 -144.929 1.00 55.09 632 LYS A CA 1
ATOM 5082 C C . LYS A 1 632 ? 67.846 22.893 -145.819 1.00 55.09 632 LYS A C 1
ATOM 5084 O O . LYS A 1 632 ? 66.628 22.824 -145.972 1.00 55.09 632 LYS A O 1
ATOM 5089 N N . SER A 1 633 ? 68.601 23.820 -146.410 1.00 51.94 633 SER A N 1
ATOM 5090 C CA . SER A 1 633 ? 68.083 24.702 -147.464 1.00 51.94 633 SER A CA 1
ATOM 5091 C C . SER A 1 633 ? 68.496 24.150 -148.828 1.00 51.94 633 SER A C 1
ATOM 5093 O O . SER A 1 633 ? 69.671 23.877 -149.045 1.00 51.94 633 SER A O 1
ATOM 5095 N N . ASP A 1 634 ? 67.541 23.930 -149.733 1.00 43.38 634 ASP A N 1
ATOM 5096 C CA . ASP A 1 634 ? 67.829 23.437 -151.084 1.00 43.38 634 ASP A CA 1
ATOM 5097 C C . ASP A 1 634 ? 68.422 24.575 -151.938 1.00 43.38 634 ASP A C 1
ATOM 5099 O O . ASP A 1 634 ? 67.693 25.342 -152.566 1.00 43.38 634 ASP A O 1
ATOM 5103 N N . SER A 1 635 ? 69.754 24.701 -151.946 1.00 46.97 635 SER A N 1
ATOM 5104 C CA . SER A 1 635 ? 70.510 25.592 -152.841 1.00 46.97 635 SER A CA 1
ATOM 5105 C C . SER A 1 635 ? 71.641 24.815 -153.526 1.00 46.97 635 SER A C 1
ATOM 5107 O O . SER A 1 635 ? 72.475 24.194 -152.872 1.00 46.97 635 SER A O 1
ATOM 5109 N N . ASN A 1 636 ? 71.648 24.822 -154.864 1.00 50.50 636 ASN A N 1
ATOM 5110 C CA . ASN A 1 636 ? 72.517 24.016 -155.738 1.00 50.50 636 ASN A CA 1
ATOM 5111 C C . ASN A 1 636 ? 73.840 24.723 -156.113 1.00 50.50 636 ASN A C 1
ATOM 5113 O O . ASN A 1 636 ? 74.320 24.578 -157.239 1.00 50.50 636 ASN A O 1
ATOM 5117 N N . ASP A 1 637 ? 74.443 25.475 -155.189 1.00 50.22 637 ASP A N 1
ATOM 5118 C CA . ASP A 1 637 ? 75.695 26.204 -155.431 1.00 50.22 637 ASP A CA 1
ATOM 5119 C C . ASP A 1 637 ? 76.872 25.629 -154.611 1.00 50.22 637 ASP A C 1
ATOM 5121 O O . ASP A 1 637 ? 76.789 25.421 -153.400 1.00 50.22 637 ASP A O 1
ATOM 5125 N N . ILE A 1 638 ? 78.008 25.345 -155.259 1.00 52.12 638 ILE A N 1
ATOM 5126 C CA . ILE A 1 638 ? 79.167 24.659 -154.641 1.00 52.12 638 ILE A CA 1
ATOM 5127 C C . ILE A 1 638 ? 79.819 25.525 -153.545 1.00 52.12 638 ILE A C 1
ATOM 5129 O O . ILE A 1 638 ? 80.408 24.987 -152.604 1.00 52.12 638 ILE A O 1
ATOM 5133 N N . SER A 1 639 ? 79.652 26.851 -153.600 1.00 55.81 639 SER A N 1
ATOM 5134 C CA . SER A 1 639 ? 80.072 27.767 -152.529 1.00 55.81 639 SER A CA 1
ATOM 5135 C C . SER A 1 639 ? 79.222 27.626 -151.251 1.00 55.81 639 SER A C 1
ATOM 5137 O O . SER A 1 639 ? 79.763 27.752 -150.148 1.00 55.81 639 SER A O 1
ATOM 5139 N N . ASP A 1 640 ? 77.937 27.273 -151.371 1.00 56.41 640 ASP A N 1
ATOM 5140 C CA . ASP A 1 640 ? 77.020 27.087 -150.235 1.00 56.41 640 ASP A CA 1
ATOM 5141 C C . ASP A 1 640 ? 77.285 25.765 -149.499 1.00 56.41 640 ASP A C 1
ATOM 5143 O O . ASP A 1 640 ? 77.217 25.704 -148.270 1.00 56.41 640 ASP A O 1
ATOM 5147 N N . THR A 1 641 ? 77.734 24.726 -150.212 1.00 57.00 641 THR A N 1
ATOM 5148 C CA . THR A 1 641 ? 78.036 23.416 -149.602 1.00 57.00 641 THR A CA 1
ATOM 5149 C C . THR A 1 641 ? 79.182 23.455 -148.580 1.00 57.00 641 THR A C 1
ATOM 5151 O O . THR A 1 641 ? 79.201 22.657 -147.642 1.00 57.00 641 THR A O 1
ATOM 5154 N N . LYS A 1 642 ? 80.124 24.405 -148.694 1.00 60.09 642 LYS A N 1
ATOM 5155 C CA . LYS A 1 642 ? 81.233 24.576 -147.734 1.00 60.09 642 LYS A CA 1
ATOM 5156 C C . LYS A 1 642 ? 80.815 25.373 -146.492 1.00 60.09 642 LYS A C 1
ATOM 5158 O O . LYS A 1 642 ? 81.269 25.055 -145.393 1.00 60.09 642 LYS A O 1
ATOM 5163 N N . ALA A 1 643 ? 79.942 26.369 -146.655 1.00 62.44 643 ALA A N 1
ATOM 5164 C CA . ALA A 1 643 ? 79.367 27.135 -145.550 1.00 62.44 643 ALA A CA 1
ATOM 5165 C C . ALA A 1 643 ? 78.365 26.292 -144.743 1.00 62.44 643 ALA A C 1
ATOM 5167 O O . ALA A 1 643 ? 78.388 26.321 -143.513 1.00 62.44 643 ALA A O 1
ATOM 5168 N N . GLU A 1 644 ? 77.552 25.470 -145.413 1.00 61.78 644 GLU A N 1
ATOM 5169 C CA . GLU A 1 644 ? 76.687 24.491 -144.751 1.00 61.78 644 GLU A CA 1
ATOM 5170 C C . GLU A 1 644 ? 77.500 23.409 -144.028 1.00 61.78 644 GLU A C 1
ATOM 5172 O O . GLU A 1 644 ? 77.165 23.061 -142.899 1.00 61.78 644 GLU A O 1
ATOM 5177 N N . LEU A 1 645 ? 78.613 22.927 -144.597 1.00 61.97 645 LEU A N 1
ATOM 5178 C CA . LEU A 1 645 ? 79.500 21.981 -143.911 1.00 61.97 645 LEU A CA 1
ATOM 5179 C C . LEU A 1 645 ? 80.116 22.583 -142.634 1.00 61.97 645 LEU A C 1
ATOM 5181 O O . LEU A 1 645 ? 80.167 21.900 -141.613 1.00 61.97 645 LEU A O 1
ATOM 5185 N N . GLU A 1 646 ? 80.559 23.845 -142.651 1.00 64.75 646 GLU A N 1
ATOM 5186 C CA . GLU A 1 646 ? 81.040 24.525 -141.434 1.00 64.75 646 GLU A CA 1
ATOM 5187 C C . GLU A 1 646 ? 79.910 24.814 -140.434 1.00 64.75 646 GLU A C 1
ATOM 5189 O O . GLU A 1 646 ? 80.104 24.658 -139.228 1.00 64.75 646 GLU A O 1
ATOM 5194 N N . LYS A 1 647 ? 78.691 25.115 -140.903 1.00 68.38 647 LYS A N 1
ATOM 5195 C CA . LYS A 1 647 ? 77.494 25.215 -140.050 1.00 68.38 647 LYS A CA 1
ATOM 5196 C C . LYS A 1 647 ? 77.182 23.877 -139.364 1.00 68.38 647 LYS A C 1
ATOM 5198 O O . LYS A 1 647 ? 76.958 23.853 -138.155 1.00 68.38 647 LYS A O 1
ATOM 5203 N N . PHE A 1 648 ? 77.224 22.760 -140.095 1.00 66.38 648 PHE A N 1
ATOM 5204 C CA . PHE A 1 648 ? 77.012 21.417 -139.544 1.00 66.38 648 PHE A CA 1
ATOM 5205 C C . PHE A 1 648 ? 78.171 20.949 -138.646 1.00 66.38 648 PHE A C 1
ATOM 5207 O O . PHE A 1 648 ? 77.918 20.272 -137.651 1.00 66.38 648 PHE A O 1
ATOM 5214 N N . LYS A 1 649 ? 79.424 21.355 -138.899 1.00 66.88 649 LYS A N 1
ATOM 5215 C CA . LYS A 1 649 ? 80.546 21.136 -137.961 1.00 66.88 649 LYS A CA 1
ATOM 5216 C C . LYS A 1 649 ? 80.407 21.960 -136.679 1.00 66.88 649 LYS A C 1
ATOM 5218 O O . LYS A 1 649 ? 80.690 21.445 -135.599 1.00 66.88 649 LYS A O 1
ATOM 5223 N N . GLY A 1 650 ? 79.941 23.207 -136.779 1.00 66.31 650 GLY A N 1
ATOM 5224 C CA . GLY A 1 650 ? 79.616 24.053 -135.628 1.00 66.31 650 GLY A CA 1
ATOM 5225 C C . GLY A 1 650 ? 78.486 23.462 -134.781 1.00 66.31 650 GLY A C 1
ATOM 5226 O O . GLY A 1 650 ? 78.607 23.394 -133.559 1.00 66.31 650 GLY A O 1
ATOM 5227 N N . LEU A 1 651 ? 77.440 22.938 -135.429 1.00 66.81 651 LEU A N 1
ATOM 5228 C CA . LEU A 1 651 ? 76.383 22.153 -134.782 1.00 66.81 651 LEU A CA 1
ATOM 5229 C C . LEU A 1 651 ? 76.958 20.900 -134.104 1.00 66.81 651 LEU A C 1
ATOM 5231 O O . LEU A 1 651 ? 76.717 20.698 -132.918 1.00 66.81 651 LEU A O 1
ATOM 5235 N N . ALA A 1 652 ? 77.797 20.114 -134.785 1.00 64.94 652 ALA A N 1
ATOM 5236 C CA . ALA A 1 652 ? 78.433 18.929 -134.200 1.00 64.94 652 ALA A CA 1
ATOM 5237 C C . ALA A 1 652 ? 79.298 19.254 -132.962 1.00 64.94 652 ALA A C 1
ATOM 5239 O O . ALA A 1 652 ? 79.353 18.464 -132.017 1.00 64.94 652 ALA A O 1
ATOM 5240 N N . HIS A 1 653 ? 79.942 20.427 -132.918 1.00 68.69 653 HIS A N 1
ATOM 5241 C CA . HIS A 1 653 ? 80.668 20.877 -131.728 1.00 68.69 653 HIS A CA 1
ATOM 5242 C C . HIS A 1 653 ? 79.725 21.275 -130.577 1.00 68.69 653 HIS A C 1
ATOM 5244 O O . HIS A 1 653 ? 80.023 20.967 -129.421 1.00 68.69 653 HIS A O 1
ATOM 5250 N N . GLN A 1 654 ? 78.574 21.889 -130.877 1.00 68.19 654 GLN A N 1
ATOM 5251 C CA . GLN A 1 654 ? 77.538 22.208 -129.886 1.00 68.19 654 GLN A CA 1
ATOM 5252 C C . GLN A 1 654 ? 76.876 20.948 -129.308 1.00 68.19 654 GLN A C 1
ATOM 5254 O O . GLN A 1 654 ? 76.643 20.901 -128.102 1.00 68.19 654 GLN A O 1
ATOM 5259 N N . PHE A 1 655 ? 76.673 19.894 -130.107 1.00 68.75 655 PHE A N 1
ATOM 5260 C CA . PHE A 1 655 ? 76.228 18.586 -129.602 1.00 68.75 655 PHE A CA 1
ATOM 5261 C C . PHE A 1 655 ? 77.217 18.008 -128.584 1.00 68.75 655 PHE A C 1
ATOM 5263 O O . PHE A 1 655 ? 76.809 17.624 -127.491 1.00 68.75 655 PHE A O 1
ATOM 5270 N N . ARG A 1 656 ? 78.527 18.059 -128.868 1.00 67.06 656 ARG A N 1
ATOM 5271 C CA . ARG A 1 656 ? 79.552 17.649 -127.888 1.00 67.06 656 ARG A CA 1
ATOM 5272 C C . ARG A 1 656 ? 79.543 18.492 -126.612 1.00 67.06 656 ARG A C 1
ATOM 5274 O O . ARG A 1 656 ? 79.877 17.972 -125.559 1.00 67.06 656 ARG A O 1
ATOM 5281 N N . SER A 1 657 ? 79.159 19.768 -126.675 1.00 70.69 657 SER A N 1
ATOM 5282 C CA . SER A 1 657 ? 79.083 20.620 -125.475 1.00 70.69 657 SER A CA 1
ATOM 5283 C C . SER A 1 657 ? 77.896 20.291 -124.559 1.00 70.69 657 SER A C 1
ATOM 5285 O O . SER A 1 657 ? 77.921 20.625 -123.380 1.00 70.69 657 SER A O 1
ATOM 5287 N N . GLN A 1 658 ? 76.864 19.622 -125.084 1.00 75.38 658 GLN A N 1
ATOM 5288 C CA . GLN A 1 658 ? 75.698 19.185 -124.310 1.00 75.38 658 GLN A CA 1
ATOM 5289 C C . GLN A 1 658 ? 75.820 17.750 -123.786 1.00 75.38 658 GLN A C 1
ATOM 5291 O O . GLN A 1 658 ? 75.000 17.336 -122.964 1.00 75.38 658 GLN A O 1
ATOM 5296 N N . ASP A 1 659 ? 76.855 17.005 -124.191 1.00 73.38 659 ASP A N 1
ATOM 5297 C CA . ASP A 1 659 ? 77.139 15.687 -123.614 1.00 73.38 659 ASP A CA 1
ATOM 5298 C C . ASP A 1 659 ? 77.363 15.782 -122.098 1.00 73.38 659 ASP A C 1
ATOM 5300 O O . ASP A 1 659 ? 76.921 14.898 -121.370 1.00 73.38 659 ASP A O 1
ATOM 5304 N N . ASP A 1 660 ? 77.946 16.873 -121.592 1.00 74.62 660 ASP A N 1
ATOM 5305 C CA . ASP A 1 660 ? 78.114 17.098 -120.150 1.00 74.62 660 ASP A CA 1
ATOM 5306 C C . ASP A 1 660 ? 76.770 17.235 -119.419 1.00 74.62 660 ASP A C 1
ATOM 5308 O O . ASP A 1 660 ? 76.586 16.681 -118.333 1.00 74.62 660 ASP A O 1
ATOM 5312 N N . LEU A 1 661 ? 75.791 17.910 -120.031 1.00 76.88 661 LEU A N 1
ATOM 5313 C CA . LEU A 1 661 ? 74.445 18.067 -119.473 1.00 76.88 661 LEU A CA 1
ATOM 5314 C C . LEU A 1 661 ? 73.677 16.738 -119.500 1.00 76.88 661 LEU A C 1
ATOM 5316 O O . LEU A 1 661 ? 73.052 16.355 -118.510 1.00 76.88 661 LEU A O 1
ATOM 5320 N N . VAL A 1 662 ? 73.791 15.984 -120.595 1.00 74.69 662 VAL A N 1
ATOM 5321 C CA . VAL A 1 662 ? 73.224 14.634 -120.724 1.00 74.69 662 VAL A CA 1
ATOM 5322 C C . VAL A 1 662 ? 73.875 13.658 -119.740 1.00 74.69 662 VAL A C 1
ATOM 5324 O O . VAL A 1 662 ? 73.183 12.825 -119.152 1.00 74.69 662 VAL A O 1
ATOM 5327 N N . ASN A 1 663 ? 75.186 13.756 -119.523 1.00 75.94 663 ASN A N 1
ATOM 5328 C CA . ASN A 1 663 ? 75.915 12.940 -118.556 1.00 75.94 663 ASN A CA 1
ATOM 5329 C C . ASN A 1 663 ? 75.549 13.305 -117.112 1.00 75.94 663 ASN A C 1
ATOM 5331 O O . ASN A 1 663 ? 75.441 12.405 -116.284 1.00 75.94 663 ASN A O 1
ATOM 5335 N N . ASN A 1 664 ? 75.275 14.580 -116.820 1.00 78.56 664 ASN A N 1
ATOM 5336 C CA . ASN A 1 664 ? 74.775 15.032 -115.517 1.00 78.56 664 ASN A CA 1
ATOM 5337 C C . ASN A 1 664 ? 73.347 14.522 -115.238 1.00 78.56 664 ASN A C 1
ATOM 5339 O O . ASN A 1 664 ? 73.067 14.014 -114.156 1.00 78.56 664 ASN A O 1
ATOM 5343 N N . ILE A 1 665 ? 72.448 14.560 -116.228 1.00 74.69 665 ILE A N 1
ATOM 5344 C CA . ILE A 1 665 ? 71.112 13.954 -116.087 1.00 74.69 665 ILE A CA 1
ATOM 5345 C C . ILE A 1 665 ? 71.242 12.435 -115.882 1.00 74.69 665 ILE A C 1
ATOM 5347 O O . ILE A 1 665 ? 70.608 11.879 -114.989 1.00 74.69 665 ILE A O 1
ATOM 5351 N N . LYS A 1 666 ? 72.105 11.752 -116.646 1.00 71.44 666 LYS A N 1
ATOM 5352 C CA . LYS A 1 666 ? 72.340 10.306 -116.487 1.00 71.44 666 LYS A CA 1
ATOM 5353 C C . LYS A 1 666 ? 72.931 9.933 -115.131 1.00 71.44 666 LYS A C 1
ATOM 5355 O O . LYS A 1 666 ? 72.476 8.948 -114.564 1.00 71.44 666 LYS A O 1
ATOM 5360 N N . SER A 1 667 ? 73.910 10.683 -114.621 1.00 75.19 667 SER A N 1
ATOM 5361 C CA . SER A 1 667 ? 74.559 10.383 -113.338 1.00 75.19 667 SER A CA 1
ATOM 5362 C C . SER A 1 667 ? 73.590 10.525 -112.162 1.00 75.19 667 SER A C 1
ATOM 5364 O O . SER A 1 667 ? 73.617 9.722 -111.228 1.00 75.19 667 SER A O 1
ATOM 5366 N N . ARG A 1 668 ? 72.672 11.495 -112.236 1.00 73.06 668 ARG A N 1
ATOM 5367 C CA . ARG A 1 668 ? 71.600 11.665 -111.248 1.00 73.06 668 ARG A CA 1
ATOM 5368 C C . ARG A 1 668 ? 70.532 10.574 -111.353 1.00 73.06 668 ARG A C 1
ATOM 5370 O O . ARG A 1 668 ? 70.110 10.046 -110.334 1.00 73.06 668 ARG A O 1
ATOM 5377 N N . LEU A 1 669 ? 70.170 10.156 -112.568 1.00 69.56 669 LEU A N 1
ATOM 5378 C CA . LEU A 1 669 ? 69.240 9.038 -112.788 1.00 69.56 669 LEU A CA 1
ATOM 5379 C C . LEU A 1 669 ? 69.830 7.670 -112.416 1.00 69.56 669 LEU A C 1
ATOM 5381 O O . LEU A 1 669 ? 69.075 6.760 -112.100 1.00 69.56 669 LEU A O 1
ATOM 5385 N N . SER A 1 670 ? 71.154 7.489 -112.464 1.00 64.62 670 SER A N 1
ATOM 5386 C CA . SER A 1 670 ? 71.798 6.234 -112.045 1.00 64.62 670 SER A CA 1
ATOM 5387 C C . SER A 1 670 ? 71.881 6.070 -110.530 1.00 64.62 670 SER A C 1
ATOM 5389 O O . SER A 1 670 ? 71.976 4.944 -110.051 1.00 64.62 670 SER A O 1
ATOM 5391 N N . ASN A 1 671 ? 71.842 7.175 -109.784 1.00 61.72 671 ASN A N 1
ATOM 5392 C CA . ASN A 1 671 ? 71.907 7.159 -108.324 1.00 61.72 671 ASN A CA 1
ATOM 5393 C C . ASN A 1 671 ? 70.535 6.973 -107.667 1.00 61.72 671 ASN A C 1
ATOM 5395 O O . ASN A 1 671 ? 70.463 6.768 -106.458 1.00 61.72 671 ASN A O 1
ATOM 5399 N N . GLU A 1 672 ? 69.445 7.044 -108.432 1.00 61.69 672 GLU A N 1
ATOM 5400 C CA . GLU A 1 672 ? 68.106 7.183 -107.872 1.00 61.69 672 GLU A CA 1
ATOM 5401 C C . GLU A 1 672 ? 67.081 6.336 -108.628 1.00 61.69 672 GLU A C 1
ATOM 5403 O O . GLU A 1 672 ? 67.099 6.250 -109.853 1.00 61.69 672 GLU A O 1
ATOM 5408 N N . SER A 1 673 ? 66.125 5.742 -107.907 1.00 62.38 673 SER A N 1
ATOM 5409 C CA . SER A 1 673 ? 65.008 4.975 -108.492 1.00 62.38 673 SER A CA 1
ATOM 5410 C C . SER A 1 673 ? 63.921 5.883 -109.095 1.00 62.38 673 SER A C 1
ATOM 5412 O O . SER A 1 673 ? 62.728 5.661 -108.900 1.00 62.38 673 SER A O 1
ATOM 5414 N N . ILE A 1 674 ? 64.321 6.933 -109.814 1.00 70.31 674 ILE A N 1
ATOM 5415 C CA . ILE A 1 674 ? 63.405 7.837 -110.519 1.00 70.31 674 ILE A CA 1
ATOM 5416 C C . ILE A 1 674 ? 62.830 7.104 -111.740 1.00 70.31 674 ILE A C 1
ATOM 5418 O O . ILE A 1 674 ? 63.584 6.437 -112.450 1.00 70.31 674 ILE A O 1
ATOM 5422 N N . PRO A 1 675 ? 61.529 7.245 -112.062 1.00 69.31 675 PRO A N 1
ATOM 5423 C CA . PRO A 1 675 ? 60.972 6.776 -113.326 1.00 69.31 675 PRO A CA 1
ATOM 5424 C C . PRO A 1 675 ? 61.730 7.374 -114.518 1.00 69.31 675 PRO A C 1
ATOM 5426 O O . PRO A 1 675 ? 61.556 8.530 -114.893 1.00 69.31 675 PRO A O 1
ATOM 5429 N N . THR A 1 676 ? 62.595 6.572 -115.133 1.00 67.56 676 THR A N 1
ATOM 5430 C CA . THR A 1 676 ? 63.572 7.059 -116.114 1.00 67.56 676 THR A CA 1
ATOM 5431 C C . THR A 1 676 ? 62.993 7.263 -117.509 1.00 67.56 676 THR A C 1
ATOM 5433 O O . THR A 1 676 ? 63.660 7.868 -118.338 1.00 67.56 676 THR A O 1
ATOM 5436 N N . LYS A 1 677 ? 61.771 6.794 -117.789 1.00 69.94 677 LYS A N 1
ATOM 5437 C CA . LYS A 1 677 ? 61.198 6.731 -119.145 1.00 69.94 677 LYS A CA 1
ATOM 5438 C C . LYS A 1 677 ? 61.193 8.085 -119.862 1.00 69.94 677 LYS A C 1
ATOM 5440 O O . LYS A 1 677 ? 61.746 8.195 -120.946 1.00 69.94 677 LYS A O 1
ATOM 5445 N N . GLU A 1 678 ? 60.661 9.131 -119.233 1.00 69.31 678 GLU A N 1
ATOM 5446 C CA . GLU A 1 678 ? 60.577 10.467 -119.846 1.00 69.31 678 GLU A CA 1
ATOM 5447 C C . GLU A 1 678 ? 61.963 11.108 -120.068 1.00 69.31 678 GLU A C 1
ATOM 5449 O O . GLU A 1 678 ? 62.204 11.823 -121.048 1.00 69.31 678 GLU A O 1
ATOM 5454 N N . PHE A 1 679 ? 62.901 10.835 -119.162 1.00 77.31 679 PHE A N 1
ATOM 5455 C CA . PHE A 1 679 ? 64.280 11.296 -119.276 1.00 77.31 679 PHE A CA 1
ATOM 5456 C C . PHE A 1 679 ? 65.043 10.513 -120.346 1.00 77.31 679 PHE A C 1
ATOM 5458 O O . PHE A 1 679 ? 65.784 11.095 -121.132 1.00 77.31 679 PHE A O 1
ATOM 5465 N N . GLN A 1 680 ? 64.833 9.198 -120.427 1.00 71.12 680 GLN A N 1
ATOM 5466 C CA . GLN A 1 680 ? 65.424 8.335 -121.441 1.00 71.12 680 GLN A CA 1
ATOM 5467 C C . GLN A 1 680 ? 64.881 8.633 -122.831 1.00 71.12 680 GLN A C 1
ATOM 5469 O O . GLN A 1 680 ? 65.675 8.630 -123.767 1.00 71.12 680 GLN A O 1
ATOM 5474 N N . ASP A 1 681 ? 63.595 8.948 -122.979 1.00 72.88 681 ASP A N 1
ATOM 5475 C CA . ASP A 1 681 ? 63.022 9.391 -124.252 1.00 72.88 681 ASP A CA 1
ATOM 5476 C C . ASP A 1 681 ? 63.743 10.655 -124.741 1.00 72.88 681 ASP A C 1
ATOM 5478 O O . ASP A 1 681 ? 64.199 10.705 -125.881 1.00 72.88 681 ASP A O 1
ATOM 5482 N N . THR A 1 682 ? 63.980 11.617 -123.844 1.00 70.88 682 THR A N 1
ATOM 5483 C CA . THR A 1 682 ? 64.719 12.858 -124.148 1.00 70.88 682 THR A CA 1
ATOM 5484 C C . THR A 1 682 ? 66.186 12.592 -124.492 1.00 70.88 682 THR A C 1
ATOM 5486 O O . THR A 1 682 ? 66.714 13.123 -125.465 1.00 70.88 682 THR A O 1
ATOM 5489 N N . ILE A 1 683 ? 66.860 11.732 -123.726 1.00 72.94 683 ILE A N 1
ATOM 5490 C CA . ILE A 1 683 ? 68.258 11.342 -123.966 1.00 72.94 683 ILE A CA 1
ATOM 5491 C C . ILE A 1 683 ? 68.398 10.549 -125.276 1.00 72.94 683 ILE A C 1
ATOM 5493 O O . ILE A 1 683 ? 69.402 10.668 -125.980 1.00 72.94 683 ILE A O 1
ATOM 5497 N N . THR A 1 684 ? 67.412 9.720 -125.613 1.00 72.56 684 THR A N 1
ATOM 5498 C CA . THR A 1 684 ? 67.385 8.944 -126.860 1.00 72.56 684 THR A CA 1
ATOM 5499 C C . THR A 1 684 ? 67.102 9.857 -128.043 1.00 72.56 684 THR A C 1
ATOM 5501 O O . THR A 1 684 ? 67.733 9.715 -129.086 1.00 72.56 684 THR A O 1
ATOM 5504 N N . GLU A 1 685 ? 66.219 10.839 -127.871 1.00 73.00 685 GLU A N 1
ATOM 5505 C CA . GLU A 1 685 ? 65.976 11.887 -128.855 1.00 73.00 685 GLU A CA 1
ATOM 5506 C C . GLU A 1 685 ? 67.229 12.742 -129.086 1.00 73.00 685 GLU A C 1
ATOM 5508 O O . GLU A 1 685 ? 67.572 12.990 -130.240 1.00 73.00 685 GLU A O 1
ATOM 5513 N N . PHE A 1 686 ? 67.975 13.089 -128.031 1.00 74.88 686 PHE A N 1
ATOM 5514 C CA . PHE A 1 686 ? 69.276 13.758 -128.141 1.00 74.88 686 PHE A CA 1
ATOM 5515 C C . PHE A 1 686 ? 70.295 12.924 -128.920 1.00 74.88 686 PHE A C 1
ATOM 5517 O O . PHE A 1 686 ? 70.984 13.461 -129.767 1.00 74.88 686 PHE A O 1
ATOM 5524 N N . ARG A 1 687 ? 70.380 11.610 -128.666 1.00 70.75 687 ARG A N 1
ATOM 5525 C CA . ARG A 1 687 ? 71.288 10.705 -129.400 1.00 70.75 687 ARG A CA 1
ATOM 5526 C C . ARG A 1 687 ? 70.889 10.479 -130.858 1.00 70.75 687 ARG A C 1
ATOM 5528 O O . ARG A 1 687 ? 71.728 10.073 -131.655 1.00 70.75 687 ARG A O 1
ATOM 5535 N N . ARG A 1 688 ? 69.597 10.606 -131.167 1.00 68.31 688 ARG A N 1
ATOM 5536 C CA . ARG A 1 688 ? 69.048 10.409 -132.514 1.00 68.31 688 ARG A CA 1
ATOM 5537 C C . ARG A 1 688 ? 69.201 11.657 -133.384 1.00 68.31 688 ARG A C 1
ATOM 5539 O O . ARG A 1 688 ? 69.234 11.515 -134.605 1.00 68.31 688 ARG A O 1
ATOM 5546 N N . THR A 1 689 ? 69.193 12.832 -132.758 1.00 61.50 689 THR A N 1
ATOM 5547 C CA . THR A 1 689 ? 69.415 14.132 -133.405 1.00 61.50 689 THR A CA 1
ATOM 5548 C C . THR A 1 689 ? 70.909 14.332 -133.611 1.00 61.50 689 THR A C 1
ATOM 5550 O O . THR A 1 689 ? 71.268 14.872 -134.679 1.00 61.50 689 THR A O 1
#

Solvent-accessible surface area (backbone atoms only — not comparable to full-atom values): 36462 Å² total; per-residue (Å²): 113,77,63,60,57,49,51,58,53,49,53,51,51,55,61,72,44,52,70,52,54,76,44,100,49,26,72,61,53,50,51,51,51,51,50,51,52,51,54,48,52,51,51,51,50,51,49,53,52,50,48,52,51,50,53,54,49,49,55,37,45,53,51,19,53,54,32,44,51,54,34,51,55,52,51,51,54,52,51,49,55,51,48,58,51,56,54,65,58,76,76,52,52,72,68,56,47,51,54,35,42,50,53,52,50,53,53,59,67,47,40,64,60,55,52,50,35,48,49,51,22,45,57,33,43,57,60,38,47,77,80,49,58,74,77,61,34,54,54,52,52,50,53,47,52,48,54,53,51,50,49,55,52,47,54,54,48,53,53,52,51,44,52,49,44,54,50,54,51,50,52,49,50,52,45,56,57,54,49,51,52,57,55,50,50,50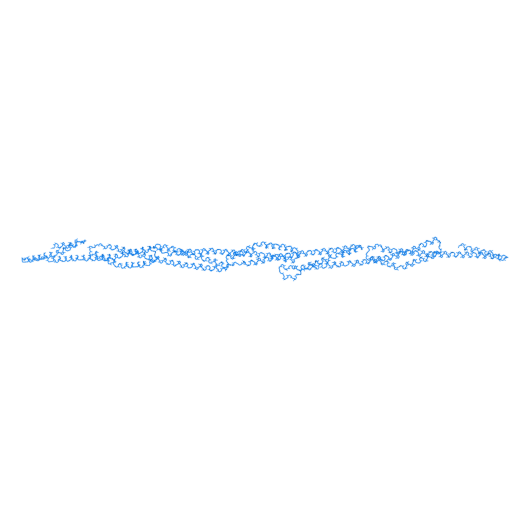,53,57,50,51,52,52,52,49,51,62,68,67,61,57,84,65,79,86,64,53,90,79,39,73,67,77,67,45,72,50,59,69,60,52,52,50,52,45,52,52,46,50,52,52,43,51,54,53,63,68,44,48,68,60,52,53,53,44,34,51,55,22,54,78,57,65,35,60,66,66,30,51,50,55,51,49,53,49,53,50,51,50,48,54,44,50,53,52,42,50,54,49,47,54,34,51,52,30,44,47,51,19,43,53,34,43,49,53,33,50,51,50,53,50,56,51,50,60,57,46,63,77,44,54,67,48,56,49,54,58,67,53,35,52,52,40,49,52,54,49,50,51,55,59,69,46,43,66,58,53,51,51,34,44,52,52,20,46,54,32,35,53,54,22,40,73,58,42,54,79,73,54,27,55,52,46,55,53,45,51,50,51,56,50,53,55,48,52,56,46,52,52,52,52,50,54,33,48,54,49,31,52,51,49,42,52,50,45,50,55,46,53,53,53,50,50,52,48,53,52,48,51,53,54,48,47,56,52,55,60,61,68,73,62,64,38,49,47,69,68,53,33,46,54,52,42,58,55,47,51,54,53,50,51,53,59,59,58,44,51,58,56,54,53,53,51,49,53,50,46,47,56,43,34,75,60,16,67,38,66,65,52,58,55,52,50,52,53,52,53,48,52,51,54,51,48,51,52,51,46,53,51,52,49,54,49,44,52,48,51,34,51,52,41,51,51,28,52,50,38,43,51,54,37,51,54,48,50,51,57,47,50,54,55,49,57,76,54,65,66,82,66,58,46,68,70,55,31,53,53,45,49,51,51,47,54,50,50,58,61,47,45,57,58,52,49,52,40,47,48,55,24,52,58,41,45,64,58,39,47,78,59,29,25,72,73,24,32,54,49,54,50,51,55,51,51,50,52,48,52,54,49,55,51,49,54,50,50,54,52,50,50,48,51,52,46,51,52,51,40,51,53,50,51,49,53,52,50,53,50,49,52,49,51,52,49,48,54,54,48,57,64,69,66,62,83,78,98,69,98,46,79,75,52,58,57,55,50,48,52,51,52,51,52,48,54,52,52,54,61,65,43,46,59,58,54,48,51,54,48,55,57,52,71,75,42,88,45,81,52,63,72,57,46,53,48,54,49,49,56,73,72,103

Mean predicted aligned error: 17.49 Å

InterPro domains:
  IPR002017 Spectrin repeat [PF00435] (499-599)
  IPR018159 Spectrin/alpha-actinin [SM00150] (62-166)
  IPR018159 Spectrin/alpha-actinin [SM00150] (286-388)
  IPR018159 Spectrin/alpha-actinin [SM00150] (395-494)
  IPR018159 Spectrin/alpha-actinin [SM00150] (501-610)
  IPR018159 Spectrin/alpha-actinin [cd00176] (393-602)
  IPR052403 LINC complex-associated protein [PTHR47535] (144-374)

Secondary structure (DSSP, 8-state):
-HHHHHHHHHHHHHHHTTTGGGSTTHHHHHHHHHHHHHHHHHHHHHHHHHHHHHHHHHHHHHHHHHHHHHHHHHHHHHHHHHHHHHTTGGG--HHHHHHHHHHHHHHHHTHHHHHHHHHHHHHHHHHHHTTS-HHHHHHHHHHHHHHHHHHHHHHHHHHHHHHHHHHHHHHHHHHHHHHHHHHHHHHHHHHHHHHHHH----GGGGGG--GGGGG-HHHHHHHHHHHHHHHHHHHHHHHHHHHHHHHHHHTT-HHHHHHHHHHHHHHHHHHHHHHHHHHHHHHHHHHHHHHHHHHHHHHHHHHHHHHTTSS--S-HHHHHHHHHHHHHHHHHHHHHHHHHHHHHHHHHHHHHHS-HHHHHHHHHHHHHHHHHHHHHHHHHHHHHHHHHHHHHHHHHHHHHHHHHHHHHHHHHHHHHHTTS--SSHHHHHHHHHHHHHHHHHHHHTHHHHHHHHHHHHHHHHHH--HHHHHHHHHHHHHHHHHHHHHHHHHHHHHHHHHHHHHHHHHHHHHHHHHHHHHHHHHHT-SPPSSHHHHHHHHHHHHHHHHHHHHHHHHHHHHHHHHHHHHHTS-HHHHHHHHHHHHHHHHHHHHHHHHHHHHHHHHHHHHHHHHHHHHHHHHHHHHHHHHHHHTPPP----HHHHHHHHHHHHHHHHHHHHHHHHHHHHHHHHHSS----HHHHHHHHHHHH-

Sequence (689 aa):
DKLEKGSDQLTKLNVAAEPLLKSHLDTYVNNQLRHINSRYEVLVNMAKDVLRKVETNYEQHDSYLKNLDKTRKWLEKAKDVIREATSSASTASKEVLQARLAQIQDLNNKREEGQNLVHMTVSSGEKVLRNTRSDGREEIQSTLKEIQAEWERLIKKISTTKVHLETSLLQWADYSSSYSQPQQWISDREAKLMEVCEQKVSRAKRGQASGLGSLSIVERKATLRQTSSIVQDIVSFEPMIQSVTLKAEDLQQALPASEITSKYEILSRTAKELFEKQRETVEGHQAFIDAGNDFSTWVRAAKERLSKCEEPTGDKESLATKLNHLKILQGETPEGEKKLEVALQLGEVACALADADDKEVIEEEVVLLQDAFDNYLENLNRTKDLLESGIMKWSEYEDQYKEAVEWLSKTEDTVQSFNKLQSTLEAKRATLELFQDHLQTLFGWQQQLDNLNLKAQVLLETCADTRVSNAMMQLTTKYNTLLSLAKEVMRRLELHYQEHQQHNSLYQECQQWVEKTKEKVATCSDMPNTIAEVAARLGVVKGLQQALEQGQNRLRYALELKEKIILNTEPSGVAKIQEDSESLKQEFEKLVIEVQFLRQALSARGAELEDIHKLNHILKEWIKEMKFKAVKSDSNDISDTKAELEKFKGLAHQFRSQDDLVNNIKSRLSNESIPTKEFQDTITEFRRT

Foldseek 3Di:
DVLVVVVVVLVVVVVVCVVVCVDPCVVVSVVVNVVVVVVSVVVVVVVVVVVVLVVVLVVLVVQLVVLLVVLVVLLVVLVVLLCCLPPPLLQDDLVSLVVSLVSLVVSVVCLVVSVVSLVSNLVSLVVNLVSDDPVVNVVSVVSNVVSVVSSVVSVVSSVVSNVVSVVLSVLVVVLVVLLVVLVVVLVVLVVVLVVLVVPDPDPVPQVPDAALRSLPLVVLVVSLVVLVVSLVVLVVCVVSLVVSLVSCVSSVNNPSNVVSVVSSVVSNVVSVVVSVLSVQLSVLSVQLSVLLVVLVVVLVVLVVLLVVLQALADALVVLVVSLVSLVVSVVCLVVSVVSLVSSLVSLVSSLVSDDPVVNVSSVVNNVVSVVSSVVSVVSSVVSNVLSVVLNVLNVVLVVLLVVLVVVLVVLLVVLVVLVDFAQDLVRLVVSLVVLVVSLVVLVVCVVSLVVSVVSLVVSCVRHVDCVSVVSSVVSVVSSVVSNVSSVVSNVLSVVLSVLRVVLVVLLVVLVVVLVVLVVLLVVLQDQDQDLVNLVVSLVSLVVSLVCLVVSVVSLVVSVVSLVVNLVRHDPNSNVVSVVSSVVSVVSSVVSNVSSVVSNVSSVVSSVLNVVLVVLLVVLQVVLVVLVVQPDDDDDPDPVVVVVVVVSVVVSVVVLVVCVVSLVVSVVSVVVDPHPCVSVVVSSVSSVVD

Nearest PDB structures (foldseek):
  3kbt-assembly2_B  TM=5.669E-01  e=4.314E-04  Homo sapiens
  3edv-assembly1_A  TM=5.277E-01  e=4.492E-03  Homo sapiens
  5j1i-assembly1_A  TM=5.215E-01  e=3.175E-03  Homo sapiens
  5j1g-assembly1_A  TM=6.627E-01  e=7.874E-02  Homo sapiens
  1s35-assembly1_A  TM=5.797E-01  e=1.646E-01  Homo sapiens

pLDDT: mean 85.57, std 10.66, range [42.78, 98.19]

Organism: Lygus hesperus (NCBI:txid30085)